Protein AF-0000000084503976 (afdb_homodimer)

Solvent-accessible surface area (backbone atoms only — not comparable to full-atom values): 36095 Å² total; per-residue (Å²): 124,64,48,66,74,67,56,49,56,61,38,81,75,45,76,45,88,55,100,53,37,34,39,32,27,36,48,60,51,56,80,28,47,18,43,72,53,23,51,30,65,21,52,55,50,14,33,48,44,40,48,47,36,64,71,24,51,88,49,94,33,40,29,74,37,34,40,39,37,37,46,73,44,82,48,42,72,38,62,40,37,35,46,34,34,47,75,46,76,58,96,69,40,31,36,30,36,37,32,35,31,44,96,91,36,73,24,32,45,33,46,35,33,20,12,78,60,48,56,56,83,54,75,73,85,48,85,81,50,83,63,56,76,57,24,42,60,48,80,79,37,26,47,28,53,40,64,86,70,83,70,58,42,45,80,40,56,78,43,86,74,64,78,60,46,37,60,45,61,76,39,39,42,30,38,60,64,36,63,67,44,48,49,52,43,41,50,40,51,70,70,32,58,83,76,55,57,41,38,44,55,45,28,31,47,36,30,54,56,51,88,84,54,67,70,49,80,40,49,48,43,31,59,65,57,73,45,80,48,51,48,48,50,54,27,46,67,72,66,66,46,82,66,79,55,34,63,60,58,42,35,41,36,38,38,46,60,34,44,70,58,52,81,84,43,84,62,42,25,28,38,21,34,31,40,37,34,38,22,55,50,36,50,88,27,32,34,37,37,42,35,39,33,26,50,22,49,23,40,75,50,28,79,53,85,64,60,91,83,54,73,66,60,45,72,72,42,46,67,31,30,41,34,39,36,40,25,37,43,41,55,38,66,54,45,49,56,48,21,59,53,41,61,48,76,87,127,127,64,48,65,75,67,57,47,58,60,37,81,74,45,76,45,88,56,101,54,38,36,40,33,27,35,46,61,51,55,79,26,47,18,45,73,51,25,51,30,64,20,52,55,50,13,33,46,43,40,48,48,37,64,71,25,53,88,50,93,34,39,30,72,37,35,39,39,37,37,45,70,43,80,48,40,73,38,63,40,38,34,46,35,34,45,74,45,77,58,94,69,39,32,36,29,34,36,32,37,29,42,95,91,36,72,24,32,47,31,44,35,34,20,12,77,60,49,56,56,82,53,75,73,85,49,84,82,53,80,65,56,76,57,24,40,62,48,82,78,38,27,48,30,51,39,63,86,68,84,70,58,41,44,81,40,55,77,42,87,74,64,80,58,46,36,60,44,61,75,40,39,43,30,37,60,64,36,63,68,45,48,48,52,43,42,50,40,53,70,69,31,58,85,75,55,55,41,37,44,54,46,28,33,46,37,28,53,57,51,88,83,52,68,70,50,82,41,50,49,43,30,61,64,58,71,46,78,46,51,48,48,49,53,27,49,66,72,67,68,49,81,67,78,55,34,62,60,59,41,34,41,36,38,39,45,60,36,44,69,57,53,82,84,42,84,62,42,25,28,39,20,34,31,40,37,33,37,21,56,50,37,50,88,28,33,34,36,37,42,35,40,33,26,50,21,50,23,41,76,50,29,78,54,86,63,60,91,85,55,73,66,62,45,72,72,42,45,68,31,28,41,34,39,36,40,26,36,45,41,56,39,65,54,44,49,57,49,21,59,54,43,62,48,77,85,127

pLDDT: mean 92.41, std 8.34, range [37.66, 98.94]

Structure (mmCIF, N/CA/C/O backbone):
data_AF-0000000084503976-model_v1
#
loop_
_entity.id
_entity.type
_entity.pdbx_description
1 polymer 'Thioesterase family protein'
#
loop_
_atom_site.group_PDB
_atom_site.id
_atom_site.type_symbol
_atom_site.label_atom_id
_atom_site.label_alt_id
_atom_site.label_comp_id
_atom_site.label_asym_id
_atom_site.label_entity_id
_atom_site.label_seq_id
_atom_site.pdbx_PDB_ins_code
_atom_site.Cartn_x
_atom_site.Cartn_y
_atom_site.Cartn_z
_atom_site.occupancy
_atom_site.B_iso_or_equiv
_atom_site.auth_seq_id
_atom_site.auth_comp_id
_atom_site.auth_asym_id
_atom_site.auth_atom_id
_atom_site.pdbx_PDB_model_num
ATOM 1 N N . MET A 1 1 ? -3.898 -33.125 -2.428 1 77.31 1 MET A N 1
ATOM 2 C CA . MET A 1 1 ? -3.33 -31.797 -2.457 1 77.31 1 MET A CA 1
ATOM 3 C C . MET A 1 1 ? -3.059 -31.344 -3.891 1 77.31 1 MET A C 1
ATOM 5 O O . MET A 1 1 ? -2.484 -32.094 -4.68 1 77.31 1 MET A O 1
ATOM 9 N N . ALA A 1 2 ? -3.635 -30.312 -4.227 1 88.94 2 ALA A N 1
ATOM 10 C CA . ALA A 1 2 ? -3.697 -29.938 -5.641 1 88.94 2 ALA A CA 1
ATOM 11 C C . ALA A 1 2 ? -2.746 -28.781 -5.953 1 88.94 2 ALA A C 1
ATOM 13 O O . ALA A 1 2 ? -2.369 -28.031 -5.059 1 88.94 2 ALA A O 1
ATOM 14 N N . PRO A 1 3 ? -2.281 -28.797 -7.207 1 95 3 PRO A N 1
ATOM 15 C CA . PRO A 1 3 ? -1.574 -27.594 -7.656 1 95 3 PRO A CA 1
ATOM 16 C C . PRO A 1 3 ? -2.395 -26.312 -7.469 1 95 3 PRO A C 1
ATOM 18 O O . PRO A 1 3 ? -3.613 -26.375 -7.285 1 95 3 PRO A O 1
ATOM 21 N N . LEU A 1 4 ? -1.721 -25.203 -7.434 1 95.12 4 LEU A N 1
ATOM 22 C CA . LEU A 1 4 ? -2.338 -23.938 -7.078 1 95.12 4 LEU A CA 1
ATOM 23 C C . LEU A 1 4 ? -3.537 -23.641 -7.973 1 95.12 4 LEU A C 1
ATOM 25 O O . LEU A 1 4 ? -4.586 -23.219 -7.492 1 95.12 4 LEU A O 1
ATOM 29 N N . ALA A 1 5 ? -3.398 -23.906 -9.289 1 95.56 5 ALA A N 1
ATOM 30 C CA . ALA A 1 5 ? -4.484 -23.641 -10.227 1 95.56 5 ALA A CA 1
ATOM 31 C C . ALA A 1 5 ? -5.738 -24.422 -9.844 1 95.56 5 ALA A C 1
ATOM 33 O O . ALA A 1 5 ? -6.855 -23.906 -9.938 1 95.56 5 ALA A O 1
ATOM 34 N N . GLN A 1 6 ? -5.57 -25.641 -9.414 1 95.56 6 GLN A N 1
ATOM 35 C CA . GLN A 1 6 ? -6.688 -26.5 -9.031 1 95.56 6 GLN A CA 1
ATOM 36 C C . GLN A 1 6 ? -7.238 -26.109 -7.664 1 95.56 6 GLN A C 1
ATOM 38 O O . GLN A 1 6 ? -8.438 -26.219 -7.418 1 95.56 6 GLN A O 1
ATOM 43 N N . ALA A 1 7 ? -6.316 -25.688 -6.781 1 96.81 7 ALA A N 1
ATOM 44 C CA . ALA A 1 7 ? -6.746 -25.281 -5.445 1 96.81 7 ALA A CA 1
ATOM 45 C C . ALA A 1 7 ? -7.562 -24 -5.5 1 96.81 7 ALA A C 1
ATOM 47 O O . ALA A 1 7 ? -8.414 -23.75 -4.641 1 96.81 7 ALA A O 1
ATOM 48 N N . LEU A 1 8 ? -7.332 -23.125 -6.52 1 97.88 8 LEU A N 1
ATOM 49 C CA . LEU A 1 8 ? -8.07 -21.875 -6.734 1 97.88 8 LEU A CA 1
ATOM 50 C C . LEU A 1 8 ? -9.281 -22.109 -7.633 1 97.88 8 LEU A C 1
ATOM 52 O O . LEU A 1 8 ? -9.312 -21.641 -8.773 1 97.88 8 LEU A O 1
ATOM 56 N N . SER A 1 9 ? -10.242 -22.812 -7.094 1 97.31 9 SER A N 1
ATOM 57 C CA . SER A 1 9 ? -11.352 -23.203 -7.953 1 97.31 9 SER A CA 1
ATOM 58 C C . SER A 1 9 ? -12.688 -23.016 -7.246 1 97.31 9 SER A C 1
ATOM 60 O O . SER A 1 9 ? -13.438 -23.984 -7.059 1 97.31 9 SER A O 1
ATOM 62 N N . PRO A 1 10 ? -13.031 -21.781 -6.871 1 98.69 10 PRO A N 1
ATOM 63 C CA . PRO A 1 10 ? -14.375 -21.562 -6.34 1 98.69 10 PRO A CA 1
ATOM 64 C C . PRO A 1 10 ? -15.469 -21.844 -7.371 1 98.69 10 PRO A C 1
ATOM 66 O O . PRO A 1 10 ? -15.289 -21.562 -8.555 1 98.69 10 PRO A O 1
ATOM 69 N N . GLN A 1 11 ? -16.594 -22.391 -6.891 1 98.69 11 GLN A N 1
ATOM 70 C CA . GLN A 1 11 ? -17.688 -22.766 -7.785 1 98.69 11 GLN A CA 1
ATOM 71 C C . GLN A 1 11 ? -18.891 -21.844 -7.625 1 98.69 11 GLN A C 1
ATOM 73 O O . GLN A 1 11 ? -19.359 -21.625 -6.512 1 98.69 11 GLN A O 1
ATOM 78 N N . LEU A 1 12 ? -19.359 -21.344 -8.727 1 98.44 12 LEU A N 1
ATOM 79 C CA . LEU A 1 12 ? -20.562 -20.5 -8.703 1 98.44 12 LEU A CA 1
ATOM 80 C C . LEU A 1 12 ? -21.781 -21.297 -8.273 1 98.44 12 LEU A C 1
ATOM 82 O O . LEU A 1 12 ? -22.062 -22.359 -8.836 1 98.44 12 LEU A O 1
ATOM 86 N N . VAL A 1 13 ? -22.531 -20.781 -7.297 1 98.38 13 VAL A N 1
ATOM 87 C CA . VAL A 1 13 ? -23.688 -21.531 -6.836 1 98.38 13 VAL A CA 1
ATOM 88 C C . VAL A 1 13 ? -24.953 -20.672 -6.965 1 98.38 13 VAL A C 1
ATOM 90 O O . VAL A 1 13 ? -26.062 -21.203 -6.98 1 98.38 13 VAL A O 1
ATOM 93 N N . GLU A 1 14 ? -24.781 -19.391 -6.961 1 97.19 14 GLU A N 1
ATOM 94 C CA . GLU A 1 14 ? -25.922 -18.484 -7.074 1 97.19 14 GLU A CA 1
ATOM 95 C C . GLU A 1 14 ? -25.562 -17.219 -7.848 1 97.19 14 GLU A C 1
ATOM 97 O O . GLU A 1 14 ? -24.469 -16.672 -7.684 1 97.19 14 GLU A O 1
ATOM 102 N N . SER A 1 15 ? -26.438 -16.844 -8.75 1 95.31 15 SER A N 1
ATOM 103 C CA . SER A 1 15 ? -26.344 -15.578 -9.477 1 95.31 15 SER A CA 1
ATOM 104 C C . SER A 1 15 ? -27.625 -14.766 -9.344 1 95.31 15 SER A C 1
ATOM 106 O O . SER A 1 15 ? -28.703 -15.25 -9.664 1 95.31 15 SER A O 1
ATOM 108 N N . ILE A 1 16 ? -27.484 -13.641 -8.828 1 91.94 16 ILE A N 1
ATOM 109 C CA . ILE A 1 16 ? -28.625 -12.75 -8.672 1 91.94 16 ILE A CA 1
ATOM 110 C C . ILE A 1 16 ? -28.5 -11.562 -9.625 1 91.94 16 ILE A C 1
ATOM 112 O O . ILE A 1 16 ? -27.719 -10.641 -9.375 1 91.94 16 ILE A O 1
ATOM 116 N N . PRO A 1 17 ? -29.312 -11.594 -10.656 1 86.75 17 PRO A N 1
ATOM 117 C CA . PRO A 1 17 ? -29.234 -10.492 -11.617 1 86.75 17 PRO A CA 1
ATOM 118 C C . PRO A 1 17 ? -29.891 -9.211 -11.102 1 86.75 17 PRO A C 1
ATOM 120 O O . PRO A 1 17 ? -30.906 -9.266 -10.398 1 86.75 17 PRO A O 1
ATOM 123 N N . SER A 1 18 ? -29.172 -8.148 -11.117 1 86.94 18 SER A N 1
ATOM 124 C CA . SER A 1 18 ? -29.656 -6.812 -10.789 1 86.94 18 SER A CA 1
ATOM 125 C C . SER A 1 18 ? -28.781 -5.742 -11.438 1 86.94 18 SER A C 1
ATOM 127 O O . SER A 1 18 ? -27.922 -6.055 -12.258 1 86.94 18 SER A O 1
ATOM 129 N N . ASP A 1 19 ? -29.109 -4.457 -11.188 1 85.62 19 ASP A N 1
ATOM 130 C CA . ASP A 1 19 ? -28.25 -3.369 -11.648 1 85.62 19 ASP A CA 1
ATOM 131 C C . ASP A 1 19 ? -26.859 -3.482 -11.047 1 85.62 19 ASP A C 1
ATOM 133 O O . ASP A 1 19 ? -25.875 -3.096 -11.68 1 85.62 19 ASP A O 1
ATOM 137 N N . LEU A 1 20 ? -26.891 -4.066 -9.867 1 89.25 20 LEU A N 1
ATOM 138 C CA . LEU A 1 20 ? -25.641 -4.402 -9.188 1 89.25 20 LEU A CA 1
ATOM 139 C C . LEU A 1 20 ? -25.594 -5.891 -8.859 1 89.25 20 LEU A C 1
ATOM 141 O O . LEU A 1 20 ? -26 -6.305 -7.773 1 89.25 20 LEU A O 1
ATOM 145 N N . PRO A 1 21 ? -25.125 -6.676 -9.789 1 92.31 21 PRO A N 1
ATOM 146 C CA . PRO A 1 21 ? -25.219 -8.133 -9.688 1 92.31 21 PRO A CA 1
ATOM 147 C C . PRO A 1 21 ? -24.469 -8.688 -8.469 1 92.31 21 PRO A C 1
ATOM 149 O O . PRO A 1 21 ? -23.484 -8.078 -8.016 1 92.31 21 PRO A O 1
ATOM 152 N N . LYS A 1 22 ? -25.016 -9.766 -8.016 1 96.19 22 LYS A N 1
ATOM 153 C CA . LYS A 1 22 ? -24.406 -10.531 -6.93 1 96.19 22 LYS A CA 1
ATOM 154 C C . LYS A 1 22 ? -24.172 -11.977 -7.34 1 96.19 22 LYS A C 1
ATOM 156 O O . LYS A 1 22 ? -25.016 -12.586 -7.996 1 96.19 22 LYS A O 1
ATOM 161 N N . HIS A 1 23 ? -23 -12.484 -7.039 1 98.19 23 HIS A N 1
ATOM 162 C CA . HIS A 1 23 ? -22.656 -13.883 -7.289 1 98.19 23 HIS A CA 1
ATOM 163 C C . HIS A 1 23 ? -22.141 -14.555 -6.027 1 98.19 23 HIS A C 1
ATOM 165 O O . HIS A 1 23 ? -21.391 -13.945 -5.254 1 98.19 23 HIS A O 1
ATOM 171 N N . VAL A 1 24 ? -22.562 -15.711 -5.812 1 98.69 24 VAL A N 1
ATOM 172 C CA . VAL A 1 24 ? -22.125 -16.484 -4.656 1 98.69 24 VAL A CA 1
ATOM 173 C C . VAL A 1 24 ? -21.359 -17.719 -5.121 1 98.69 24 VAL A C 1
ATOM 175 O O . VAL A 1 24 ? -21.828 -18.453 -5.984 1 98.69 24 VAL A O 1
ATOM 178 N N . TYR A 1 25 ? -20.188 -17.891 -4.598 1 98.88 25 TYR A N 1
ATOM 179 C CA . TYR A 1 25 ? -19.344 -19.047 -4.875 1 98.88 25 TYR A CA 1
ATOM 180 C C . TYR A 1 25 ? -19.125 -19.875 -3.617 1 98.88 25 TYR A C 1
ATOM 182 O O . TYR A 1 25 ? -19.188 -19.344 -2.502 1 98.88 25 TYR A O 1
ATOM 190 N N . GLN A 1 26 ? -18.828 -21.156 -3.832 1 98.81 26 GLN A N 1
ATOM 191 C CA . GLN A 1 26 ? -18.531 -22.031 -2.715 1 98.81 26 GLN A CA 1
ATOM 192 C C . GLN A 1 26 ? -17.375 -22.984 -3.059 1 98.81 26 GLN A C 1
ATOM 194 O O . GLN A 1 26 ? -17.047 -23.156 -4.23 1 98.81 26 GLN A O 1
ATOM 199 N N . GLY A 1 27 ? -16.766 -23.469 -2.02 1 98.38 27 GLY A N 1
ATOM 200 C CA . GLY A 1 27 ? -15.703 -24.453 -2.117 1 98.38 27 GLY A CA 1
ATOM 201 C C . GLY A 1 27 ? -15.188 -24.906 -0.767 1 98.38 27 GLY A C 1
ATOM 202 O O . GLY A 1 27 ? -15.812 -24.656 0.263 1 98.38 27 GLY A O 1
ATOM 203 N N . THR A 1 28 ? -14.133 -25.672 -0.817 1 97.69 28 THR A N 1
ATOM 204 C CA . THR A 1 28 ? -13.445 -26.141 0.383 1 97.69 28 THR A CA 1
ATOM 205 C C . THR A 1 28 ? -11.969 -25.766 0.339 1 97.69 28 THR A C 1
ATOM 207 O O . THR A 1 28 ? -11.32 -25.906 -0.698 1 97.69 28 THR A O 1
ATOM 210 N N . ILE A 1 29 ? -11.516 -25.25 1.431 1 97.31 29 ILE A N 1
ATOM 211 C CA . ILE A 1 29 ? -10.102 -24.922 1.521 1 97.31 29 ILE A CA 1
ATOM 212 C C . ILE A 1 29 ? -9.258 -26.188 1.347 1 97.31 29 ILE A C 1
ATOM 214 O O . ILE A 1 29 ? -9.547 -27.219 1.959 1 97.31 29 ILE A O 1
ATOM 218 N N . ASP A 1 30 ? -8.297 -26.141 0.473 1 96.12 30 ASP A N 1
ATOM 219 C CA . ASP A 1 30 ? -7.352 -27.234 0.331 1 96.12 30 ASP A CA 1
ATOM 220 C C . ASP A 1 30 ? -6.426 -27.328 1.543 1 96.12 30 ASP A C 1
ATOM 222 O O . ASP A 1 30 ? -5.711 -26.375 1.855 1 96.12 30 ASP A O 1
ATOM 226 N N . PRO A 1 31 ? -6.359 -28.375 2.213 1 92.19 31 PRO A N 1
ATOM 227 C CA . PRO A 1 31 ? -5.609 -28.484 3.465 1 92.19 31 PRO A CA 1
ATOM 228 C C . PRO A 1 31 ? -4.098 -28.438 3.252 1 92.19 31 PRO A C 1
ATOM 230 O O . PRO A 1 31 ? -3.338 -28.328 4.219 1 92.19 31 PRO A O 1
ATOM 233 N N . GLY A 1 32 ? -3.68 -28.531 2.027 1 92.88 32 GLY A N 1
ATOM 234 C CA . GLY A 1 32 ? -2.254 -28.469 1.749 1 92.88 32 GLY A CA 1
ATOM 235 C C . GLY A 1 32 ? -1.721 -27.047 1.671 1 92.88 32 GLY A C 1
ATOM 236 O O . GLY A 1 32 ? -0.507 -26.828 1.708 1 92.88 32 GLY A O 1
ATOM 237 N N . TRP A 1 33 ? -2.539 -26.094 1.561 1 95.19 33 TRP A N 1
ATOM 238 C CA . TRP A 1 33 ? -2.127 -24.703 1.365 1 95.19 33 TRP A CA 1
ATOM 239 C C . TRP A 1 33 ? -2.256 -23.906 2.66 1 95.19 33 TRP A C 1
ATOM 241 O O . TRP A 1 33 ? -3.043 -22.969 2.738 1 95.19 33 TRP A O 1
ATOM 251 N N . VAL A 1 34 ? -1.38 -24.344 3.633 1 91.5 34 VAL A N 1
ATOM 252 C CA . VAL A 1 34 ? -1.442 -23.797 4.984 1 91.5 34 VAL A CA 1
ATOM 253 C C . VAL A 1 34 ? -0.047 -23.359 5.434 1 91.5 34 VAL A C 1
ATOM 255 O O . VAL A 1 34 ? 0.957 -23.828 4.891 1 91.5 34 VAL A O 1
ATOM 258 N N . VAL A 1 35 ? 0.009 -22.438 6.254 1 89 35 VAL A N 1
ATOM 259 C CA . VAL A 1 35 ? 1.142 -22.156 7.129 1 89 35 VAL A CA 1
ATOM 260 C C . VAL A 1 35 ? 0.812 -22.594 8.555 1 89 35 VAL A C 1
ATOM 262 O O . VAL A 1 35 ? -0.135 -22.078 9.164 1 89 35 VAL A O 1
ATOM 265 N N . GLY A 1 36 ? 1.551 -23.516 9.078 1 87.5 36 GLY A N 1
ATOM 266 C CA . GLY A 1 36 ? 1.112 -24.125 10.32 1 87.5 36 GLY A CA 1
ATOM 267 C C . GLY A 1 36 ? -0.25 -24.781 10.219 1 87.5 36 GLY A C 1
ATOM 268 O O . GLY A 1 36 ? -0.449 -25.688 9.406 1 87.5 36 GLY A O 1
ATOM 269 N N . SER A 1 37 ? -1.182 -24.188 10.961 1 88.25 37 SER A N 1
ATOM 270 C CA . SER A 1 37 ? -2.512 -24.797 11 1 88.25 37 SER A CA 1
ATOM 271 C C . SER A 1 37 ? -3.537 -23.906 10.305 1 88.25 37 SER A C 1
ATOM 273 O O . SER A 1 37 ? -4.723 -24.234 10.258 1 88.25 37 SER A O 1
ATOM 275 N N . ILE A 1 38 ? -3.074 -22.828 9.766 1 93.25 38 ILE A N 1
ATOM 276 C CA . ILE A 1 38 ? -3.992 -21.844 9.211 1 93.25 38 ILE A CA 1
ATOM 277 C C . ILE A 1 38 ? -3.795 -21.75 7.695 1 93.25 38 ILE A C 1
ATOM 279 O O . ILE A 1 38 ? -2.662 -21.688 7.215 1 93.25 38 ILE A O 1
ATOM 283 N N . PRO A 1 39 ? -4.887 -21.812 6.949 1 95.62 39 PRO A N 1
ATOM 284 C CA . PRO A 1 39 ? -4.754 -21.609 5.504 1 95.62 39 PRO A CA 1
ATOM 285 C C . PRO A 1 39 ? -3.947 -20.375 5.148 1 95.62 39 PRO A C 1
ATOM 287 O O . PRO A 1 39 ? -4.09 -19.328 5.801 1 95.62 39 PRO A O 1
ATOM 290 N N . HIS A 1 40 ? -3.061 -20.469 4.156 1 96.19 40 HIS A N 1
ATOM 291 C CA . HIS A 1 40 ? -2.197 -19.375 3.719 1 96.19 40 HIS A CA 1
ATOM 292 C C . HIS A 1 40 ? -3.018 -18.188 3.211 1 96.19 40 HIS A C 1
ATOM 294 O O . HIS A 1 40 ? -3.877 -18.359 2.342 1 96.19 40 HIS A O 1
ATOM 300 N N . GLY A 1 41 ? -2.77 -17.031 3.713 1 97.38 41 GLY A N 1
ATOM 301 C CA . GLY A 1 41 ? -3.553 -15.844 3.389 1 97.38 41 GLY A CA 1
ATOM 302 C C . GLY A 1 41 ? -3.547 -15.508 1.909 1 97.38 41 GLY A C 1
ATOM 303 O O . GLY A 1 41 ? -4.578 -15.133 1.348 1 97.38 41 GLY A O 1
ATOM 304 N N . GLY A 1 42 ? -2.373 -15.609 1.257 1 98.12 42 GLY A N 1
ATOM 305 C CA . GLY A 1 42 ? -2.27 -15.352 -0.171 1 98.12 42 GLY A CA 1
ATOM 306 C C . GLY A 1 42 ? -3.068 -16.328 -1.012 1 98.12 42 GLY A C 1
ATOM 307 O O . GLY A 1 42 ? -3.623 -15.953 -2.047 1 98.12 42 GLY A O 1
ATOM 308 N N . TYR A 1 43 ? -3.084 -17.562 -0.529 1 97.88 43 TYR A N 1
ATOM 309 C CA . TYR A 1 43 ? -3.928 -18.562 -1.164 1 97.88 43 TYR A CA 1
ATOM 310 C C . TYR A 1 43 ? -5.402 -18.203 -1.028 1 97.88 43 TYR A C 1
ATOM 312 O O . TYR A 1 43 ? -6.141 -18.203 -2.016 1 97.88 43 TYR A O 1
ATOM 320 N N . VAL A 1 44 ? -5.855 -17.828 0.121 1 98.69 44 VAL A N 1
ATOM 321 C CA . VAL A 1 44 ? -7.242 -17.453 0.389 1 98.69 44 VAL A CA 1
ATOM 322 C C . VAL A 1 44 ? -7.625 -16.234 -0.447 1 98.69 44 VAL A C 1
ATOM 324 O O . VAL A 1 44 ? -8.695 -16.203 -1.057 1 98.69 44 VAL A O 1
ATOM 327 N N . LEU A 1 45 ? -6.746 -15.258 -0.505 1 98.88 45 LEU A N 1
ATOM 328 C CA . LEU A 1 45 ? -7.012 -14.078 -1.327 1 98.88 45 LEU A CA 1
ATOM 329 C C . LEU A 1 45 ? -7.105 -14.453 -2.801 1 98.88 45 LEU A C 1
ATOM 331 O O . LEU A 1 45 ? -7.914 -13.883 -3.541 1 98.88 45 LEU A O 1
ATOM 335 N N . GLY A 1 46 ? -6.309 -15.422 -3.213 1 98.88 46 GLY A N 1
ATOM 336 C CA . GLY A 1 46 ? -6.41 -15.93 -4.574 1 98.88 46 GLY A CA 1
ATOM 337 C C . GLY A 1 46 ? -7.789 -16.469 -4.91 1 98.88 46 GLY A C 1
ATOM 338 O O . GLY A 1 46 ? -8.273 -16.281 -6.027 1 98.88 46 GLY A O 1
ATOM 339 N N . LEU A 1 47 ? -8.43 -17.141 -3.949 1 98.88 47 LEU A N 1
ATOM 340 C CA . LEU A 1 47 ? -9.789 -17.641 -4.141 1 98.88 47 LEU A CA 1
ATOM 341 C C . LEU A 1 47 ? -10.758 -16.5 -4.395 1 98.88 47 LEU A C 1
ATOM 343 O O . LEU A 1 47 ? -11.602 -16.578 -5.289 1 98.88 47 LEU A O 1
ATOM 347 N N . LEU A 1 48 ? -10.602 -15.477 -3.641 1 98.94 48 LEU A N 1
ATOM 348 C CA . LEU A 1 48 ? -11.477 -14.32 -3.773 1 98.94 48 LEU A CA 1
ATOM 349 C C . LEU A 1 48 ? -11.281 -13.641 -5.125 1 98.94 48 LEU A C 1
ATOM 351 O O . LEU A 1 48 ? -12.25 -13.25 -5.777 1 98.94 48 LEU A O 1
ATOM 355 N N . ILE A 1 49 ? -10.07 -13.508 -5.535 1 98.94 49 ILE A N 1
ATOM 356 C CA . ILE A 1 49 ? -9.773 -12.867 -6.809 1 98.94 49 ILE A CA 1
ATOM 357 C C . ILE A 1 49 ? -10.281 -13.742 -7.957 1 98.94 49 ILE A C 1
ATOM 359 O O . ILE A 1 49 ? -10.844 -13.234 -8.93 1 98.94 49 ILE A O 1
ATOM 363 N N . THR A 1 50 ? -10.094 -15.055 -7.828 1 98.88 50 THR A N 1
ATOM 364 C CA . THR A 1 50 ? -10.594 -15.977 -8.844 1 98.88 50 THR A CA 1
ATOM 365 C C . THR A 1 50 ? -12.102 -15.82 -9.016 1 98.88 50 THR A C 1
ATOM 367 O O . THR A 1 50 ? -12.594 -15.672 -10.133 1 98.88 50 THR A O 1
ATOM 370 N N . ALA A 1 51 ? -12.836 -15.859 -7.902 1 98.94 51 ALA A N 1
ATOM 371 C CA . ALA A 1 51 ? -14.289 -15.695 -7.945 1 98.94 51 ALA A CA 1
ATOM 372 C C . ALA A 1 51 ? -14.664 -14.367 -8.586 1 98.94 51 ALA A C 1
ATOM 374 O O . ALA A 1 51 ? -15.602 -14.305 -9.391 1 98.94 51 ALA A O 1
ATOM 375 N N . SER A 1 52 ? -13.953 -13.359 -8.266 1 98.88 52 SER A N 1
ATOM 376 C CA . SER A 1 52 ? -14.25 -12.031 -8.781 1 98.88 52 SER A CA 1
ATOM 377 C C . SER A 1 52 ? -13.977 -11.945 -10.281 1 98.88 52 SER A C 1
ATOM 379 O O . SER A 1 52 ? -14.719 -11.305 -11.023 1 98.88 52 SER A O 1
ATOM 381 N N . ILE A 1 53 ? -12.875 -12.562 -10.711 1 98.81 53 ILE A N 1
ATOM 382 C CA . ILE A 1 53 ? -12.562 -12.594 -12.133 1 98.81 53 ILE A CA 1
ATOM 383 C C . ILE A 1 53 ? -13.664 -13.336 -12.891 1 98.81 53 ILE A C 1
ATOM 385 O O . ILE A 1 53 ? -14.109 -12.883 -13.945 1 98.81 53 ILE A O 1
ATOM 389 N N . GLN A 1 54 ? -14.102 -14.445 -12.336 1 98.31 54 GLN A N 1
ATOM 390 C CA . GLN A 1 54 ? -15.195 -15.188 -12.953 1 98.31 54 GLN A CA 1
ATOM 391 C C . GLN A 1 54 ? -16.438 -14.328 -13.07 1 98.31 54 GLN A C 1
ATOM 393 O O . GLN A 1 54 ? -17.125 -14.336 -14.102 1 98.31 54 GLN A O 1
ATOM 398 N N 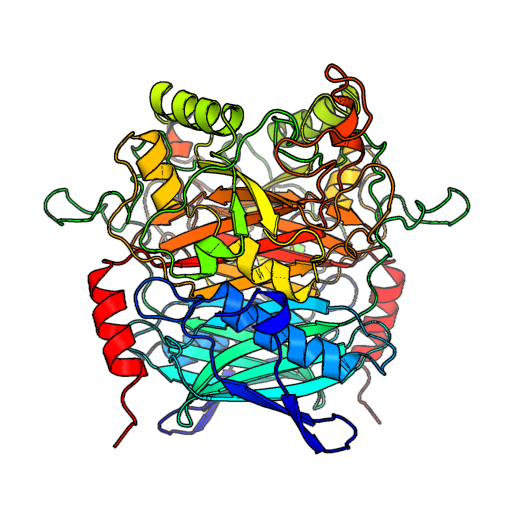. SER A 1 55 ? -16.703 -13.57 -12.047 1 97.81 55 SER A N 1
ATOM 399 C CA . SER A 1 55 ? -17.875 -12.711 -12.016 1 97.81 55 SER A CA 1
ATOM 400 C C . SER A 1 55 ? -17.812 -11.625 -13.078 1 97.81 55 SER A C 1
ATOM 402 O O . SER A 1 55 ? -18.828 -11.242 -13.648 1 97.81 55 SER A O 1
ATOM 404 N N . GLN A 1 56 ? -16.625 -11.141 -13.383 1 97.75 56 GLN A N 1
ATOM 405 C CA . GLN A 1 56 ? -16.453 -9.977 -14.242 1 97.75 56 GLN A CA 1
ATOM 406 C C . GLN A 1 56 ? -16.094 -10.391 -15.664 1 97.75 56 GLN A C 1
ATOM 408 O O . GLN A 1 56 ? -16.125 -9.57 -16.578 1 97.75 56 GLN A O 1
ATOM 413 N N . GLN A 1 57 ? -15.82 -11.656 -15.914 1 95.62 57 GLN A N 1
ATOM 414 C CA . GLN A 1 57 ? -15.297 -12.133 -17.188 1 95.62 57 GLN A CA 1
ATOM 415 C C . GLN A 1 57 ? -16.203 -11.75 -18.344 1 95.62 57 GLN A C 1
ATOM 417 O O . GLN A 1 57 ? -15.734 -11.352 -19.406 1 95.62 57 GLN A O 1
ATOM 422 N N . PRO A 1 58 ? -17.516 -11.758 -18.172 1 94.38 58 PRO A N 1
ATOM 423 C CA . PRO A 1 58 ? -18.406 -11.438 -19.281 1 94.38 58 PRO A CA 1
ATOM 424 C C . PRO A 1 58 ? -18.625 -9.93 -19.453 1 94.38 58 PRO A C 1
ATOM 426 O O . PRO A 1 58 ? -19.344 -9.508 -20.359 1 94.38 58 PRO A O 1
ATOM 429 N N . THR A 1 59 ? -18.047 -9.117 -18.625 1 95.94 59 THR A N 1
ATOM 430 C CA . THR A 1 59 ? -18.312 -7.688 -18.625 1 95.94 59 THR A CA 1
ATOM 431 C C . THR A 1 59 ? -17.234 -6.934 -19.391 1 95.94 59 THR A C 1
ATOM 433 O O . THR A 1 59 ? -16.281 -7.539 -19.891 1 95.94 59 THR A O 1
ATOM 436 N N . LYS A 1 60 ? -17.344 -5.586 -19.531 1 96.88 60 LYS A N 1
ATOM 437 C CA . LYS A 1 60 ? -16.391 -4.742 -20.25 1 96.88 60 LYS A CA 1
ATOM 438 C C . LYS A 1 60 ? -15.133 -4.5 -19.422 1 96.88 60 LYS A C 1
ATOM 440 O O . LYS A 1 60 ? -14.141 -3.973 -19.922 1 96.88 60 LYS A O 1
ATOM 445 N N . HIS A 1 61 ? -15.203 -4.816 -18.172 1 98.38 61 HIS A N 1
ATOM 446 C CA . HIS A 1 61 ? -14.07 -4.684 -17.266 1 98.38 61 HIS A CA 1
ATOM 447 C C . HIS A 1 61 ? -13.641 -6.035 -16.719 1 98.38 61 HIS A C 1
ATOM 449 O O . HIS A 1 61 ? -13.859 -6.32 -15.531 1 98.38 61 HIS A O 1
ATOM 455 N N . PRO A 1 62 ? -12.914 -6.812 -17.453 1 98.31 62 PRO A N 1
ATOM 456 C CA . PRO A 1 62 ? -12.688 -8.211 -17.078 1 98.31 62 PRO A CA 1
ATOM 457 C C . PRO A 1 62 ? -11.461 -8.383 -16.188 1 98.31 62 PRO A C 1
ATOM 459 O O . PRO A 1 62 ? -11.273 -9.445 -15.578 1 98.31 62 PRO A O 1
ATOM 462 N N . ASP A 1 63 ? -10.578 -7.348 -16.094 1 98.69 63 ASP A N 1
ATOM 463 C CA . ASP A 1 63 ? -9.273 -7.559 -15.461 1 98.69 63 ASP A CA 1
ATOM 464 C C . ASP A 1 63 ? -9.203 -6.891 -14.094 1 98.69 63 ASP A C 1
ATOM 466 O O . ASP A 1 63 ? -9.633 -5.742 -13.938 1 98.69 63 ASP A O 1
ATOM 470 N N . PRO A 1 64 ? -8.711 -7.617 -13.086 1 98.81 64 PRO A N 1
ATOM 471 C CA . PRO A 1 64 ? -8.469 -6.926 -11.812 1 98.81 64 PRO A CA 1
ATOM 472 C C . PRO A 1 64 ? -7.379 -5.863 -11.914 1 98.81 64 PRO A C 1
ATOM 474 O O . PRO A 1 64 ? -6.316 -6.117 -12.484 1 98.81 64 PRO A O 1
ATOM 477 N N . ILE A 1 65 ? -7.641 -4.668 -11.398 1 98.75 65 ILE A N 1
ATOM 478 C CA . ILE A 1 65 ? -6.715 -3.545 -11.438 1 98.75 65 ILE A CA 1
ATOM 479 C C . ILE A 1 65 ? -6.082 -3.344 -10.062 1 98.75 65 ILE A C 1
ATOM 481 O O . ILE A 1 65 ? -4.875 -3.125 -9.953 1 98.75 65 ILE A O 1
ATOM 485 N N . HIS A 1 66 ? -6.922 -3.412 -9.023 1 98.88 66 HIS A N 1
ATOM 486 C CA . HIS A 1 66 ? -6.465 -3.201 -7.656 1 98.88 66 HIS A CA 1
ATOM 487 C C . HIS A 1 66 ? -7.281 -4.027 -6.668 1 98.88 66 HIS A C 1
ATOM 489 O O . HIS A 1 66 ? -8.508 -4.105 -6.785 1 98.88 66 HIS A O 1
ATOM 495 N N . VAL A 1 67 ? -6.598 -4.594 -5.734 1 98.88 67 VAL A N 1
ATOM 496 C CA . VAL A 1 67 ? -7.23 -5.391 -4.688 1 98.88 67 VAL A CA 1
ATOM 497 C C . VAL A 1 67 ? -6.773 -4.895 -3.316 1 98.88 67 VAL A C 1
ATOM 499 O O . VAL A 1 67 ? -5.582 -4.66 -3.102 1 98.88 67 VAL A O 1
ATOM 502 N N . THR A 1 68 ? -7.695 -4.656 -2.459 1 98.88 68 THR A N 1
ATOM 503 C CA . THR A 1 68 ? -7.414 -4.492 -1.037 1 98.88 68 THR A CA 1
ATOM 504 C C . THR A 1 68 ? -8.102 -5.582 -0.22 1 98.88 68 THR A C 1
ATOM 506 O O . THR A 1 68 ? -9.305 -5.809 -0.367 1 98.88 68 THR A O 1
ATOM 509 N N . ALA A 1 69 ? -7.32 -6.207 0.598 1 98.94 69 ALA A N 1
ATOM 510 C CA . ALA A 1 69 ? -7.867 -7.27 1.435 1 98.94 69 ALA A CA 1
ATOM 511 C C . ALA A 1 69 ? -7.625 -6.984 2.914 1 98.94 69 ALA A C 1
ATOM 513 O O . ALA A 1 69 ? -6.523 -6.582 3.303 1 98.94 69 ALA A O 1
ATOM 514 N N . HIS A 1 70 ? -8.625 -7.129 3.676 1 98.81 70 HIS A N 1
ATOM 515 C CA . HIS A 1 70 ? -8.547 -7.098 5.133 1 98.81 70 HIS A CA 1
ATOM 516 C C . HIS A 1 70 ? -8.789 -8.484 5.727 1 98.81 70 HIS A C 1
ATOM 518 O O . HIS A 1 70 ? -9.875 -9.039 5.578 1 98.81 70 HIS A O 1
ATOM 524 N N . PHE A 1 71 ? -7.773 -9 6.332 1 98.25 71 PHE A N 1
ATOM 525 C CA . PHE A 1 71 ? -7.871 -10.297 6.984 1 98.25 71 PHE A CA 1
ATOM 526 C C . PHE A 1 71 ? -8.375 -10.148 8.414 1 98.25 71 PHE A C 1
ATOM 528 O O . PHE A 1 71 ? -7.598 -9.883 9.328 1 98.25 71 PHE A O 1
ATOM 535 N N . MET A 1 72 ? -9.664 -10.453 8.578 1 96 72 MET A N 1
ATOM 536 C CA . MET A 1 72 ? -10.383 -10.141 9.812 1 96 72 MET A CA 1
ATOM 537 C C . MET A 1 72 ? -10.109 -11.195 10.883 1 96 72 MET A C 1
ATOM 539 O O . MET A 1 72 ? -10.047 -10.875 12.07 1 96 72 MET A O 1
ATOM 543 N N . GLN A 1 73 ? -10.031 -12.422 10.453 1 94.44 73 GLN A N 1
ATOM 544 C CA . GLN A 1 73 ? -9.82 -13.57 11.328 1 94.44 73 GLN A CA 1
ATOM 545 C C . GLN A 1 73 ? -9.133 -14.711 10.57 1 94.44 73 GLN A C 1
ATOM 547 O O . GLN A 1 73 ? -9.227 -14.797 9.352 1 94.44 73 GLN A O 1
ATOM 552 N N . PRO A 1 74 ? -8.445 -15.555 11.352 1 94 74 PRO A N 1
ATOM 553 C CA . PRO A 1 74 ? -7.887 -16.734 10.688 1 94 74 PRO A CA 1
ATOM 554 C C . PRO A 1 74 ? -8.961 -17.594 10.016 1 94 74 PRO A C 1
ATOM 556 O O . PRO A 1 74 ? -10.055 -17.75 10.555 1 94 74 PRO A O 1
ATOM 559 N N . THR A 1 75 ? -8.656 -18.062 8.828 1 96.25 75 THR A N 1
ATOM 560 C CA . THR A 1 75 ? -9.586 -18.922 8.102 1 96.25 75 THR A CA 1
ATOM 561 C C . THR A 1 75 ? -9.414 -20.375 8.531 1 96.25 75 THR A C 1
ATOM 563 O O . THR A 1 75 ? -8.352 -20.766 9.031 1 96.25 75 THR A O 1
ATOM 566 N N . ALA A 1 76 ? -10.453 -21.172 8.328 1 95.06 76 ALA A N 1
ATOM 567 C CA . ALA A 1 76 ? -10.461 -22.594 8.688 1 95.06 76 ALA A CA 1
ATOM 568 C C . ALA A 1 76 ? -10.242 -23.469 7.457 1 95.06 76 ALA A C 1
ATOM 570 O O . ALA A 1 76 ? -10.516 -23.047 6.328 1 95.06 76 ALA A O 1
ATOM 571 N N . ARG A 1 77 ? -9.719 -24.609 7.812 1 93.81 77 ARG A N 1
ATOM 572 C CA . ARG A 1 77 ? -9.609 -25.625 6.766 1 93.81 77 ARG A CA 1
ATOM 573 C C . ARG A 1 77 ? -10.945 -26.297 6.52 1 93.81 77 ARG A C 1
ATOM 575 O O . ARG A 1 77 ? -11.102 -27.5 6.766 1 93.81 77 ARG A O 1
ATOM 582 N N . SER A 1 78 ? -11.898 -25.594 6.047 1 95.06 78 SER A N 1
ATOM 583 C CA . SER A 1 78 ? -13.273 -26.047 5.871 1 95.06 78 SER A CA 1
ATOM 584 C C . SER A 1 78 ? -13.938 -25.375 4.676 1 95.06 78 SER A C 1
ATOM 586 O O . SER A 1 78 ? -13.258 -24.734 3.865 1 95.06 78 SER A O 1
ATOM 588 N N . GLU A 1 79 ? -15.203 -25.641 4.609 1 97.69 79 GLU A N 1
ATOM 589 C CA . GLU A 1 79 ? -15.984 -25.031 3.537 1 97.69 79 GLU A CA 1
ATOM 590 C C . GLU A 1 79 ? -16.047 -23.5 3.686 1 97.69 79 GLU A C 1
ATOM 592 O O . GLU A 1 79 ? -15.984 -22.984 4.801 1 97.69 79 GLU A O 1
ATOM 597 N N . TYR A 1 80 ? -16.094 -22.875 2.518 1 98.5 80 TYR A N 1
ATOM 598 C CA . TYR A 1 80 ? -16.234 -21.422 2.504 1 98.5 80 TYR A CA 1
ATOM 599 C C . TYR A 1 80 ? -17.312 -20.984 1.523 1 98.5 80 TYR A C 1
ATOM 601 O O . TYR A 1 80 ? -17.688 -21.734 0.629 1 98.5 80 TYR A O 1
ATOM 609 N N . THR A 1 81 ? -17.828 -19.828 1.775 1 98.81 81 THR A N 1
ATOM 610 C CA . THR A 1 81 ? -18.656 -19.094 0.837 1 98.81 81 THR A CA 1
ATOM 611 C C . THR A 1 81 ? -18.016 -17.75 0.482 1 98.81 81 THR A C 1
ATOM 613 O O . THR A 1 81 ? -17.5 -17.047 1.357 1 98.81 81 THR A O 1
ATOM 616 N N . ILE A 1 82 ? -17.969 -17.438 -0.812 1 98.88 82 ILE A N 1
ATOM 617 C CA . ILE A 1 82 ? -17.516 -16.125 -1.279 1 98.88 82 ILE A CA 1
ATOM 618 C C . ILE A 1 82 ? -18.688 -15.359 -1.886 1 98.88 82 ILE A C 1
ATOM 620 O O . ILE A 1 82 ? -19.344 -15.844 -2.816 1 98.88 82 ILE A O 1
ATOM 624 N N . GLN A 1 83 ? -18.984 -14.266 -1.355 1 98.81 83 GLN A N 1
ATOM 625 C CA . GLN A 1 83 ? -20.016 -13.383 -1.895 1 98.81 83 GLN A CA 1
ATOM 626 C C . GLN A 1 83 ? -19.391 -12.211 -2.654 1 98.81 83 GLN A C 1
ATOM 628 O O . GLN A 1 83 ? -18.688 -11.383 -2.066 1 98.81 83 GLN A O 1
ATOM 633 N N . VAL A 1 84 ? -19.609 -12.141 -3.961 1 98.69 84 VAL A N 1
ATOM 634 C CA . VAL A 1 84 ? -19.125 -11.062 -4.82 1 98.69 84 VAL A CA 1
ATOM 635 C C . VAL A 1 84 ? -20.266 -10.109 -5.152 1 98.69 84 VAL A C 1
ATOM 637 O O . VAL A 1 84 ? -21.328 -10.531 -5.621 1 98.69 84 VAL A O 1
ATOM 640 N N . GLN A 1 85 ? -20.062 -8.867 -4.91 1 97.94 85 GLN A N 1
ATOM 641 C CA . GLN A 1 85 ? -21.094 -7.867 -5.16 1 97.94 85 GLN A CA 1
ATOM 642 C C . GLN A 1 85 ? -20.531 -6.66 -5.898 1 97.94 85 GLN A C 1
ATOM 644 O O . GLN A 1 85 ? -19.562 -6.055 -5.449 1 97.94 85 GLN A O 1
ATOM 649 N N . VAL A 1 86 ? -21.172 -6.328 -7.02 1 97.38 86 VAL A N 1
ATOM 650 C CA . VAL A 1 86 ? -20.812 -5.09 -7.707 1 97.38 86 VAL A CA 1
ATOM 651 C C . VAL A 1 86 ? -21.297 -3.891 -6.898 1 97.38 86 VAL A C 1
ATOM 653 O O . VAL A 1 86 ? -22.453 -3.867 -6.445 1 97.38 86 VAL A O 1
ATOM 656 N N . VAL A 1 87 ? -20.453 -2.934 -6.68 1 95.94 87 VAL A N 1
ATOM 657 C CA . VAL A 1 87 ? -20.781 -1.73 -5.922 1 95.94 87 VAL A CA 1
ATOM 658 C C . VAL A 1 87 ? -21.094 -0.583 -6.879 1 95.94 87 VAL A C 1
ATOM 660 O O . VAL A 1 87 ? -22 0.21 -6.633 1 95.94 87 VAL A O 1
ATOM 663 N N . ARG A 1 88 ? -20.281 -0.507 -7.977 1 95.5 88 ARG A N 1
ATOM 664 C CA . ARG A 1 88 ? -20.453 0.554 -8.961 1 95.5 88 ARG A CA 1
ATOM 665 C C . ARG A 1 88 ? -19.75 0.205 -10.273 1 95.5 88 ARG A C 1
ATOM 667 O O . ARG A 1 88 ? -18.641 -0.329 -10.258 1 95.5 88 ARG A O 1
ATOM 674 N N . THR A 1 89 ? -20.406 0.48 -11.305 1 96 89 THR A N 1
ATOM 675 C CA . THR A 1 89 ? -19.797 0.362 -12.633 1 96 89 THR A CA 1
ATOM 676 C C . THR A 1 89 ? -19.688 1.731 -13.297 1 96 89 THR A C 1
ATOM 678 O O . THR A 1 89 ? -20.688 2.41 -13.516 1 96 89 THR A O 1
ATOM 681 N N . GLY A 1 90 ? -18.469 2.096 -13.508 1 94.69 90 GLY A N 1
ATOM 682 C CA . GLY A 1 90 ? -18.219 3.326 -14.242 1 94.69 90 GLY A CA 1
ATOM 683 C C . GLY A 1 90 ? -17.797 3.088 -15.68 1 94.69 90 GLY A C 1
ATOM 684 O O . GLY A 1 90 ? -17.969 1.99 -16.203 1 94.69 90 GLY A O 1
ATOM 685 N N . SER A 1 91 ? -17.281 4.176 -16.297 1 94.25 91 SER A N 1
ATOM 686 C CA . SER A 1 91 ? -16.891 4.094 -17.703 1 94.25 91 SER A CA 1
ATOM 687 C C . SER A 1 91 ? -15.648 3.234 -17.875 1 94.25 91 SER A C 1
ATOM 689 O O . SER A 1 91 ? -15.547 2.463 -18.844 1 94.25 91 SER A O 1
ATOM 691 N N . ARG A 1 92 ? -14.734 3.305 -16.844 1 95.25 92 ARG A N 1
ATOM 692 C CA . ARG A 1 92 ? -13.445 2.646 -17.062 1 95.25 92 ARG A CA 1
ATOM 693 C C . ARG A 1 92 ? -13.203 1.566 -16.016 1 95.25 92 ARG A C 1
ATOM 695 O O . ARG A 1 92 ? -12.336 0.709 -16.188 1 95.25 92 ARG A O 1
ATOM 702 N N . PHE A 1 93 ? -13.992 1.697 -14.945 1 97.62 93 PHE A N 1
ATOM 703 C CA . PHE A 1 93 ? -13.719 0.794 -13.836 1 97.62 93 PHE A CA 1
ATOM 704 C C . PHE A 1 93 ? -15.016 0.291 -13.219 1 97.62 93 PHE A C 1
ATOM 706 O O . PHE A 1 93 ? -16.031 0.976 -13.258 1 97.62 93 PHE A O 1
ATOM 713 N N . THR A 1 94 ? -14.969 -0.86 -12.703 1 98.25 94 THR A N 1
ATOM 714 C CA . THR A 1 94 ? -16.031 -1.444 -11.891 1 98.25 94 THR A CA 1
ATOM 715 C C . THR A 1 94 ? -15.508 -1.798 -10.5 1 98.25 94 THR A C 1
ATOM 717 O O . THR A 1 94 ? -14.453 -2.42 -10.367 1 98.25 94 THR A O 1
ATOM 720 N N . ASN A 1 95 ? -16.172 -1.345 -9.492 1 98.38 95 ASN A N 1
ATOM 721 C CA . ASN A 1 95 ? -15.844 -1.664 -8.109 1 98.38 95 ASN A CA 1
ATOM 722 C C . ASN A 1 95 ? -16.734 -2.785 -7.566 1 98.38 95 ASN A C 1
ATOM 724 O O . ASN A 1 95 ? -17.953 -2.74 -7.707 1 98.38 95 ASN A O 1
ATOM 728 N N . LEU A 1 96 ? -15.992 -3.762 -6.938 1 98.12 96 LEU A N 1
ATOM 729 C CA . LEU A 1 96 ? -16.688 -4.879 -6.316 1 98.12 96 LEU A CA 1
ATOM 730 C C . LEU A 1 96 ? -16.172 -5.121 -4.898 1 98.12 96 LEU A C 1
ATOM 732 O O . LEU A 1 96 ? -15.062 -4.719 -4.559 1 98.12 96 LEU A O 1
ATOM 736 N N . THR A 1 97 ? -17.078 -5.723 -4.152 1 97.94 97 THR A N 1
ATOM 737 C CA . THR A 1 97 ? -16.625 -6.383 -2.932 1 97.94 97 THR A CA 1
ATOM 738 C C . THR A 1 97 ? -16.703 -7.902 -3.074 1 97.94 97 THR A C 1
ATOM 740 O O . THR A 1 97 ? -17.562 -8.414 -3.789 1 97.94 97 THR A O 1
ATOM 743 N N . ALA A 1 98 ? -15.75 -8.602 -2.531 1 98.75 98 ALA A N 1
ATOM 744 C CA . ALA A 1 98 ? -15.75 -10.055 -2.396 1 98.75 98 ALA A CA 1
ATOM 745 C C . ALA A 1 98 ? -15.359 -10.469 -0.982 1 98.75 98 ALA A C 1
ATOM 747 O O . ALA A 1 98 ? -14.273 -10.133 -0.502 1 98.75 98 ALA A O 1
ATOM 748 N N . ASN A 1 99 ? -16.25 -11.195 -0.344 1 98.69 99 ASN A N 1
ATOM 749 C CA . ASN A 1 99 ? -16.016 -11.586 1.041 1 98.69 99 ASN A CA 1
ATOM 750 C C . ASN A 1 99 ? -16.031 -13.102 1.208 1 98.69 99 ASN A C 1
ATOM 752 O O . ASN A 1 99 ? -16.859 -13.789 0.613 1 98.69 99 ASN A O 1
ATOM 756 N N . LEU A 1 100 ? -15.07 -13.57 1.921 1 98.88 100 LEU A N 1
ATOM 757 C CA . LEU A 1 100 ? -15.047 -14.984 2.268 1 98.88 100 LEU A CA 1
ATOM 758 C C . LEU A 1 100 ? -15.633 -15.211 3.658 1 98.88 100 LEU A C 1
ATOM 760 O O . LEU A 1 100 ? -15.18 -14.609 4.633 1 98.88 100 LEU A O 1
ATOM 764 N N . ILE A 1 101 ? -16.609 -16.078 3.682 1 98.56 101 ILE A N 1
ATOM 765 C CA . ILE A 1 101 ? -17.375 -16.359 4.895 1 98.56 101 ILE A CA 1
ATOM 766 C C . ILE A 1 101 ? -17.203 -17.828 5.285 1 98.56 101 ILE A C 1
ATOM 768 O O . ILE A 1 101 ? -17.312 -18.719 4.438 1 98.56 101 ILE A O 1
ATOM 772 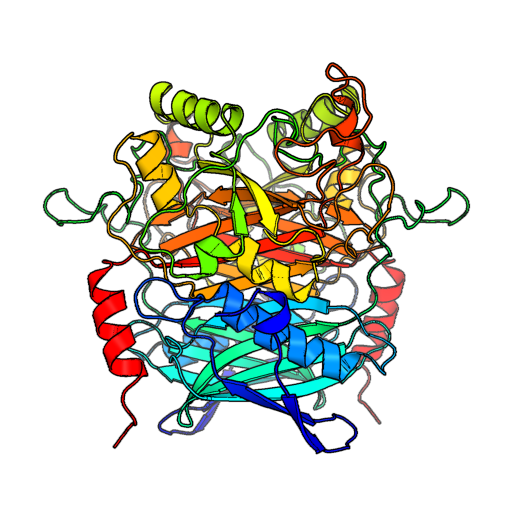N N . GLN A 1 102 ? -16.891 -18.078 6.504 1 97.5 102 GLN A N 1
ATOM 773 C CA . GLN A 1 102 ? -16.891 -19.406 7.109 1 97.5 102 GLN A CA 1
ATOM 774 C C . GLN A 1 102 ? -17.641 -19.406 8.445 1 97.5 102 GLN A C 1
ATOM 776 O O . GLN A 1 102 ? -17.469 -18.484 9.25 1 97.5 102 GLN A O 1
ATOM 781 N N . ASN A 1 103 ? -18.516 -20.359 8.656 1 93.94 103 ASN A N 1
ATOM 782 C CA . ASN A 1 103 ? -19.266 -20.516 9.898 1 93.94 103 ASN A CA 1
ATOM 783 C C . ASN A 1 103 ? -20.031 -19.25 10.25 1 93.94 103 ASN A C 1
ATOM 785 O O . ASN A 1 103 ? -20.016 -18.797 11.391 1 93.94 103 ASN A O 1
ATOM 789 N N . GLY A 1 104 ? -20.484 -18.562 9.227 1 93.88 104 GLY A N 1
ATOM 790 C CA . GLY A 1 104 ? -21.328 -17.391 9.406 1 93.88 104 GLY A CA 1
ATOM 791 C C . GLY A 1 104 ? -20.531 -16.125 9.695 1 93.88 104 GLY A C 1
ATOM 792 O O . GLY A 1 104 ? -21.109 -15.062 9.914 1 93.88 104 GLY A O 1
ATOM 793 N N . GLU A 1 105 ? -19.219 -16.234 9.688 1 94.88 105 GLU A N 1
ATOM 794 C CA . GLU A 1 105 ? -18.375 -15.078 9.977 1 94.88 105 GLU A CA 1
ATOM 795 C C . GLU A 1 105 ? -17.562 -14.664 8.75 1 94.88 105 GLU A C 1
ATOM 797 O O . GLU A 1 105 ? -17.016 -15.516 8.047 1 94.88 105 GLU A O 1
ATOM 802 N N . THR A 1 106 ? -17.531 -13.391 8.508 1 96.56 106 THR A N 1
ATOM 803 C CA . THR A 1 106 ? -16.656 -12.883 7.457 1 96.56 106 THR A CA 1
ATOM 804 C C . THR A 1 106 ? -15.195 -12.961 7.895 1 96.56 106 THR A C 1
ATOM 806 O O . THR A 1 106 ? -14.805 -12.336 8.875 1 96.56 106 THR A O 1
ATOM 809 N N . LYS A 1 107 ? -14.438 -13.742 7.145 1 97.88 107 LYS A N 1
ATOM 810 C CA . LYS A 1 107 ? -13.039 -13.969 7.5 1 97.88 107 LYS A CA 1
ATOM 811 C C . LYS A 1 107 ? -12.117 -13.008 6.758 1 97.88 107 LYS A C 1
ATOM 813 O O . LYS A 1 107 ? -11.125 -12.539 7.312 1 97.88 107 LYS A O 1
ATOM 818 N N . VAL A 1 108 ? -12.453 -12.734 5.508 1 98.62 108 VAL A N 1
ATOM 819 C CA . VAL A 1 108 ? -11.664 -11.828 4.676 1 98.62 108 VAL A CA 1
ATOM 820 C C . VAL A 1 108 ? -12.602 -10.906 3.896 1 98.62 108 VAL A C 1
ATOM 822 O O . VAL A 1 108 ? -13.562 -11.367 3.271 1 98.62 108 VAL A O 1
ATOM 825 N N . LEU A 1 109 ? -12.359 -9.602 4 1 98.5 109 LEU A N 1
ATOM 826 C CA . LEU A 1 109 ? -13.078 -8.578 3.252 1 98.5 109 LEU A CA 1
ATOM 827 C C . LEU A 1 109 ? -12.195 -7.973 2.164 1 98.5 109 LEU A C 1
ATOM 829 O O . LEU A 1 109 ? -11.039 -7.621 2.422 1 98.5 109 LEU A O 1
ATOM 833 N N . THR A 1 110 ? -12.781 -7.879 0.927 1 98.75 110 THR A N 1
ATOM 834 C CA . THR A 1 110 ? -11.984 -7.27 -0.132 1 98.75 110 THR A CA 1
ATOM 835 C C . THR A 1 110 ? -12.781 -6.195 -0.863 1 98.75 110 THR A C 1
ATOM 837 O O . THR A 1 110 ? -14.016 -6.234 -0.884 1 98.75 110 THR A O 1
ATOM 840 N N . HIS A 1 111 ? -12.133 -5.215 -1.285 1 98.81 111 HIS A N 1
ATOM 841 C CA . HIS A 1 111 ? -12.555 -4.312 -2.352 1 98.81 111 HIS A CA 1
ATOM 842 C C . HIS A 1 111 ? -11.664 -4.457 -3.58 1 98.81 111 HIS A C 1
ATOM 844 O O . HIS A 1 111 ? -10.438 -4.402 -3.473 1 98.81 111 HIS A O 1
ATOM 850 N N . ILE A 1 112 ? -12.297 -4.68 -4.684 1 98.88 112 ILE A N 1
ATOM 851 C CA . ILE A 1 112 ? -11.523 -4.934 -5.898 1 98.88 112 ILE A CA 1
ATOM 852 C C . ILE A 1 112 ? -12.016 -4.012 -7.016 1 98.88 112 ILE A C 1
ATOM 854 O O . ILE A 1 112 ? -13.219 -3.896 -7.25 1 98.88 112 ILE A O 1
ATOM 858 N N . ILE A 1 113 ? -11.086 -3.389 -7.664 1 98.88 113 ILE A N 1
ATOM 859 C CA . ILE A 1 113 ? -11.359 -2.568 -8.836 1 98.88 113 ILE A CA 1
ATOM 860 C C . ILE A 1 113 ? -11.008 -3.348 -10.102 1 98.88 113 ILE A C 1
ATOM 862 O O . ILE A 1 113 ? -9.914 -3.895 -10.227 1 98.88 113 ILE A O 1
ATOM 866 N N . PHE A 1 114 ? -11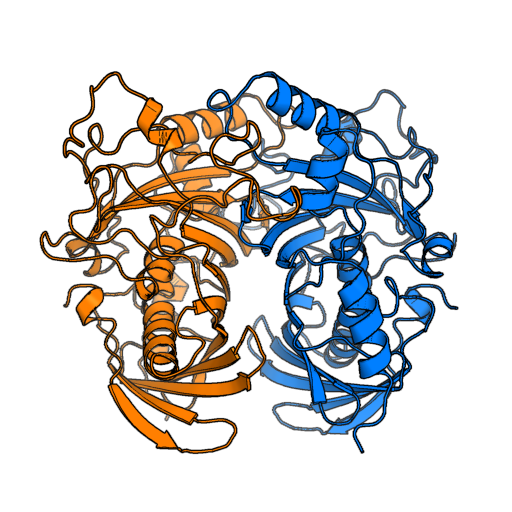.984 -3.402 -10.992 1 98.81 114 PHE A N 1
ATOM 867 C CA . PHE A 1 114 ? -11.773 -4.055 -12.273 1 98.81 114 PHE A CA 1
ATOM 868 C C . PHE A 1 114 ? -11.727 -3.031 -13.398 1 98.81 114 PHE A C 1
ATOM 870 O O . PHE A 1 114 ? -12.336 -1.963 -13.305 1 98.81 114 PHE A O 1
ATOM 877 N N . GLY A 1 115 ? -11.023 -3.32 -14.406 1 98.5 115 GLY A N 1
ATOM 878 C CA . GLY A 1 115 ? -10.875 -2.582 -15.648 1 98.5 115 GLY A CA 1
ATOM 879 C C . GLY A 1 115 ? -10.305 -3.42 -16.781 1 98.5 115 GLY A C 1
ATOM 880 O O . GLY A 1 115 ? -10.703 -4.57 -16.969 1 98.5 115 GLY A O 1
ATOM 881 N N . THR A 1 116 ? -9.461 -2.775 -17.531 1 97.38 116 THR A N 1
ATOM 882 C CA . THR A 1 116 ? -8.766 -3.459 -18.625 1 97.38 116 THR A CA 1
ATOM 883 C C . THR A 1 116 ? -7.258 -3.311 -18.469 1 97.38 116 THR A C 1
ATOM 885 O O . THR A 1 116 ? -6.738 -2.191 -18.469 1 97.38 116 THR A O 1
ATOM 888 N N . LEU A 1 117 ? -6.582 -4.41 -18.344 1 97.56 117 LEU A N 1
ATOM 889 C CA . LEU A 1 117 ? -5.125 -4.414 -18.297 1 97.56 117 LEU A CA 1
ATOM 890 C C . LEU A 1 117 ? -4.535 -4.555 -19.688 1 97.56 117 LEU A C 1
ATOM 892 O O . LEU A 1 117 ? -5.113 -5.23 -20.547 1 97.56 117 LEU A O 1
ATOM 896 N N . PRO A 1 118 ? -3.404 -3.941 -19.906 1 94.81 118 PRO A N 1
ATOM 897 C CA . PRO A 1 118 ? -2.727 -4.23 -21.188 1 94.81 118 PRO A CA 1
ATOM 898 C C . PRO A 1 118 ? -2.225 -5.668 -21.266 1 94.81 118 PRO A C 1
ATOM 900 O O . PRO A 1 118 ? -1.834 -6.254 -20.25 1 94.81 118 PRO A O 1
ATOM 903 N N . GLU A 1 119 ? -2.27 -6.152 -22.484 1 95.75 119 GLU A N 1
ATOM 904 C CA . GLU A 1 119 ? -1.601 -7.43 -22.703 1 95.75 119 GLU A CA 1
ATOM 905 C C . GLU A 1 119 ? -0.116 -7.344 -22.375 1 95.75 119 GLU A C 1
ATOM 907 O O . GLU A 1 119 ? 0.483 -6.27 -22.438 1 95.75 119 GLU A O 1
ATOM 912 N N . PHE A 1 120 ? 0.464 -8.438 -21.984 1 95.69 120 PHE A N 1
ATOM 913 C CA . PHE A 1 120 ? 1.858 -8.43 -21.562 1 95.69 120 PHE A CA 1
ATOM 914 C C . PHE A 1 120 ? 2.754 -7.84 -22.641 1 95.69 120 PHE A C 1
ATOM 916 O O . PHE A 1 120 ? 3.637 -7.031 -22.359 1 95.69 120 PHE A O 1
ATOM 923 N N . ASP A 1 121 ? 2.502 -8.25 -23.844 1 90.88 121 ASP A N 1
ATOM 924 C CA . ASP A 1 121 ? 3.354 -7.855 -24.953 1 90.88 121 ASP A CA 1
ATOM 925 C C . ASP A 1 121 ? 2.725 -6.715 -25.75 1 90.88 121 ASP A C 1
ATOM 927 O O . ASP A 1 121 ? 2.998 -6.562 -26.953 1 90.88 121 ASP A O 1
ATOM 931 N N . ALA A 1 122 ? 1.823 -5.996 -25.062 1 88.94 122 ALA A N 1
ATOM 932 C CA . ALA A 1 122 ? 1.239 -4.852 -25.766 1 88.94 122 ALA A CA 1
ATOM 933 C C . ALA A 1 122 ? 2.322 -3.881 -26.234 1 88.94 122 ALA A C 1
ATOM 935 O O . ALA A 1 122 ? 3.283 -3.619 -25.5 1 88.94 122 ALA A O 1
ATOM 936 N N . PRO A 1 123 ? 2.127 -3.412 -27.375 1 84.5 123 PRO A N 1
ATOM 937 C CA . PRO A 1 123 ? 3.137 -2.477 -27.875 1 84.5 123 PRO A CA 1
ATOM 938 C C . PRO A 1 123 ? 3.166 -1.165 -27.094 1 84.5 123 PRO A C 1
ATOM 940 O O . PRO A 1 123 ? 2.154 -0.766 -26.516 1 84.5 123 PRO A O 1
ATOM 943 N N . GLU A 1 124 ? 4.309 -0.6 -27.094 1 83 124 GLU A N 1
ATOM 944 C CA . GLU A 1 124 ? 4.449 0.74 -26.516 1 83 124 GLU A CA 1
ATOM 945 C C . GLU A 1 124 ? 3.637 1.76 -27.312 1 83 124 GLU A C 1
ATOM 947 O O . GLU A 1 124 ? 3.514 1.648 -28.531 1 83 124 GLU A O 1
ATOM 952 N N . PRO A 1 125 ? 3.102 2.654 -26.516 1 76.06 125 PRO A N 1
ATOM 953 C CA . PRO A 1 125 ? 2.428 3.719 -27.266 1 76.06 125 PRO A CA 1
ATOM 954 C C . PRO A 1 125 ? 3.346 4.402 -28.266 1 76.06 125 PRO A C 1
ATOM 956 O O . PRO A 1 125 ? 4.535 4.594 -28 1 76.06 125 PRO A O 1
ATOM 959 N N . THR A 1 126 ? 2.83 4.547 -29.484 1 66.62 126 THR A N 1
ATOM 960 C CA . THR A 1 126 ? 3.611 5.199 -30.531 1 66.62 126 THR A CA 1
ATOM 961 C C . THR A 1 126 ? 3.58 6.715 -30.359 1 66.62 126 THR A C 1
ATOM 963 O O . THR A 1 126 ? 2.703 7.254 -29.688 1 66.62 126 THR A O 1
ATOM 966 N N . ALA A 1 127 ? 4.617 7.301 -30.922 1 58.94 127 ALA A N 1
ATOM 967 C CA . ALA A 1 127 ? 4.715 8.758 -30.922 1 58.94 127 ALA A CA 1
ATOM 968 C C . ALA A 1 127 ? 3.424 9.391 -31.438 1 58.94 127 ALA A C 1
ATOM 970 O O . ALA A 1 127 ? 3.059 10.492 -31.016 1 58.94 127 ALA A O 1
ATOM 971 N N . SER A 1 128 ? 2.908 8.727 -32.312 1 52.75 128 SER A N 1
ATOM 972 C CA . SER A 1 128 ? 1.703 9.266 -32.938 1 52.75 128 SER A CA 1
ATOM 973 C C . SER A 1 128 ? 0.519 9.227 -31.984 1 52.75 128 SER A C 1
ATOM 975 O O . SER A 1 128 ? -0.432 9.992 -32.125 1 52.75 128 SER A O 1
ATOM 977 N N . GLU A 1 129 ? 0.635 8.32 -31.062 1 63.16 129 GLU A N 1
ATOM 978 C CA . GLU A 1 129 ? -0.467 8.234 -30.109 1 63.16 129 GLU A CA 1
ATOM 979 C C . GLU A 1 129 ? -0.354 9.312 -29.031 1 63.16 129 GLU A C 1
ATOM 981 O O . GLU A 1 129 ? 0.725 9.531 -28.484 1 63.16 129 GLU A O 1
ATOM 986 N N . SER A 1 130 ? -0.574 10.609 -29.406 1 63.81 130 SER A N 1
ATOM 987 C CA . SER A 1 130 ? -0.598 11.812 -28.594 1 63.81 130 SER A CA 1
ATOM 988 C C . SER A 1 130 ? -0.673 11.477 -27.109 1 63.81 130 SER A C 1
ATOM 990 O O . SER A 1 130 ? -1.629 11.852 -26.422 1 63.81 130 SER A O 1
ATOM 992 N N . VAL A 1 131 ? 0.251 10.5 -26.719 1 69.19 131 VAL A N 1
ATOM 993 C CA . VAL A 1 131 ? 0.253 10.234 -25.281 1 69.19 131 VAL A CA 1
ATOM 994 C C . VAL A 1 131 ? 1.167 11.234 -24.562 1 69.19 131 VAL A C 1
ATOM 996 O O . VAL A 1 131 ? 2.309 11.445 -24.984 1 69.19 131 VAL A O 1
ATOM 999 N N . SER A 1 132 ? 0.557 11.93 -23.625 1 78.31 132 SER A N 1
ATOM 1000 C CA . SER A 1 132 ? 1.33 12.852 -22.812 1 78.31 132 SER A CA 1
ATOM 1001 C C . SER A 1 132 ? 2.508 12.156 -22.141 1 78.31 132 SER A C 1
ATOM 1003 O O . SER A 1 132 ? 2.387 11.008 -21.703 1 78.31 132 SER A O 1
ATOM 1005 N N . PRO A 1 133 ? 3.664 12.758 -22.203 1 80.25 133 PRO A N 1
ATOM 1006 C CA . PRO A 1 133 ? 4.816 12.18 -21.5 1 80.25 133 PRO A CA 1
ATOM 1007 C C . PRO A 1 133 ? 4.559 11.969 -20.016 1 80.25 133 PRO A C 1
ATOM 1009 O O . PRO A 1 133 ? 5.332 11.281 -19.344 1 80.25 133 PRO A O 1
ATOM 1012 N N . TYR A 1 134 ? 3.516 12.453 -19.594 1 85.62 134 TYR A N 1
ATOM 1013 C CA . TYR A 1 134 ? 3.227 12.367 -18.156 1 85.62 134 TYR A CA 1
ATOM 1014 C C . TYR A 1 134 ? 2.162 11.312 -17.891 1 85.62 134 TYR A C 1
ATOM 1016 O O . TYR A 1 134 ? 1.523 11.328 -16.828 1 85.62 134 TYR A O 1
ATOM 1024 N N . GLN A 1 135 ? 2.01 10.438 -18.922 1 90.25 135 GLN A N 1
ATOM 1025 C CA . GLN A 1 135 ? 1.07 9.336 -18.75 1 90.25 135 GLN A CA 1
ATOM 1026 C C . GLN A 1 135 ? 1.769 7.984 -18.906 1 90.25 135 GLN A C 1
ATOM 1028 O O . GLN A 1 135 ? 1.158 6.938 -18.688 1 90.25 135 GLN A O 1
ATOM 1033 N N . HIS A 1 136 ? 3.057 8.094 -19.266 1 91.44 136 HIS A N 1
ATOM 1034 C CA . HIS A 1 136 ? 3.752 6.848 -19.547 1 91.44 136 HIS A CA 1
ATOM 1035 C C . HIS A 1 136 ? 5.266 7.039 -19.516 1 91.44 136 HIS A C 1
ATOM 1037 O O . HIS A 1 136 ? 5.793 7.934 -20.188 1 91.44 136 HIS A O 1
ATOM 1043 N N . ILE A 1 137 ? 5.918 6.223 -18.688 1 91.88 137 ILE A N 1
ATOM 1044 C CA . ILE A 1 137 ? 7.371 6.117 -18.766 1 91.88 137 ILE A CA 1
ATOM 1045 C C . ILE A 1 137 ? 7.75 4.879 -19.578 1 91.88 137 ILE A C 1
ATOM 1047 O O . ILE A 1 137 ? 7.523 3.748 -19.141 1 91.88 137 ILE A O 1
ATOM 1051 N N . SER A 1 138 ? 8.367 5.07 -20.703 1 89.19 138 SER A N 1
ATOM 1052 C CA . SER A 1 138 ? 8.75 3.973 -21.578 1 89.19 138 SER A CA 1
ATOM 1053 C C . SER A 1 138 ? 9.875 3.141 -20.969 1 89.19 138 SER A C 1
ATOM 1055 O O . SER A 1 138 ? 10.727 3.67 -20.266 1 89.19 138 SER A O 1
ATOM 1057 N N . PRO A 1 139 ? 9.875 1.856 -21.375 1 87.5 139 PRO A N 1
ATOM 1058 C CA . PRO A 1 139 ? 10.953 0.997 -20.891 1 87.5 139 PRO A CA 1
ATOM 1059 C C . PRO A 1 139 ? 12.336 1.478 -21.328 1 87.5 139 PRO A C 1
ATOM 1061 O O . PRO A 1 139 ? 13.344 1.093 -20.75 1 87.5 139 PRO A O 1
ATOM 1064 N N . THR A 1 140 ? 12.422 2.324 -22.375 1 88 140 THR A N 1
ATOM 1065 C CA . THR A 1 140 ? 13.703 2.82 -22.875 1 88 140 THR A CA 1
ATOM 1066 C C . THR A 1 140 ? 14.094 4.113 -22.156 1 88 140 THR A C 1
ATOM 1068 O O . THR A 1 140 ? 15.211 4.598 -22.312 1 88 140 THR A O 1
ATOM 1071 N N . HIS A 1 141 ? 13.141 4.629 -21.422 1 91.06 141 HIS A N 1
ATOM 1072 C CA . HIS A 1 141 ? 13.445 5.852 -20.688 1 91.06 141 HIS A CA 1
ATOM 1073 C C . HIS A 1 141 ? 14.422 5.582 -19.547 1 91.06 141 HIS A C 1
ATOM 1075 O O . HIS A 1 141 ? 14.305 4.574 -18.844 1 91.06 141 HIS A O 1
ATOM 1081 N N . PRO A 1 142 ? 15.375 6.441 -19.266 1 92.38 142 PRO A N 1
ATOM 1082 C CA . PRO A 1 142 ? 16.375 6.203 -18.234 1 92.38 142 PRO A CA 1
ATOM 1083 C C . PRO A 1 142 ? 15.773 6.051 -16.844 1 92.38 142 PRO A C 1
ATOM 1085 O O . PRO A 1 142 ? 16.344 5.387 -15.977 1 92.38 142 PRO A O 1
ATOM 1088 N N . LEU A 1 143 ? 14.633 6.613 -16.656 1 93.12 143 LEU A N 1
ATOM 1089 C CA . LEU A 1 143 ? 14.039 6.602 -15.328 1 93.12 143 LEU A CA 1
ATOM 1090 C C . LEU A 1 143 ? 13.07 5.438 -15.172 1 93.12 143 LEU A C 1
ATOM 1092 O O . LEU A 1 143 ? 12.398 5.312 -14.148 1 93.12 143 LEU A O 1
ATOM 1096 N N . PHE A 1 144 ? 13.008 4.598 -16.188 1 92.75 144 PHE A N 1
ATOM 1097 C CA . PHE A 1 144 ? 12.195 3.389 -16.109 1 92.75 144 PHE A CA 1
ATOM 1098 C C . PHE A 1 144 ? 12.703 2.467 -15.008 1 92.75 144 PHE A C 1
ATOM 1100 O O . PHE A 1 144 ? 13.906 2.26 -14.867 1 92.75 144 PHE A O 1
ATOM 1107 N N . ARG A 1 145 ? 11.773 1.96 -14.156 1 94.31 145 ARG A N 1
ATOM 1108 C CA . ARG A 1 145 ? 12.125 1.015 -13.102 1 94.31 145 ARG A CA 1
ATOM 1109 C C . ARG A 1 145 ? 12.469 -0.352 -13.68 1 94.31 145 ARG A C 1
ATOM 1111 O O . ARG A 1 145 ? 11.656 -0.963 -14.375 1 94.31 145 ARG A O 1
ATOM 1118 N N . SER A 1 146 ? 13.664 -0.79 -13.383 1 93.62 146 SER A N 1
ATOM 1119 C CA . SER A 1 146 ? 14.102 -2.111 -13.82 1 93.62 146 SER A CA 1
ATOM 1120 C C . SER A 1 146 ? 13.984 -3.131 -12.688 1 93.62 146 SER A C 1
ATOM 1122 O O . SER A 1 146 ? 13.977 -2.764 -11.516 1 93.62 146 SER A O 1
ATOM 1124 N N . ILE A 1 147 ? 13.883 -4.41 -13.109 1 95.75 147 ILE A N 1
ATOM 1125 C CA . ILE A 1 147 ? 13.766 -5.48 -12.125 1 95.75 147 ILE A CA 1
ATOM 1126 C C . ILE A 1 147 ? 14.93 -5.414 -11.148 1 95.75 147 ILE A C 1
ATOM 1128 O O . ILE A 1 147 ? 16.094 -5.316 -11.555 1 95.75 147 ILE A O 1
ATOM 1132 N N . PRO A 1 148 ? 14.68 -5.461 -9.883 1 95.38 148 PRO A N 1
ATOM 1133 C CA . PRO A 1 148 ? 15.734 -5.309 -8.875 1 95.38 148 PRO A CA 1
ATOM 1134 C C . PRO A 1 148 ? 16.5 -6.605 -8.625 1 95.38 148 PRO A C 1
ATOM 1136 O O . PRO A 1 148 ? 17.5 -6.605 -7.891 1 95.38 148 PRO A O 1
ATOM 1139 N N . LEU A 1 149 ? 16.094 -7.699 -9.188 1 95.38 149 LEU A N 1
ATOM 1140 C CA . LEU A 1 149 ? 16.828 -8.945 -9.031 1 95.38 149 LEU A CA 1
ATOM 1141 C C . LEU A 1 149 ? 18.094 -8.93 -9.891 1 95.38 149 LEU A C 1
ATOM 1143 O O . LEU A 1 149 ? 18.078 -8.461 -11.031 1 95.38 149 LEU A O 1
ATOM 1147 N N . ASN A 1 150 ? 19.125 -9.531 -9.305 1 92.81 150 ASN A N 1
ATOM 1148 C CA . ASN A 1 150 ? 20.422 -9.391 -9.953 1 92.81 150 ASN A CA 1
ATOM 1149 C C . ASN A 1 150 ? 20.875 -10.703 -10.578 1 92.81 150 ASN A C 1
ATOM 1151 O O . ASN A 1 150 ? 21.766 -10.711 -11.43 1 92.81 150 ASN A O 1
ATOM 1155 N N . SER A 1 151 ? 20.328 -11.781 -10.203 1 92.25 151 SER A N 1
ATOM 1156 C CA . SER A 1 151 ? 20.688 -13.078 -10.766 1 92.25 151 SER A CA 1
ATOM 1157 C C . SER A 1 151 ? 19.656 -13.547 -11.797 1 92.25 151 SER A C 1
ATOM 1159 O O . SER A 1 151 ? 18.453 -13.453 -11.562 1 92.25 151 SER A O 1
ATOM 1161 N N . HIS A 1 152 ? 20.188 -13.984 -12.898 1 94.12 152 HIS A N 1
ATOM 1162 C CA . HIS A 1 152 ? 19.312 -14.625 -13.867 1 94.12 152 HIS A CA 1
ATOM 1163 C C . HIS A 1 152 ? 18.812 -15.977 -13.359 1 94.12 152 HIS A C 1
ATOM 1165 O O . HIS A 1 152 ? 19.578 -16.75 -12.789 1 94.12 152 HIS A O 1
ATOM 1171 N N . PRO A 1 153 ? 17.547 -16.266 -13.594 1 95.38 153 PRO A N 1
ATOM 1172 C CA . PRO A 1 153 ? 17.047 -17.531 -13.07 1 95.38 153 PRO A CA 1
ATOM 1173 C C . PRO A 1 153 ? 17.797 -18.734 -13.641 1 95.38 153 PRO A C 1
ATOM 1175 O O . PRO A 1 153 ? 17.875 -19.781 -12.984 1 95.38 153 PRO A O 1
ATOM 1178 N N . ARG A 1 154 ? 18.375 -18.703 -14.805 1 93.25 154 ARG A N 1
ATOM 1179 C CA . ARG A 1 154 ? 19.078 -19.812 -15.422 1 93.25 154 ARG A CA 1
ATOM 1180 C C . ARG A 1 154 ? 20.297 -20.219 -14.586 1 93.25 154 ARG A C 1
ATOM 1182 O O . ARG A 1 154 ? 20.75 -21.359 -14.656 1 93.25 154 ARG A O 1
ATOM 1189 N N . ASN A 1 155 ? 20.797 -19.219 -13.82 1 91.88 155 ASN A N 1
ATOM 1190 C CA . ASN A 1 155 ? 22 -19.438 -13.023 1 91.88 155 ASN A CA 1
ATOM 1191 C C . ASN A 1 155 ? 21.672 -19.766 -11.57 1 91.88 155 ASN A C 1
ATOM 1193 O O . ASN A 1 155 ? 22.516 -19.641 -10.695 1 91.88 155 ASN A O 1
ATOM 1197 N N . THR A 1 156 ? 20.438 -20.062 -11.328 1 92.75 156 THR A N 1
ATOM 1198 C CA . THR A 1 156 ? 20 -20.344 -9.961 1 92.75 156 THR A CA 1
ATOM 1199 C C . THR A 1 156 ? 19.5 -21.781 -9.844 1 92.75 156 THR A C 1
ATOM 1201 O O . THR A 1 156 ? 19.344 -22.469 -10.852 1 92.75 156 THR A O 1
ATOM 1204 N N . THR A 1 157 ? 19.391 -22.266 -8.656 1 92.06 157 THR A N 1
ATOM 1205 C CA . THR A 1 157 ? 18.859 -23.594 -8.352 1 92.06 157 THR A CA 1
ATOM 1206 C C . THR A 1 157 ? 17.766 -23.5 -7.293 1 92.06 157 THR A C 1
ATOM 1208 O O . THR A 1 157 ? 17.781 -22.609 -6.438 1 92.06 157 THR A O 1
ATOM 1211 N N . PRO A 1 158 ? 16.828 -24.422 -7.449 1 91.5 158 PRO A N 1
ATOM 1212 C CA . PRO A 1 158 ? 15.789 -24.422 -6.422 1 91.5 158 PRO A CA 1
ATOM 1213 C C . PRO A 1 158 ? 16.344 -24.688 -5.023 1 91.5 158 PRO A C 1
ATOM 1215 O O . PRO A 1 158 ? 17.328 -25.422 -4.871 1 91.5 158 PRO A O 1
ATOM 1218 N N . ALA A 1 159 ? 15.719 -24.062 -4.105 1 89.38 159 ALA A N 1
ATOM 1219 C CA . ALA A 1 159 ? 16.047 -24.266 -2.699 1 89.38 159 ALA A CA 1
ATOM 1220 C C . ALA A 1 159 ? 14.844 -24.797 -1.924 1 89.38 159 ALA A C 1
ATOM 1222 O O . ALA A 1 159 ? 13.695 -24.516 -2.291 1 89.38 159 ALA A O 1
ATOM 1223 N N . ASP A 1 160 ? 15.125 -25.375 -0.796 1 83.44 160 ASP A N 1
ATOM 1224 C CA . ASP A 1 160 ? 14.062 -25.938 0.037 1 83.44 160 ASP A CA 1
ATOM 1225 C C . ASP A 1 160 ? 13.312 -24.828 0.772 1 83.44 160 ASP A C 1
ATOM 1227 O O . ASP A 1 160 ? 13.898 -23.797 1.133 1 83.44 160 ASP A O 1
ATOM 1231 N N . MET A 1 161 ? 12.047 -25.109 0.929 1 82.19 161 MET A N 1
ATOM 1232 C CA . MET A 1 161 ? 11.242 -24.234 1.781 1 82.19 161 MET A CA 1
ATOM 1233 C C . MET A 1 161 ? 11.18 -24.781 3.207 1 82.19 161 MET A C 1
ATOM 1235 O O . MET A 1 161 ? 11.305 -25.984 3.426 1 82.19 161 MET A O 1
ATOM 1239 N N . HIS A 1 162 ? 11.07 -23.812 4.113 1 76.12 162 HIS A N 1
ATOM 1240 C CA . HIS A 1 162 ? 10.977 -24.188 5.52 1 76.12 162 HIS A CA 1
ATOM 1241 C C . HIS A 1 162 ? 9.789 -25.109 5.773 1 76.12 162 HIS A C 1
ATOM 1243 O O . HIS A 1 162 ? 8.75 -24.984 5.125 1 76.12 162 HIS A O 1
ATOM 1249 N N . PHE A 1 163 ? 9.859 -25.875 6.801 1 70.31 163 PHE A N 1
ATOM 1250 C CA . PHE A 1 163 ? 8.883 -26.906 7.066 1 70.31 163 PHE A CA 1
ATOM 1251 C C . PHE A 1 163 ? 7.559 -26.312 7.531 1 70.31 163 PHE A C 1
ATOM 1253 O O . PHE A 1 163 ? 6.52 -26.969 7.484 1 70.31 163 PHE A O 1
ATOM 1260 N N . LYS A 1 164 ? 7.625 -25.125 7.953 1 72.31 164 LYS A N 1
ATOM 1261 C CA . LYS A 1 164 ? 6.398 -24.5 8.438 1 72.31 164 LYS A CA 1
ATOM 1262 C C . LYS A 1 164 ? 5.402 -24.281 7.305 1 72.31 164 LYS A C 1
ATOM 1264 O O . LYS A 1 164 ? 4.219 -24.047 7.547 1 72.31 164 LYS A O 1
ATOM 1269 N N . TYR A 1 165 ? 5.945 -24.359 6.105 1 78.88 165 TYR A N 1
ATOM 1270 C CA . TYR A 1 165 ? 5.074 -24.281 4.938 1 78.88 165 TYR A CA 1
ATOM 1271 C C . TYR A 1 165 ? 4.484 -25.656 4.609 1 78.88 165 TYR A C 1
ATOM 1273 O O . TYR A 1 165 ? 5.199 -26.656 4.59 1 78.88 165 TYR A O 1
ATOM 1281 N N . GLY A 1 166 ? 3.242 -25.781 4.5 1 78.62 166 GLY A N 1
ATOM 1282 C CA . GLY A 1 166 ? 2.523 -27.031 4.281 1 78.62 166 GLY A CA 1
ATOM 1283 C C . GLY A 1 166 ? 2.912 -27.719 2.988 1 78.62 166 GLY A C 1
ATOM 1284 O O . GLY A 1 166 ? 4.031 -27.547 2.5 1 78.62 166 GLY A O 1
ATOM 1285 N N . ALA A 1 167 ? 1.977 -28.516 2.555 1 85.75 167 ALA A N 1
ATOM 1286 C CA . ALA A 1 167 ? 2.246 -29.422 1.445 1 85.75 167 ALA A CA 1
ATOM 1287 C C . ALA A 1 167 ? 2.369 -28.672 0.128 1 85.75 167 ALA A C 1
ATOM 1289 O O . ALA A 1 167 ? 2.838 -29.219 -0.872 1 85.75 167 ALA A O 1
ATOM 1290 N N . PHE A 1 168 ? 2.053 -27.375 0.219 1 89.12 168 PHE A N 1
ATOM 1291 C CA . PHE A 1 168 ? 2.143 -26.625 -1.031 1 89.12 168 PHE A CA 1
ATOM 1292 C C . PHE A 1 168 ? 3.594 -26.484 -1.475 1 89.12 168 PHE A C 1
ATOM 1294 O O . PHE A 1 168 ? 3.865 -26.109 -2.619 1 89.12 168 PHE A O 1
ATOM 1301 N N . ARG A 1 169 ? 4.539 -26.766 -0.629 1 88.81 169 ARG A N 1
ATOM 1302 C CA . ARG A 1 169 ? 5.957 -26.719 -0.961 1 88.81 169 ARG A CA 1
ATOM 1303 C C . ARG A 1 169 ? 6.293 -27.656 -2.105 1 88.81 169 ARG A C 1
ATOM 1305 O O . ARG A 1 169 ? 7.336 -27.531 -2.746 1 88.81 169 ARG A O 1
ATOM 1312 N N . ASN A 1 170 ? 5.391 -28.625 -2.307 1 90.62 170 ASN A N 1
ATOM 1313 C CA . ASN A 1 170 ? 5.59 -29.578 -3.391 1 90.62 170 ASN A CA 1
ATOM 1314 C C . ASN A 1 170 ? 5.07 -29.031 -4.719 1 90.62 170 ASN A C 1
ATOM 1316 O O . ASN A 1 170 ? 5.312 -29.625 -5.773 1 90.62 170 ASN A O 1
ATOM 1320 N N . HIS A 1 171 ? 4.387 -27.906 -4.684 1 94.25 171 HIS A N 1
ATOM 1321 C CA . HIS A 1 171 ? 3.715 -27.406 -5.879 1 94.25 171 HIS A CA 1
ATOM 1322 C C . HIS A 1 171 ? 4.332 -26.109 -6.359 1 94.25 171 HIS A C 1
ATOM 1324 O O . HIS A 1 171 ? 3.949 -25.578 -7.406 1 94.25 171 HIS A O 1
ATOM 1330 N N . VAL A 1 172 ? 5.316 -25.625 -5.605 1 94.94 172 VAL A N 1
ATOM 1331 C CA . VAL A 1 172 ? 6.043 -24.422 -5.988 1 94.94 172 VAL A CA 1
ATOM 1332 C C . VAL A 1 172 ? 7.527 -24.594 -5.664 1 94.94 172 VAL A C 1
ATOM 1334 O O . VAL A 1 172 ? 7.895 -25.391 -4.805 1 94.94 172 VAL A O 1
ATOM 1337 N N . ARG A 1 173 ? 8.305 -23.891 -6.395 1 94.25 173 ARG A N 1
ATOM 1338 C CA . ARG A 1 173 ? 9.742 -23.844 -6.184 1 94.25 173 ARG A CA 1
ATOM 1339 C C . ARG A 1 173 ? 10.219 -22.406 -6.004 1 94.25 173 ARG A C 1
ATOM 1341 O O . ARG A 1 173 ? 9.602 -21.469 -6.52 1 94.25 173 ARG A O 1
ATOM 1348 N N . ARG A 1 174 ? 11.258 -22.281 -5.246 1 94.5 174 ARG A N 1
ATOM 1349 C CA . ARG A 1 174 ? 11.875 -20.969 -5.059 1 94.5 174 ARG A CA 1
ATOM 1350 C C . ARG A 1 174 ? 13.398 -21.078 -5.02 1 94.5 174 ARG A C 1
ATOM 1352 O O . ARG A 1 174 ? 13.938 -22.156 -4.758 1 94.5 174 ARG A O 1
ATOM 1359 N N . THR A 1 175 ? 14.07 -20.031 -5.371 1 94.56 175 THR A N 1
ATOM 1360 C CA . THR A 1 175 ? 15.516 -19.953 -5.203 1 94.56 175 THR A CA 1
ATOM 1361 C C . THR A 1 175 ? 15.867 -19.406 -3.82 1 94.56 175 THR A C 1
ATOM 1363 O O . THR A 1 175 ? 14.992 -18.953 -3.082 1 94.56 175 THR A O 1
ATOM 1366 N N . THR A 1 176 ? 17.141 -19.562 -3.516 1 90.31 176 THR A N 1
ATOM 1367 C CA . THR A 1 176 ? 17.641 -18.766 -2.396 1 90.31 176 THR A CA 1
ATOM 1368 C C . THR A 1 176 ? 17.484 -17.281 -2.682 1 90.31 176 THR A C 1
ATOM 1370 O O . THR A 1 176 ? 17.375 -16.859 -3.84 1 90.31 176 THR A O 1
ATOM 1373 N N . PRO A 1 177 ? 17.453 -16.469 -1.573 1 91.75 177 PRO A N 1
ATOM 1374 C CA . PRO A 1 177 ? 17.391 -15.023 -1.784 1 91.75 177 PRO A CA 1
ATOM 1375 C C . PRO A 1 177 ? 18.531 -14.492 -2.637 1 91.75 177 PRO A C 1
ATOM 1377 O O . PRO A 1 177 ? 19.656 -15.023 -2.576 1 91.75 177 PRO A O 1
ATOM 1380 N N . ASP A 1 178 ? 18.266 -13.516 -3.445 1 95.5 178 ASP A N 1
ATOM 1381 C CA . ASP A 1 178 ? 19.25 -12.859 -4.289 1 95.5 178 ASP A CA 1
ATOM 1382 C C . ASP A 1 178 ? 20.484 -12.469 -3.482 1 95.5 178 ASP A C 1
ATOM 1384 O O . ASP A 1 178 ? 20.406 -11.664 -2.553 1 95.5 178 ASP A O 1
ATOM 1388 N N . PRO A 1 179 ? 21.625 -13.023 -3.852 1 95.38 179 PRO A N 1
ATOM 1389 C CA . PRO A 1 179 ? 22.812 -12.797 -3.037 1 95.38 179 PRO A CA 1
ATOM 1390 C C . PRO A 1 179 ? 23.25 -11.328 -3.025 1 95.38 179 PRO A C 1
ATOM 1392 O O . PRO A 1 179 ? 23.812 -10.852 -2.035 1 95.38 179 PRO A O 1
ATOM 1395 N N . THR A 1 180 ? 23.016 -10.641 -4.059 1 95.75 180 THR A N 1
ATOM 1396 C CA . THR A 1 180 ? 23.406 -9.234 -4.129 1 95.75 180 THR A CA 1
ATOM 1397 C C . THR A 1 180 ? 22.594 -8.406 -3.139 1 95.75 180 THR A C 1
ATOM 1399 O O . THR A 1 180 ? 23.141 -7.547 -2.443 1 95.75 180 THR A O 1
ATOM 1402 N N . LEU A 1 181 ? 21.312 -8.648 -3.062 1 96.06 181 LEU A N 1
ATOM 1403 C CA . LEU A 1 181 ? 20.453 -7.941 -2.119 1 96.06 181 LEU A CA 1
ATOM 1404 C C . LEU A 1 181 ? 20.828 -8.281 -0.681 1 96.06 181 LEU A C 1
ATOM 1406 O O . LEU A 1 181 ? 20.875 -7.395 0.178 1 96.06 181 LEU A O 1
ATOM 1410 N N . MET A 1 182 ? 21.141 -9.547 -0.439 1 95.5 182 MET A N 1
ATOM 1411 C CA . MET A 1 182 ? 21.562 -9.961 0.894 1 95.5 182 MET A CA 1
ATOM 1412 C C . MET A 1 182 ? 22.875 -9.297 1.284 1 95.5 182 MET A C 1
ATOM 1414 O O . MET A 1 182 ? 23.047 -8.867 2.428 1 95.5 182 MET A O 1
ATOM 1418 N N . ALA A 1 183 ? 23.766 -9.203 0.33 1 96.94 183 ALA A N 1
ATOM 1419 C CA . ALA A 1 183 ? 25.047 -8.547 0.579 1 96.94 183 ALA A CA 1
ATOM 1420 C C . ALA A 1 183 ? 24.844 -7.07 0.914 1 96.94 183 ALA A C 1
ATOM 1422 O O . ALA A 1 183 ? 25.562 -6.52 1.761 1 96.94 183 ALA A O 1
ATOM 1423 N N . ARG A 1 184 ? 23.938 -6.449 0.28 1 96 184 ARG A N 1
ATOM 1424 C CA . ARG A 1 184 ? 23.625 -5.051 0.562 1 96 184 ARG A CA 1
ATOM 1425 C C . ARG A 1 184 ? 23.094 -4.879 1.979 1 96 184 ARG A C 1
ATOM 1427 O O . ARG A 1 184 ? 23.453 -3.934 2.678 1 96 184 ARG A O 1
ATOM 1434 N N . ASN A 1 185 ? 22.203 -5.785 2.371 1 96.44 185 ASN A N 1
ATOM 1435 C CA . ASN A 1 185 ? 21.719 -5.754 3.744 1 96.44 185 ASN A CA 1
ATOM 1436 C C . ASN A 1 185 ? 22.859 -5.895 4.75 1 96.44 185 ASN A C 1
ATOM 1438 O O . ASN A 1 185 ? 22.906 -5.148 5.734 1 96.44 185 ASN A O 1
ATOM 1442 N N . ARG A 1 186 ? 23.734 -6.789 4.484 1 96.31 186 ARG A N 1
ATOM 1443 C CA . ARG A 1 186 ? 24.859 -7.039 5.395 1 96.31 186 ARG A CA 1
ATOM 1444 C C . ARG A 1 186 ? 25.812 -5.848 5.438 1 96.31 186 ARG A C 1
ATOM 1446 O O . ARG A 1 186 ? 26.328 -5.508 6.496 1 96.31 186 ARG A O 1
ATOM 1453 N N . ALA A 1 187 ? 26 -5.312 4.309 1 96.62 187 ALA A N 1
ATOM 1454 C CA . ALA A 1 187 ? 26.844 -4.121 4.266 1 96.62 187 ALA A CA 1
ATOM 1455 C C . ALA A 1 187 ? 26.266 -3.002 5.125 1 96.62 187 ALA A C 1
ATOM 1457 O O . ALA A 1 187 ? 27 -2.299 5.824 1 96.62 187 ALA A O 1
ATOM 1458 N N . LYS A 1 188 ? 24.984 -2.855 5.125 1 95.12 188 LYS A N 1
ATOM 1459 C CA . LYS A 1 188 ? 24.328 -1.858 5.965 1 95.12 188 LYS A CA 1
ATOM 1460 C C . LYS A 1 188 ? 24.516 -2.18 7.445 1 95.12 188 LYS A C 1
ATOM 1462 O O . LYS A 1 188 ? 24.766 -1.284 8.25 1 95.12 188 LYS A O 1
ATOM 1467 N N . LEU A 1 189 ? 24.344 -3.436 7.754 1 94.06 189 LEU A N 1
ATOM 1468 C CA . LEU A 1 189 ? 24.484 -3.885 9.133 1 94.06 189 LEU A CA 1
ATOM 1469 C C . LEU A 1 189 ? 25.891 -3.578 9.656 1 94.06 189 LEU A C 1
ATOM 1471 O O . LEU A 1 189 ? 26.047 -3.098 10.781 1 94.06 189 LEU A O 1
ATOM 1475 N N . GLU A 1 190 ? 26.859 -3.67 8.805 1 95.12 190 GLU A N 1
ATOM 1476 C CA . GLU A 1 190 ? 28.25 -3.506 9.195 1 95.12 190 GLU A CA 1
ATOM 1477 C C . GLU A 1 190 ? 28.656 -2.031 9.242 1 95.12 190 GLU A C 1
ATOM 1479 O O . GLU A 1 190 ? 29.484 -1.633 10.047 1 95.12 190 GLU A O 1
ATOM 1484 N N . ALA A 1 191 ? 28.141 -1.222 8.375 1 91.81 191 ALA A N 1
ATOM 1485 C CA . ALA A 1 191 ? 28.484 0.193 8.266 1 91.81 191 ALA A CA 1
ATOM 1486 C C . ALA A 1 191 ? 28.031 0.964 9.508 1 91.81 191 ALA A C 1
ATOM 1488 O O . ALA A 1 191 ? 28.609 1.997 9.852 1 91.81 191 ALA A O 1
ATOM 1489 N N . GLY A 1 192 ? 27.109 0.552 10.18 1 82.94 192 GLY A N 1
ATOM 1490 C CA . GLY A 1 192 ? 26.656 1.198 11.398 1 82.94 192 GLY A CA 1
ATOM 1491 C C . GLY A 1 192 ? 25.5 2.158 11.18 1 82.94 192 GLY A C 1
ATOM 1492 O O . GLY A 1 192 ? 25.219 2.555 10.047 1 82.94 192 GLY A O 1
ATOM 1493 N N . SER A 1 193 ? 24.953 2.6 12.227 1 78.88 193 SER A N 1
ATOM 1494 C CA . SER A 1 193 ? 23.766 3.449 12.203 1 78.88 193 SER A CA 1
ATOM 1495 C C . SER A 1 193 ? 24.109 4.855 11.719 1 78.88 193 SER A C 1
ATOM 1497 O O . SER A 1 193 ? 25.156 5.398 12.062 1 78.88 193 SER A O 1
ATOM 1499 N N . GLY A 1 194 ? 23.281 5.402 10.852 1 77.25 194 GLY A N 1
ATOM 1500 C CA . GLY A 1 194 ? 23.422 6.793 10.445 1 77.25 194 GLY A CA 1
ATOM 1501 C C . GLY A 1 194 ? 24.203 6.961 9.164 1 77.25 194 GLY A C 1
ATOM 1502 O O . GLY A 1 194 ? 24.328 8.078 8.648 1 77.25 194 GLY A O 1
ATOM 1503 N N . THR A 1 195 ? 24.734 5.898 8.586 1 82.88 195 THR A N 1
ATOM 1504 C CA . THR A 1 195 ? 25.594 6.008 7.406 1 82.88 195 THR A CA 1
ATOM 1505 C C . THR A 1 195 ? 24.797 5.68 6.145 1 82.88 195 THR A C 1
ATOM 1507 O O . THR A 1 195 ? 25.297 5.848 5.031 1 82.88 195 THR A O 1
ATOM 1510 N N . HIS A 1 196 ? 23.641 5.23 6.312 1 87.75 196 HIS A N 1
ATOM 1511 C CA . HIS A 1 196 ? 22.734 4.848 5.234 1 87.75 196 HIS A CA 1
ATOM 1512 C C . HIS A 1 196 ? 21.281 4.945 5.672 1 87.75 196 HIS A C 1
ATOM 1514 O O . HIS A 1 196 ? 21 5.109 6.859 1 87.75 196 HIS A O 1
ATOM 1520 N N . PRO A 1 197 ? 20.359 4.836 4.734 1 87.5 197 PRO A N 1
ATOM 1521 C CA . PRO A 1 197 ? 18.953 5.035 5.086 1 87.5 197 PRO A CA 1
ATOM 1522 C C . PRO A 1 197 ? 18.328 3.797 5.723 1 87.5 197 PRO A C 1
ATOM 1524 O O . PRO A 1 197 ? 17.125 3.793 6.02 1 87.5 197 PRO A O 1
ATOM 1527 N N . GLY A 1 198 ? 19.094 2.789 5.934 1 92.19 198 GLY A N 1
ATOM 1528 C CA . GLY A 1 198 ? 18.547 1.583 6.535 1 92.19 198 GLY A CA 1
ATOM 1529 C C . GLY A 1 198 ? 17.594 0.839 5.625 1 92.19 198 GLY A C 1
ATOM 1530 O O . GLY A 1 198 ? 17.703 0.921 4.402 1 92.19 198 GLY A O 1
ATOM 1531 N N . GLY A 1 199 ? 16.688 -0.003 6.27 1 93.12 199 GLY A N 1
ATOM 1532 C CA . GLY A 1 199 ? 15.75 -0.804 5.492 1 93.12 199 GLY A CA 1
ATOM 1533 C C . GLY A 1 199 ? 16.312 -2.162 5.109 1 93.12 199 GLY A C 1
ATOM 1534 O O . GLY A 1 199 ? 17.516 -2.398 5.211 1 93.12 199 GLY A O 1
ATOM 1535 N N . LEU A 1 200 ? 15.383 -3.025 4.742 1 96.06 200 LEU A N 1
ATOM 1536 C CA . LEU A 1 200 ? 15.703 -4.398 4.363 1 96.06 200 LEU A CA 1
ATOM 1537 C C . LEU A 1 200 ? 15.109 -4.738 2.998 1 96.06 200 LEU A C 1
ATOM 1539 O O . LEU A 1 200 ? 14.023 -4.273 2.654 1 96.06 200 LEU A O 1
ATOM 1543 N N . GLU A 1 201 ? 15.883 -5.5 2.256 1 96.38 201 GLU A N 1
ATOM 1544 C CA . GLU A 1 201 ? 15.398 -5.949 0.954 1 96.38 201 GLU A CA 1
ATOM 1545 C C . GLU A 1 201 ? 15.648 -7.441 0.753 1 96.38 201 GLU A C 1
ATOM 1547 O O . GLU A 1 201 ? 16.578 -8 1.33 1 96.38 201 GLU A O 1
ATOM 1552 N N . SER A 1 202 ? 14.812 -8.039 -0.013 1 96.31 202 SER A N 1
ATOM 1553 C CA . SER A 1 202 ? 14.977 -9.43 -0.424 1 96.31 202 SER A CA 1
ATOM 1554 C C . SER A 1 202 ? 14.352 -9.68 -1.793 1 96.31 202 SER A C 1
ATOM 1556 O O . SER A 1 202 ? 13.586 -8.852 -2.293 1 96.31 202 SER A O 1
ATOM 1558 N N . GLY A 1 203 ? 14.758 -10.703 -2.406 1 96.88 203 GLY A N 1
ATOM 1559 C CA . GLY A 1 203 ? 14.227 -11.109 -3.697 1 96.88 203 GLY A CA 1
ATOM 1560 C C . GLY A 1 203 ? 14.562 -12.547 -4.051 1 96.88 203 GLY A C 1
ATOM 1561 O O . GLY A 1 203 ? 15.594 -13.07 -3.631 1 96.88 203 GLY A O 1
ATOM 1562 N N . ALA A 1 204 ? 13.734 -13.133 -4.785 1 97.56 204 ALA A N 1
ATOM 1563 C CA . ALA A 1 204 ? 13.938 -14.508 -5.234 1 97.56 204 ALA A CA 1
ATOM 1564 C C . ALA A 1 204 ? 13.055 -14.828 -6.438 1 97.56 204 ALA A C 1
ATOM 1566 O O . ALA A 1 204 ? 12.062 -14.133 -6.688 1 97.56 204 ALA A O 1
ATOM 1567 N N . TRP A 1 205 ? 13.477 -15.805 -7.172 1 98 205 TRP A N 1
ATOM 1568 C CA . TRP A 1 205 ? 12.633 -16.375 -8.219 1 98 205 TRP A CA 1
ATOM 1569 C C . TRP A 1 205 ? 11.703 -17.438 -7.645 1 98 205 TRP A C 1
ATOM 1571 O O . TRP A 1 205 ? 12.117 -18.25 -6.809 1 98 205 TRP A O 1
ATOM 1581 N N . TRP A 1 206 ? 10.5 -17.391 -8.055 1 97.75 206 TRP A N 1
ATOM 1582 C CA . TRP A 1 206 ? 9.477 -18.359 -7.703 1 97.75 206 TRP A CA 1
ATOM 1583 C C . TRP A 1 206 ? 8.898 -19.016 -8.945 1 97.75 206 TRP A C 1
ATOM 1585 O O . TRP A 1 206 ? 8.758 -18.375 -9.992 1 97.75 206 TRP A O 1
ATOM 1595 N N . GLU A 1 207 ? 8.477 -20.297 -8.812 1 97.12 207 GLU A N 1
ATOM 1596 C CA . GLU A 1 207 ? 8.078 -21.047 -9.992 1 97.12 207 GLU A CA 1
ATOM 1597 C C . GLU A 1 207 ? 7.023 -22.094 -9.648 1 97.12 207 GLU A C 1
ATOM 1599 O O . GLU A 1 207 ? 7.109 -22.75 -8.609 1 97.12 207 GLU A O 1
ATOM 1604 N N . LEU A 1 208 ? 6.004 -22.172 -10.531 1 96.88 208 LEU A N 1
ATOM 1605 C CA . LEU A 1 208 ? 5.117 -23.328 -10.438 1 96.88 208 LEU A CA 1
ATOM 1606 C C . LEU A 1 208 ? 5.867 -24.625 -10.75 1 96.88 208 LEU A C 1
ATOM 1608 O O . LEU A 1 208 ? 6.59 -24.688 -11.75 1 96.88 208 LEU A O 1
ATOM 1612 N N . ALA A 1 209 ? 5.668 -25.641 -9.984 1 94.56 209 ALA A N 1
ATOM 1613 C CA . ALA A 1 209 ? 6.441 -26.875 -10.102 1 94.56 209 ALA A CA 1
ATOM 1614 C C . ALA A 1 209 ? 6.031 -27.656 -11.344 1 94.56 209 ALA A C 1
ATOM 1616 O O . ALA A 1 209 ? 6.871 -28.297 -11.992 1 94.56 209 ALA A O 1
ATOM 1617 N N . GLY A 1 210 ? 4.793 -27.609 -11.664 1 92.94 210 GLY A N 1
ATOM 1618 C CA . GLY A 1 210 ? 4.305 -28.375 -12.805 1 92.94 210 GLY A CA 1
ATOM 1619 C C . GLY A 1 210 ? 4.723 -27.781 -14.133 1 92.94 210 GLY A C 1
ATOM 1620 O O . GLY A 1 210 ? 4.512 -26.594 -14.383 1 92.94 210 GLY A O 1
ATOM 1621 N N . GLN A 1 211 ? 5.117 -28.625 -15.023 1 89.88 211 GLN A N 1
ATOM 1622 C CA . GLN A 1 211 ? 5.68 -28.156 -16.297 1 89.88 211 GLN A CA 1
ATOM 1623 C C . GLN A 1 211 ? 4.586 -27.641 -17.219 1 89.88 211 GLN A C 1
ATOM 1625 O O . GLN A 1 211 ? 4.852 -26.812 -18.094 1 89.88 211 GLN A O 1
ATOM 1630 N N . GLU A 1 212 ? 3.41 -28.062 -16.984 1 91.75 212 GLU A N 1
ATOM 1631 C CA . GLU A 1 212 ? 2.324 -27.656 -17.875 1 91.75 212 GLU A CA 1
ATOM 1632 C C . GLU A 1 212 ? 1.498 -26.531 -17.25 1 91.75 212 GLU A C 1
ATOM 1634 O O . GLU A 1 212 ? 0.559 -26.031 -17.875 1 91.75 212 GLU A O 1
ATOM 1639 N N . GLU A 1 213 ? 1.87 -26.172 -16.062 1 95.19 213 GLU A N 1
ATOM 1640 C CA . GLU A 1 213 ? 1.114 -25.141 -15.367 1 95.19 213 GLU A CA 1
ATOM 1641 C C . GLU A 1 213 ? 1.444 -23.75 -15.922 1 95.19 213 GLU A C 1
ATOM 1643 O O . GLU A 1 213 ? 2.498 -23.562 -16.531 1 95.19 213 GLU A O 1
ATOM 1648 N N . GLU A 1 214 ? 0.469 -22.891 -15.773 1 96.88 214 GLU A N 1
ATOM 1649 C CA . GLU A 1 214 ? 0.62 -21.5 -16.188 1 96.88 214 GLU A CA 1
ATOM 1650 C C . GLU A 1 214 ? 0.159 -20.531 -15.086 1 96.88 214 GLU A C 1
ATOM 1652 O O . GLU A 1 214 ? -0.821 -20.812 -14.391 1 96.88 214 GLU A O 1
ATOM 1657 N N . LEU A 1 215 ? 0.874 -19.469 -15.023 1 97.88 215 LEU A N 1
ATOM 1658 C CA . LEU A 1 215 ? 0.54 -18.438 -14.039 1 97.88 215 LEU A CA 1
ATOM 1659 C C . LEU A 1 215 ? -0.763 -17.734 -14.406 1 97.88 215 LEU A C 1
ATOM 1661 O O . LEU A 1 215 ? -1.036 -17.5 -15.578 1 97.88 215 LEU A O 1
ATOM 1665 N N . HIS A 1 216 ? -1.534 -17.453 -13.375 1 97.81 216 HIS A N 1
ATOM 1666 C CA . HIS A 1 216 ? -2.729 -16.625 -13.438 1 97.81 216 HIS A CA 1
ATOM 1667 C C . HIS A 1 216 ? -2.631 -15.453 -12.461 1 97.81 216 HIS A C 1
ATOM 1669 O O . HIS A 1 216 ? -1.979 -15.555 -11.422 1 97.81 216 HIS A O 1
ATOM 1675 N N . LEU A 1 217 ? -3.318 -14.344 -12.867 1 98.56 217 LEU A N 1
ATOM 1676 C CA . LEU A 1 217 ? -3.256 -13.164 -12.016 1 98.56 217 LEU A CA 1
ATOM 1677 C C . LEU A 1 217 ? -3.746 -13.484 -10.609 1 98.56 217 LEU A C 1
ATOM 1679 O O . LEU A 1 217 ? -3.26 -12.906 -9.633 1 98.56 217 LEU A O 1
ATOM 1683 N N . SER A 1 218 ? -4.684 -14.438 -10.461 1 98.69 218 SER A N 1
ATOM 1684 C CA . SER A 1 218 ? -5.234 -14.789 -9.156 1 98.69 218 SER A CA 1
ATOM 1685 C C . SER A 1 218 ? -4.199 -15.5 -8.289 1 98.69 218 SER A C 1
ATOM 1687 O O . SER A 1 218 ? -4.402 -15.672 -7.09 1 98.69 218 SER A O 1
ATOM 1689 N N . MET A 1 219 ? -3.014 -15.844 -8.859 1 98.62 219 MET A N 1
ATOM 1690 C CA . MET A 1 219 ? -1.959 -16.531 -8.109 1 98.62 219 MET A CA 1
ATOM 1691 C C . MET A 1 219 ? -1.014 -15.516 -7.465 1 98.62 219 MET A C 1
ATOM 1693 O O . MET A 1 219 ? -0.232 -15.875 -6.582 1 98.62 219 MET A O 1
ATOM 1697 N N . ILE A 1 220 ? -1.072 -14.266 -7.848 1 98.75 220 ILE A N 1
ATOM 1698 C CA . ILE A 1 220 ? -0.107 -13.242 -7.469 1 98.75 220 ILE A CA 1
ATOM 1699 C C . ILE A 1 220 ? -0.141 -13.031 -5.957 1 98.75 220 ILE A C 1
ATOM 1701 O O . ILE A 1 220 ? 0.907 -12.93 -5.312 1 98.75 220 ILE A O 1
ATOM 1705 N N . PRO A 1 221 ? -1.344 -13.109 -5.32 1 98.69 221 PRO A N 1
ATOM 1706 C CA . PRO A 1 221 ? -1.343 -12.922 -3.867 1 98.69 221 PRO A CA 1
ATOM 1707 C C . PRO A 1 221 ? -0.549 -14 -3.133 1 98.69 221 PRO A C 1
ATOM 1709 O O . PRO A 1 221 ? 0.083 -13.719 -2.111 1 98.69 221 PRO A O 1
ATOM 1712 N N . PHE A 1 222 ? -0.56 -15.195 -3.623 1 98.25 222 PHE A N 1
ATOM 1713 C CA . PHE A 1 222 ? 0.206 -16.266 -2.986 1 98.25 222 PHE A CA 1
ATOM 1714 C C . PHE A 1 222 ? 1.697 -15.945 -3.02 1 98.25 222 PHE A C 1
ATOM 1716 O O . PHE A 1 222 ? 2.371 -16 -1.987 1 98.25 222 PHE A O 1
ATOM 1723 N N . PHE A 1 223 ? 2.199 -15.57 -4.16 1 97.81 223 PHE A N 1
ATOM 1724 C CA . PHE A 1 223 ? 3.627 -15.336 -4.332 1 97.81 223 PHE A CA 1
ATOM 1725 C C . PHE A 1 223 ? 4.062 -14.07 -3.598 1 97.81 223 PHE A C 1
ATOM 1727 O O . PHE A 1 223 ? 5.188 -13.992 -3.1 1 97.81 223 PHE A O 1
ATOM 1734 N N . ALA A 1 224 ? 3.145 -13.094 -3.496 1 97.12 224 ALA A N 1
ATOM 1735 C CA . ALA A 1 224 ? 3.432 -11.891 -2.723 1 97.12 224 ALA A CA 1
ATOM 1736 C C . ALA A 1 224 ? 3.529 -12.203 -1.232 1 97.12 224 ALA A C 1
ATOM 1738 O O . ALA A 1 224 ? 4.371 -11.641 -0.526 1 97.12 224 ALA A O 1
ATOM 1739 N N . ASP A 1 225 ? 2.699 -13.141 -0.8 1 96.19 225 ASP A N 1
ATOM 1740 C CA . ASP A 1 225 ? 2.523 -13.414 0.623 1 96.19 225 ASP A CA 1
ATOM 1741 C C . ASP A 1 225 ? 3.562 -14.422 1.122 1 96.19 225 ASP A C 1
ATOM 1743 O O . ASP A 1 225 ? 3.932 -14.406 2.299 1 96.19 225 ASP A O 1
ATOM 1747 N N . VAL A 1 226 ? 4.039 -15.297 0.246 1 90.94 226 VAL A N 1
ATOM 1748 C CA . VAL A 1 226 ? 4.957 -16.344 0.682 1 90.94 226 VAL A CA 1
ATOM 1749 C C . VAL A 1 226 ? 6.391 -15.805 0.683 1 90.94 226 VAL A C 1
ATOM 1751 O O . VAL A 1 226 ? 7.289 -16.438 1.247 1 90.94 226 VAL A O 1
ATOM 1754 N N . SER A 1 227 ? 6.562 -14.586 0.147 1 86.62 227 SER A N 1
ATOM 1755 C CA . SER A 1 227 ? 7.883 -13.961 0.101 1 86.62 227 SER A CA 1
ATOM 1756 C C . SER A 1 227 ? 8.359 -13.578 1.496 1 86.62 227 SER A C 1
ATOM 1758 O O . SER A 1 227 ? 7.586 -13.617 2.455 1 86.62 227 SER A O 1
ATOM 1760 N N . GLU A 1 228 ? 9.586 -13.297 1.586 1 87.81 228 GLU A N 1
ATOM 1761 C CA . GLU A 1 228 ? 10.211 -13.062 2.881 1 87.81 228 GLU A CA 1
ATOM 1762 C C . GLU A 1 228 ? 9.68 -11.789 3.535 1 87.81 228 GLU A C 1
ATOM 1764 O O . GLU A 1 228 ? 9.68 -10.727 2.914 1 87.81 228 GLU A O 1
ATOM 1769 N N . SER A 1 229 ? 9.281 -11.938 4.797 1 92.12 229 SER A N 1
ATOM 1770 C CA . SER A 1 229 ? 8.797 -10.805 5.582 1 92.12 229 SER A CA 1
ATOM 1771 C C . SER A 1 229 ? 9.961 -10.039 6.207 1 92.12 229 SER A C 1
ATOM 1773 O O . SER A 1 229 ? 11.07 -10.555 6.305 1 92.12 229 SER A O 1
ATOM 1775 N N . THR A 1 230 ? 9.711 -8.875 6.68 1 94.94 230 THR A N 1
ATOM 1776 C CA . THR A 1 230 ? 10.734 -7.988 7.234 1 94.94 230 THR A CA 1
ATOM 1777 C C . THR A 1 230 ? 11.453 -8.656 8.398 1 94.94 230 THR A C 1
ATOM 1779 O O . THR A 1 230 ? 12.688 -8.711 8.422 1 94.94 230 THR A O 1
ATOM 1782 N N . PRO A 1 231 ? 10.758 -9.297 9.352 1 94.62 231 PRO A N 1
ATOM 1783 C CA . PRO A 1 231 ? 11.469 -9.953 10.445 1 94.62 231 PRO A CA 1
ATOM 1784 C C . PRO A 1 231 ? 12.289 -11.148 9.977 1 94.62 231 PRO A C 1
ATOM 1786 O O . PRO A 1 231 ? 13.352 -11.438 10.539 1 94.62 231 PRO A O 1
ATOM 1789 N N . THR A 1 232 ? 11.797 -11.836 8.945 1 92.25 232 THR A N 1
ATOM 1790 C CA . THR A 1 232 ? 12.539 -12.977 8.414 1 92.25 232 THR A CA 1
ATOM 1791 C C . THR A 1 232 ? 13.836 -12.508 7.754 1 92.25 232 THR A C 1
ATOM 1793 O O . THR A 1 232 ? 14.891 -13.117 7.957 1 92.25 232 THR A O 1
ATOM 1796 N N . ILE A 1 233 ? 13.773 -11.43 7 1 93.5 233 ILE A N 1
ATOM 1797 C CA . ILE A 1 233 ? 14.969 -10.875 6.371 1 93.5 233 ILE A CA 1
ATOM 1798 C C . ILE A 1 233 ? 15.953 -10.43 7.445 1 93.5 233 ILE A C 1
ATOM 1800 O O . ILE A 1 233 ? 17.156 -10.695 7.344 1 93.5 233 ILE A O 1
ATOM 1804 N N . LEU A 1 234 ? 15.391 -9.773 8.477 1 94.12 234 LEU A N 1
ATOM 1805 C CA . LEU A 1 234 ? 16.234 -9.32 9.586 1 94.12 234 LEU A CA 1
ATOM 1806 C C . LEU A 1 234 ? 16.984 -10.492 10.211 1 94.12 234 LEU A C 1
ATOM 1808 O O . LEU A 1 234 ? 18.188 -10.406 10.445 1 94.12 234 LEU A O 1
ATOM 1812 N N . SER A 1 235 ? 16.297 -11.594 10.461 1 92.38 235 SER A N 1
ATOM 1813 C CA . SER A 1 235 ? 16.891 -12.781 11.047 1 92.38 235 SER A CA 1
ATOM 1814 C C . SER A 1 235 ? 18 -13.344 10.156 1 92.38 235 SER A C 1
ATOM 1816 O O . SER A 1 235 ? 19.062 -13.711 10.641 1 92.38 235 SER A O 1
ATOM 1818 N N . GLN A 1 236 ? 17.75 -13.375 8.898 1 90.25 236 GLN A N 1
ATOM 1819 C CA . GLN A 1 236 ? 18.703 -13.898 7.938 1 90.25 236 GLN A CA 1
ATOM 1820 C C . GLN A 1 236 ? 19.969 -13.047 7.898 1 90.25 236 GLN A C 1
ATOM 1822 O O . GLN A 1 236 ? 21.078 -13.578 7.832 1 90.25 236 GLN A O 1
ATOM 1827 N N . VAL A 1 237 ? 19.781 -11.781 7.914 1 92.56 237 VAL A N 1
ATOM 1828 C CA . VAL A 1 237 ? 20.906 -10.859 7.871 1 92.56 237 VAL A CA 1
ATOM 1829 C C . VAL A 1 237 ? 21.797 -11.062 9.102 1 92.56 237 VAL A C 1
ATOM 1831 O O . VAL A 1 237 ? 23.016 -10.984 9.008 1 92.56 237 VAL A O 1
ATOM 1834 N N . HIS A 1 238 ? 21.156 -11.445 10.258 1 91.62 238 HIS A N 1
ATOM 1835 C CA . HIS A 1 238 ? 21.906 -11.68 11.492 1 91.62 238 HIS A CA 1
ATOM 1836 C C . HIS A 1 238 ? 22.453 -13.094 11.547 1 91.62 238 HIS A C 1
ATOM 1838 O O . HIS A 1 238 ? 23.25 -13.43 12.438 1 91.62 238 HIS A O 1
ATOM 1844 N N . GLY A 1 239 ? 22 -13.938 10.617 1 86.94 239 GLY A N 1
ATOM 1845 C CA . GLY A 1 239 ? 22.469 -15.312 10.578 1 86.94 239 GLY A CA 1
ATOM 1846 C C . GLY A 1 239 ? 21.734 -16.219 11.555 1 86.94 239 GLY A C 1
ATOM 1847 O O . GLY A 1 239 ? 22.281 -17.219 12 1 86.94 239 GLY A O 1
ATOM 1848 N N . ASP A 1 240 ? 20.484 -15.82 12.047 1 84.19 240 ASP A N 1
ATOM 1849 C CA . ASP A 1 240 ? 19.75 -16.547 13.07 1 84.19 240 ASP A CA 1
ATOM 1850 C C . ASP A 1 240 ? 18.766 -17.531 12.445 1 84.19 240 ASP A C 1
ATOM 1852 O O . ASP A 1 240 ? 17.984 -18.172 13.156 1 84.19 240 ASP A O 1
ATOM 1856 N N . GLY A 1 241 ? 18.828 -17.688 11.141 1 78.38 241 GLY A N 1
ATOM 1857 C CA . GLY A 1 241 ? 17.938 -18.609 10.477 1 78.38 241 GLY A CA 1
ATOM 1858 C C . GLY A 1 241 ? 16.484 -18.172 10.508 1 78.38 241 GLY A C 1
ATOM 1859 O O . GLY A 1 241 ? 16.203 -16.969 10.641 1 78.38 241 GLY A O 1
ATOM 1860 N N . THR A 1 242 ? 15.516 -19.141 10.383 1 77.12 242 THR A N 1
ATOM 1861 C CA . THR A 1 242 ? 14.086 -18.828 10.344 1 77.12 242 THR A CA 1
ATOM 1862 C C . THR A 1 242 ? 13.516 -18.75 11.758 1 77.12 242 THR A C 1
ATOM 1864 O O . THR A 1 242 ? 13.516 -19.75 12.484 1 77.12 242 THR A O 1
ATOM 1867 N N . PRO A 1 243 ? 13 -17.625 12.117 1 81.31 243 PRO A N 1
ATOM 1868 C CA . PRO A 1 243 ? 12.43 -17.516 13.461 1 81.31 243 PRO A CA 1
ATOM 1869 C C . PRO A 1 243 ? 11.156 -18.344 13.633 1 81.31 243 PRO A C 1
ATOM 1871 O O . PRO A 1 243 ? 10.445 -18.578 12.664 1 81.31 243 PRO A O 1
ATOM 1874 N N . ALA A 1 244 ? 10.953 -18.766 14.883 1 83.44 244 ALA A N 1
ATOM 1875 C CA . ALA A 1 244 ? 9.703 -19.438 15.219 1 83.44 244 ALA A CA 1
ATOM 1876 C C . ALA A 1 244 ? 8.57 -18.438 15.414 1 83.44 244 ALA A C 1
ATOM 1878 O O . ALA A 1 244 ? 8.031 -18.297 16.516 1 83.44 244 ALA A O 1
ATOM 1879 N N . MET A 1 245 ? 8.281 -17.75 14.328 1 89 245 MET A N 1
ATOM 1880 C CA . MET A 1 245 ? 7.293 -16.672 14.352 1 89 245 MET A CA 1
ATOM 1881 C C . MET A 1 245 ? 6.238 -16.891 13.266 1 89 245 MET A C 1
ATOM 1883 O O . MET A 1 245 ? 6.453 -17.656 12.328 1 89 245 MET A O 1
ATOM 1887 N N . TRP A 1 246 ? 5.145 -16.297 13.5 1 91.12 246 TRP A N 1
ATOM 1888 C CA . TRP A 1 246 ? 4.055 -16.203 12.531 1 91.12 246 TRP A CA 1
ATOM 1889 C C . TRP A 1 246 ? 3.758 -14.742 12.195 1 91.12 246 TRP A C 1
ATOM 1891 O O . TRP A 1 246 ? 3.74 -13.891 13.086 1 91.12 246 TRP A O 1
ATOM 1901 N N . TYR A 1 247 ? 3.559 -14.539 10.938 1 93.75 247 TYR A N 1
ATOM 1902 C CA . TYR A 1 247 ? 3.367 -13.164 10.477 1 93.75 247 TYR A CA 1
ATOM 1903 C C . TYR A 1 247 ? 2.002 -12.992 9.828 1 93.75 247 TYR A C 1
ATOM 1905 O O . TYR A 1 247 ? 1.91 -12.734 8.625 1 93.75 247 TYR A O 1
ATOM 1913 N N . PRO A 1 248 ? 0.932 -13.07 10.625 1 95.31 248 PRO A N 1
ATOM 1914 C CA . PRO A 1 248 ? -0.404 -12.922 10.039 1 95.31 248 PRO A CA 1
ATOM 1915 C C . PRO A 1 248 ? -0.612 -11.555 9.391 1 95.31 248 PRO A C 1
ATOM 1917 O O . PRO A 1 248 ? -0.432 -10.523 10.039 1 95.31 248 PRO A O 1
ATOM 1920 N N . THR A 1 249 ? -0.979 -11.594 8.125 1 97.25 249 THR A N 1
ATOM 1921 C CA . THR A 1 249 ? -1.273 -10.383 7.367 1 97.25 249 THR A CA 1
ATOM 1922 C C . THR A 1 249 ? -2.59 -9.766 7.828 1 97.25 249 THR A C 1
ATOM 1924 O O . THR A 1 249 ? -3.596 -10.461 7.965 1 97.25 249 THR A O 1
ATOM 1927 N N . MET A 1 250 ? -2.584 -8.477 8.062 1 98.06 250 MET A N 1
ATOM 1928 C CA . MET A 1 250 ? -3.805 -7.75 8.398 1 98.06 250 MET A CA 1
ATOM 1929 C C . MET A 1 250 ? -4.41 -7.098 7.156 1 98.06 250 MET A C 1
ATOM 1931 O O . MET A 1 250 ? -5.625 -7.121 6.969 1 98.06 250 MET A O 1
ATOM 1935 N N . VAL A 1 251 ? -3.562 -6.52 6.398 1 98.81 251 VAL A N 1
ATOM 1936 C CA . VAL A 1 251 ? -3.988 -5.836 5.18 1 98.81 251 VAL A CA 1
ATOM 1937 C C . VAL A 1 251 ? -3.008 -6.137 4.047 1 98.81 251 VAL A C 1
ATOM 1939 O O . VAL A 1 251 ? -1.793 -6.133 4.254 1 98.81 251 VAL A O 1
ATOM 1942 N N . MET A 1 252 ? -3.523 -6.422 2.902 1 98.75 252 MET A N 1
ATOM 1943 C CA . MET A 1 252 ? -2.705 -6.582 1.704 1 98.75 252 MET A CA 1
ATOM 1944 C C . MET A 1 252 ? -3.312 -5.824 0.527 1 98.75 252 MET A C 1
ATOM 1946 O O . MET A 1 252 ? -4.531 -5.848 0.332 1 98.75 252 MET A O 1
ATOM 1950 N N . THR A 1 253 ? -2.502 -5.137 -0.191 1 98.81 253 THR A N 1
ATOM 1951 C CA . THR A 1 253 ? -2.92 -4.492 -1.429 1 98.81 253 THR A CA 1
ATOM 1952 C C . THR A 1 253 ? -2.123 -5.027 -2.615 1 98.81 253 THR A C 1
ATOM 1954 O O . THR A 1 253 ? -0.944 -5.355 -2.48 1 98.81 253 THR A O 1
ATOM 1957 N N . ILE A 1 254 ? -2.797 -5.137 -3.688 1 98.81 254 ILE A N 1
ATOM 1958 C CA . ILE A 1 254 ? -2.17 -5.52 -4.949 1 98.81 254 ILE A CA 1
ATOM 1959 C C . ILE A 1 254 ? -2.654 -4.598 -6.066 1 98.81 254 ILE A C 1
ATOM 1961 O O . ILE A 1 254 ? -3.859 -4.457 -6.285 1 98.81 254 ILE A O 1
ATOM 1965 N N . GLU A 1 255 ? -1.778 -3.977 -6.684 1 98.81 255 GLU A N 1
ATOM 1966 C CA . GLU A 1 255 ? -2.074 -3.252 -7.918 1 98.81 255 GLU A CA 1
ATOM 1967 C C . GLU A 1 255 ? -1.487 -3.969 -9.133 1 98.81 255 GLU A C 1
ATOM 1969 O O . GLU A 1 255 ? -0.266 -4.051 -9.281 1 98.81 255 GLU A O 1
ATOM 1974 N N . PHE A 1 256 ? -2.355 -4.414 -9.961 1 98.75 256 PHE A N 1
ATOM 1975 C CA . PHE A 1 256 ? -1.914 -5.09 -11.172 1 98.75 256 PHE A CA 1
ATOM 1976 C C . PHE A 1 256 ? -1.555 -4.078 -12.258 1 98.75 256 PHE A C 1
ATOM 1978 O O . PHE A 1 256 ? -2.295 -3.121 -12.484 1 98.75 256 PHE A O 1
ATOM 1985 N N . LYS A 1 257 ? -0.444 -4.379 -12.891 1 97.25 257 LYS A N 1
ATOM 1986 C CA . LYS A 1 257 ? 0.057 -3.428 -13.875 1 97.25 257 LYS A CA 1
ATOM 1987 C C . LYS A 1 257 ? -0.198 -3.924 -15.297 1 97.25 257 LYS A C 1
ATOM 1989 O O . LYS A 1 257 ? -0.392 -3.123 -16.219 1 97.25 257 LYS A O 1
ATOM 1994 N N . ARG A 1 258 ? -0.185 -5.234 -15.438 1 96.81 258 ARG A N 1
ATOM 1995 C CA . ARG A 1 258 ? -0.333 -5.836 -16.766 1 96.81 258 ARG A CA 1
ATOM 1996 C C . ARG A 1 258 ? -0.659 -7.324 -16.641 1 96.81 258 ARG A C 1
ATOM 1998 O O . ARG A 1 258 ? -0.531 -7.914 -15.57 1 96.81 258 ARG A O 1
ATOM 2005 N N . LYS A 1 259 ? -1.104 -7.879 -17.766 1 97.81 259 LYS A N 1
ATOM 2006 C CA . LYS A 1 259 ? -1.337 -9.32 -17.812 1 97.81 259 LYS A CA 1
ATOM 2007 C C . LYS A 1 259 ? -0.0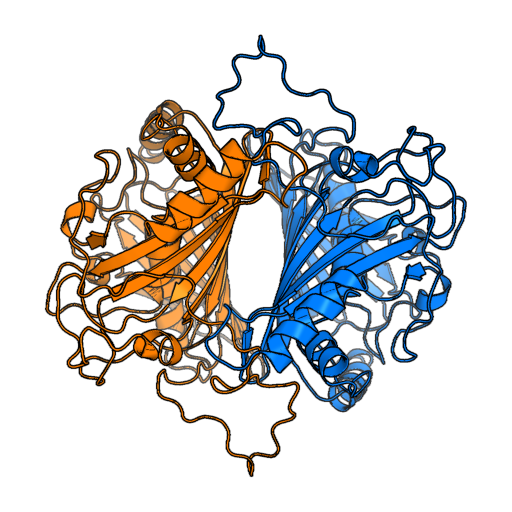21 -10.094 -17.812 1 97.81 259 LYS A C 1
ATOM 2009 O O . LYS A 1 259 ? 1.054 -9.5 -17.922 1 97.81 259 LYS A O 1
ATOM 2014 N N . LEU A 1 260 ? -0.1 -11.367 -17.625 1 98.19 260 LEU A N 1
ATOM 2015 C CA . LEU A 1 260 ? 1.069 -12.234 -17.531 1 98.19 260 LEU A CA 1
ATOM 2016 C C . LEU A 1 260 ? 1.466 -12.75 -18.906 1 98.19 260 LEU A C 1
ATOM 2018 O O . LEU A 1 260 ? 0.642 -12.781 -19.828 1 98.19 260 LEU A O 1
ATOM 2022 N N . PRO A 1 261 ? 2.742 -13.133 -19.016 1 96.62 261 PRO A N 1
ATOM 2023 C CA . PRO A 1 261 ? 3.131 -13.727 -20.297 1 96.62 261 PRO A CA 1
ATOM 2024 C C . PRO A 1 261 ? 2.385 -15.031 -20.594 1 96.62 261 PRO A C 1
ATOM 2026 O O . PRO A 1 261 ? 2.242 -15.875 -19.719 1 96.62 261 PRO A O 1
ATOM 2029 N N . LYS A 1 262 ? 1.994 -15.156 -21.844 1 93.75 262 LYS A N 1
ATOM 2030 C CA . LYS A 1 262 ? 1.343 -16.391 -22.281 1 93.75 262 LYS A CA 1
ATOM 2031 C C . LYS A 1 262 ? 2.367 -17.484 -22.531 1 93.75 262 LYS A C 1
ATOM 2033 O O . LYS A 1 262 ? 3.533 -17.203 -22.812 1 93.75 262 LYS A O 1
ATOM 2038 N N . LYS A 1 263 ? 1.845 -18.656 -22.438 1 93.44 263 LYS A N 1
ATOM 2039 C CA . LYS A 1 263 ? 2.699 -19.797 -22.766 1 93.44 263 LYS A CA 1
ATOM 2040 C C . LYS A 1 263 ? 3.256 -19.688 -24.172 1 93.44 263 LYS A C 1
ATOM 2042 O O . LYS A 1 263 ? 2.521 -19.375 -25.109 1 93.44 263 LYS A O 1
ATOM 2047 N N . GLY A 1 264 ? 4.598 -19.859 -24.281 1 90.56 264 GLY A N 1
ATOM 2048 C CA . GLY A 1 264 ? 5.219 -19.859 -25.594 1 90.56 264 GLY A CA 1
ATOM 2049 C C . GLY A 1 264 ? 5.789 -18.5 -25.984 1 90.56 264 GLY A C 1
ATOM 2050 O O . GLY A 1 264 ? 6.461 -18.375 -27 1 90.56 264 GLY A O 1
ATOM 2051 N N . LEU A 1 265 ? 5.5 -17.453 -25.25 1 92.88 265 LEU A N 1
ATOM 2052 C CA . LEU A 1 265 ? 6.078 -16.156 -25.562 1 92.88 265 LEU A CA 1
ATOM 2053 C C . LEU A 1 265 ? 7.598 -16.188 -25.422 1 92.88 265 LEU A C 1
ATOM 2055 O O . LEU A 1 265 ? 8.125 -16.531 -24.359 1 92.88 265 LEU A O 1
ATOM 2059 N N . ALA A 1 266 ? 8.25 -15.812 -26.453 1 90.5 266 ALA A N 1
ATOM 2060 C CA . ALA A 1 266 ? 9.711 -15.875 -26.484 1 90.5 266 ALA A CA 1
ATOM 2061 C C . ALA A 1 266 ? 10.32 -14.922 -25.469 1 90.5 266 ALA A C 1
ATOM 2063 O O . ALA A 1 266 ? 9.898 -13.766 -25.359 1 90.5 266 ALA A O 1
ATOM 2064 N N . GLY A 1 267 ? 11.242 -15.438 -24.719 1 91 267 GLY A N 1
ATOM 2065 C CA . GLY A 1 267 ? 12.023 -14.594 -23.812 1 91 267 GLY A CA 1
ATOM 2066 C C . GLY A 1 267 ? 11.391 -14.438 -22.453 1 91 267 GLY A C 1
ATOM 2067 O O . GLY A 1 267 ? 11.891 -13.68 -21.609 1 91 267 GLY A O 1
ATOM 2068 N N . TYR A 1 268 ? 10.242 -15.18 -22.266 1 95.38 268 TYR A N 1
ATOM 2069 C CA . TYR A 1 268 ? 9.555 -15.086 -20.984 1 95.38 268 TYR A CA 1
ATOM 2070 C C . TYR A 1 268 ? 9.07 -16.453 -20.516 1 95.38 268 TYR A C 1
ATOM 2072 O O . TYR A 1 268 ? 8.734 -17.312 -21.328 1 95.38 268 TYR A O 1
ATOM 2080 N N . SER A 1 269 ? 9.125 -16.641 -19.266 1 96.75 269 SER A N 1
ATOM 2081 C CA . SER A 1 269 ? 8.531 -17.844 -18.672 1 96.75 269 SER A CA 1
ATOM 2082 C C . SER A 1 269 ? 7.059 -17.609 -18.344 1 96.75 269 SER A C 1
ATOM 2084 O O . SER A 1 269 ? 6.688 -16.547 -17.844 1 96.75 269 SER A O 1
ATOM 2086 N N . SER A 1 270 ? 6.246 -18.594 -18.547 1 96.94 270 SER A N 1
ATOM 2087 C CA . SER A 1 270 ? 4.84 -18.531 -18.156 1 96.94 270 SER A CA 1
ATOM 2088 C C . SER A 1 270 ? 4.613 -19.172 -16.797 1 96.94 270 SER A C 1
ATOM 2090 O O . SER A 1 270 ? 3.473 -19.328 -16.344 1 96.94 270 SER A O 1
ATOM 2092 N N . ARG A 1 271 ? 5.734 -19.547 -16.078 1 97.25 271 ARG A N 1
ATOM 2093 C CA . ARG A 1 271 ? 5.574 -20.281 -14.828 1 97.25 271 ARG A CA 1
ATOM 2094 C C . ARG A 1 271 ? 6.41 -19.656 -13.719 1 97.25 271 ARG A C 1
ATOM 2096 O O . ARG A 1 271 ? 6.27 -20 -12.547 1 97.25 271 ARG A O 1
ATOM 2103 N N . THR A 1 272 ? 7.285 -18.734 -14.117 1 98.06 272 THR A N 1
ATOM 2104 C CA . THR A 1 272 ? 8.258 -18.203 -13.164 1 98.06 272 THR A CA 1
ATOM 2105 C C . THR A 1 272 ? 8.047 -16.703 -12.961 1 98.06 272 THR A C 1
ATOM 2107 O O . THR A 1 272 ? 7.738 -15.977 -13.906 1 98.06 272 THR A O 1
ATOM 2110 N N . LEU A 1 273 ? 8.148 -16.25 -11.719 1 98.31 273 LEU A N 1
ATOM 2111 C CA . LEU A 1 273 ? 8.055 -14.852 -11.328 1 98.31 273 LEU A CA 1
ATOM 2112 C C . LEU A 1 273 ? 9.281 -14.422 -10.523 1 98.31 273 LEU A C 1
ATOM 2114 O O . LEU A 1 273 ? 9.844 -15.227 -9.773 1 98.31 273 LEU A O 1
ATOM 2118 N N . GLY A 1 274 ? 9.711 -13.203 -10.734 1 98.44 274 GLY A N 1
ATOM 2119 C CA . GLY A 1 274 ? 10.594 -12.562 -9.781 1 98.44 274 GLY A CA 1
ATOM 2120 C C . GLY A 1 274 ? 9.859 -11.797 -8.703 1 98.44 274 GLY A C 1
ATOM 2121 O O . GLY A 1 274 ? 9.008 -10.953 -9 1 98.44 274 GLY A O 1
ATOM 2122 N N . VAL A 1 275 ? 10.164 -12.086 -7.43 1 98.31 275 VAL A N 1
ATOM 2123 C CA . VAL A 1 275 ? 9.5 -11.414 -6.316 1 98.31 275 VAL A CA 1
ATOM 2124 C C . VAL A 1 275 ? 10.516 -10.594 -5.527 1 98.31 275 VAL A C 1
ATOM 2126 O O . VAL A 1 275 ? 11.516 -11.133 -5.043 1 98.31 275 VAL A O 1
ATOM 2129 N N . TYR A 1 276 ? 10.305 -9.297 -5.492 1 97.69 276 TYR A N 1
ATOM 2130 C CA . TYR A 1 276 ? 11.117 -8.367 -4.723 1 97.69 276 TYR A CA 1
ATOM 2131 C C . TYR A 1 276 ? 10.336 -7.805 -3.543 1 97.69 276 TYR A C 1
ATOM 2133 O O . TYR A 1 276 ? 9.148 -7.512 -3.66 1 97.69 276 TYR A O 1
ATOM 2141 N N . SER A 1 277 ? 10.93 -7.699 -2.396 1 96.31 277 SER A N 1
ATOM 2142 C CA . SER A 1 277 ? 10.289 -7.137 -1.215 1 96.31 277 SER A CA 1
ATOM 2143 C C . SER A 1 277 ? 11.219 -6.168 -0.488 1 96.31 277 SER A C 1
ATOM 2145 O O . SER A 1 277 ? 12.43 -6.387 -0.435 1 96.31 277 SER A O 1
ATOM 2147 N N . GLN A 1 278 ? 10.656 -5.168 -0.013 1 95.62 278 GLN A N 1
ATOM 2148 C CA . GLN A 1 278 ? 11.328 -4.188 0.829 1 95.62 278 GLN A CA 1
ATOM 2149 C C . GLN A 1 278 ? 10.539 -3.92 2.107 1 95.62 278 GLN A C 1
ATOM 2151 O O . GLN A 1 278 ? 9.328 -3.725 2.062 1 95.62 278 GLN A O 1
ATOM 2156 N N . GLY A 1 279 ? 11.211 -4.016 3.225 1 95.19 279 GLY A N 1
ATOM 2157 C CA . GLY A 1 279 ? 10.641 -3.684 4.523 1 95.19 279 GLY A CA 1
ATOM 2158 C C . GLY A 1 279 ? 11.398 -2.582 5.238 1 95.19 279 GLY A C 1
ATOM 2159 O O . GLY A 1 279 ? 12.633 -2.59 5.273 1 95.19 279 GLY A O 1
ATOM 2160 N N . SER A 1 280 ? 10.648 -1.656 5.816 1 92.06 280 SER A N 1
ATOM 2161 C CA . SER A 1 280 ? 11.297 -0.496 6.414 1 92.06 280 SER A CA 1
ATOM 2162 C C . SER A 1 280 ? 11.039 -0.425 7.914 1 92.06 280 SER A C 1
ATOM 2164 O O . SER A 1 280 ? 11.883 0.049 8.68 1 92.06 280 SER A O 1
ATOM 2166 N N . PHE A 1 281 ? 9.883 -0.853 8.289 1 95.81 281 PHE A N 1
ATOM 2167 C CA . PHE A 1 281 ? 9.492 -0.584 9.664 1 95.81 281 PHE A CA 1
ATOM 2168 C C . PHE A 1 281 ? 9.008 -1.858 10.352 1 95.81 281 PHE A C 1
ATOM 2170 O O . PHE A 1 281 ? 8.133 -2.553 9.836 1 95.81 281 PHE A O 1
ATOM 2177 N N . LEU A 1 282 ? 9.578 -2.182 11.43 1 95.5 282 LEU A N 1
ATOM 2178 C CA . LEU A 1 282 ? 9.211 -3.234 12.367 1 95.5 282 LEU A CA 1
ATOM 2179 C C . LEU A 1 282 ? 9.195 -2.705 13.797 1 95.5 282 LEU A C 1
ATOM 2181 O O . LEU A 1 282 ? 10.25 -2.549 14.422 1 95.5 282 LEU A O 1
ATOM 2185 N N . GLU A 1 283 ? 8.008 -2.404 14.227 1 91.81 283 GLU A N 1
ATOM 2186 C CA . GLU A 1 283 ? 7.848 -1.775 15.539 1 91.81 283 GLU A CA 1
ATOM 2187 C C . GLU A 1 283 ? 6.602 -2.295 16.25 1 91.81 283 GLU A C 1
ATOM 2189 O O . GLU A 1 283 ? 5.539 -2.41 15.641 1 91.81 283 GLU A O 1
ATOM 2194 N N . HIS A 1 284 ? 6.766 -2.604 17.484 1 88.12 284 HIS A N 1
ATOM 2195 C CA . HIS A 1 284 ? 5.66 -2.982 18.344 1 88.12 284 HIS A CA 1
ATOM 2196 C C . HIS A 1 284 ? 4.871 -4.148 17.766 1 88.12 284 HIS A C 1
ATOM 2198 O O . HIS A 1 284 ? 3.639 -4.137 17.781 1 88.12 284 HIS A O 1
ATOM 2204 N N . GLY A 1 285 ? 5.512 -4.996 17.141 1 91.94 285 GLY A N 1
ATOM 2205 C CA . GLY A 1 285 ? 4.926 -6.242 16.672 1 91.94 285 GLY A CA 1
ATOM 2206 C C . GLY A 1 285 ? 4.266 -6.117 15.305 1 91.94 285 GLY A C 1
ATOM 2207 O O . GLY A 1 285 ? 3.582 -7.039 14.859 1 91.94 285 GLY A O 1
ATOM 2208 N N . ARG A 1 286 ? 4.414 -4.98 14.664 1 95.81 286 ARG A N 1
ATOM 2209 C CA . ARG A 1 286 ? 3.875 -4.781 13.32 1 95.81 286 ARG A CA 1
ATOM 2210 C C . ARG A 1 286 ? 4.988 -4.48 12.32 1 95.81 286 ARG A C 1
ATOM 2212 O O . ARG A 1 286 ? 5.988 -3.85 12.672 1 95.81 286 ARG A O 1
ATOM 2219 N N . HIS A 1 287 ? 4.812 -4.98 11.156 1 96.81 287 HIS A N 1
ATOM 2220 C CA . HIS A 1 287 ? 5.773 -4.645 10.109 1 96.81 287 HIS A CA 1
ATOM 2221 C C . HIS A 1 287 ? 5.082 -4.434 8.773 1 96.81 287 HIS A C 1
ATOM 2223 O O . HIS A 1 287 ? 3.957 -4.898 8.57 1 96.81 287 HIS A O 1
ATOM 2229 N N . ASP A 1 288 ? 5.711 -3.637 7.949 1 96.75 288 ASP A N 1
ATOM 2230 C CA . ASP A 1 288 ? 5.227 -3.385 6.598 1 96.75 288 ASP A CA 1
ATOM 2231 C C . ASP A 1 288 ? 6.16 -4.004 5.559 1 96.75 288 ASP A C 1
ATOM 2233 O O . ASP A 1 288 ? 7.344 -4.211 5.824 1 96.75 288 ASP A O 1
ATOM 2237 N N . THR A 1 289 ? 5.582 -4.367 4.438 1 96.75 289 THR A N 1
ATOM 2238 C CA . THR A 1 289 ? 6.34 -4.855 3.289 1 96.75 289 THR A CA 1
ATOM 2239 C C . THR A 1 289 ? 5.805 -4.25 1.993 1 96.75 289 THR A C 1
ATOM 2241 O O . THR A 1 289 ? 4.598 -4.27 1.743 1 96.75 289 THR A O 1
ATOM 2244 N N . TYR A 1 290 ? 6.66 -3.598 1.276 1 96.5 290 TYR A N 1
ATOM 2245 C CA . TYR A 1 290 ? 6.43 -3.258 -0.124 1 96.5 290 TYR A CA 1
ATOM 2246 C C . TYR A 1 290 ? 6.957 -4.355 -1.043 1 96.5 290 TYR A C 1
ATOM 2248 O O . TYR A 1 290 ? 8.039 -4.898 -0.813 1 96.5 290 TYR A O 1
ATOM 2256 N N . GLY A 1 291 ? 6.156 -4.727 -2.057 1 97.38 291 GLY A N 1
ATOM 2257 C CA . GLY A 1 291 ? 6.582 -5.797 -2.947 1 97.38 291 GLY A CA 1
ATOM 2258 C C . GLY A 1 291 ? 6.402 -5.457 -4.414 1 97.38 291 GLY A C 1
ATOM 2259 O O . GLY A 1 291 ? 5.555 -4.633 -4.766 1 97.38 291 GLY A O 1
ATOM 2260 N N . GLU A 1 292 ? 7.211 -6.055 -5.238 1 98.19 292 GLU A N 1
ATOM 2261 C CA . GLU A 1 292 ? 7.102 -6.035 -6.691 1 98.19 292 GLU A CA 1
ATOM 2262 C C . GLU A 1 292 ? 7.152 -7.445 -7.27 1 98.19 292 GLU A C 1
ATOM 2264 O O . GLU A 1 292 ? 8.008 -8.25 -6.883 1 98.19 292 GLU A O 1
ATOM 2269 N N . ILE A 1 293 ? 6.238 -7.703 -8.148 1 98.75 293 ILE A N 1
ATOM 2270 C CA . ILE A 1 293 ? 6.195 -8.977 -8.852 1 98.75 293 ILE A CA 1
ATOM 2271 C C . ILE A 1 293 ? 6.586 -8.773 -10.312 1 98.75 293 ILE A C 1
ATOM 2273 O O . ILE A 1 293 ? 5.988 -7.953 -11.016 1 98.75 293 ILE A O 1
ATOM 2277 N N . TRP A 1 294 ? 7.527 -9.586 -10.742 1 98.38 294 TRP A N 1
ATOM 2278 C CA . TRP A 1 294 ? 8.109 -9.344 -12.055 1 98.38 294 TRP A CA 1
ATOM 2279 C C . TRP A 1 294 ? 8.023 -10.594 -12.93 1 98.38 294 TRP A C 1
ATOM 2281 O O . TRP A 1 294 ? 8.062 -11.719 -12.422 1 98.38 294 TRP A O 1
ATOM 2291 N N . SER A 1 295 ? 7.941 -10.375 -14.25 1 98.31 295 SER A N 1
ATOM 2292 C CA . SER A 1 295 ? 8.117 -11.469 -15.195 1 98.31 295 SER A CA 1
ATOM 2293 C C . SER A 1 295 ? 9.531 -12.039 -15.125 1 98.31 295 SER A C 1
ATOM 2295 O O . SER A 1 295 ? 10.43 -11.422 -14.539 1 98.31 295 SER A O 1
ATOM 2297 N N . ALA A 1 296 ? 9.672 -13.219 -15.672 1 97.75 296 ALA A N 1
ATOM 2298 C CA . ALA A 1 296 ? 10.953 -13.922 -15.672 1 97.75 296 ALA A CA 1
ATOM 2299 C C . ALA A 1 296 ? 11.375 -14.281 -17.094 1 97.75 296 ALA A C 1
ATOM 2301 O O . ALA A 1 296 ? 10.539 -14.641 -17.922 1 97.75 296 ALA A O 1
ATOM 2302 N N . PRO A 1 297 ? 12.656 -14.234 -17.328 1 96.31 297 PRO A N 1
ATOM 2303 C CA . PRO A 1 297 ? 13.141 -14.555 -18.672 1 96.31 297 PRO A CA 1
ATOM 2304 C C . PRO A 1 297 ? 13.164 -16.047 -18.953 1 96.31 297 PRO A C 1
ATOM 2306 O O . PRO A 1 297 ? 13.219 -16.469 -20.109 1 96.31 297 PRO A O 1
ATOM 2309 N N . SER A 1 298 ? 13.242 -16.875 -17.938 1 95.62 298 SER A N 1
ATOM 2310 C CA . SER A 1 298 ? 13.25 -18.328 -18.031 1 95.62 298 SER A CA 1
ATOM 2311 C C . SER A 1 298 ? 12.797 -18.969 -16.734 1 95.62 298 SER A C 1
ATOM 2313 O O . SER A 1 298 ? 12.531 -18.281 -15.75 1 95.62 298 SER A O 1
ATOM 2315 N N . GLY A 1 299 ? 12.695 -20.281 -16.797 1 95.5 299 GLY A N 1
ATOM 2316 C CA . GLY A 1 299 ? 12.539 -21.016 -15.555 1 95.5 299 GLY A CA 1
ATOM 2317 C C . GLY A 1 299 ? 13.82 -21.109 -14.75 1 95.5 299 GLY A C 1
ATOM 2318 O O . GLY A 1 299 ? 14.898 -20.797 -15.25 1 95.5 299 GLY A O 1
ATOM 2319 N N . ILE A 1 300 ? 13.625 -21.5 -13.523 1 96.31 300 ILE A N 1
ATOM 2320 C CA . ILE A 1 300 ? 14.773 -21.688 -12.641 1 96.31 300 ILE A CA 1
ATOM 2321 C C . ILE A 1 300 ? 15.688 -22.766 -13.195 1 96.31 300 ILE A C 1
ATOM 2323 O O . ILE A 1 300 ? 15.25 -23.891 -13.469 1 96.31 300 ILE A O 1
ATOM 2327 N N . GLY A 1 301 ? 16.922 -22.469 -13.398 1 94 301 GLY A N 1
ATOM 2328 C CA . GLY A 1 301 ? 17.906 -23.406 -13.883 1 94 301 GLY A CA 1
ATOM 2329 C C . GLY A 1 301 ? 17.75 -23.734 -15.359 1 94 301 GLY A C 1
ATOM 2330 O O . GLY A 1 301 ? 18.359 -24.672 -15.859 1 94 301 GLY A O 1
ATOM 2331 N N . GLN A 1 302 ? 16.953 -23 -16.016 1 93.19 302 GLN A N 1
ATOM 2332 C CA . GLN A 1 302 ? 16.672 -23.281 -17.422 1 93.19 302 GLN A CA 1
ATOM 2333 C C . GLN A 1 302 ? 17.203 -22.156 -18.312 1 93.19 302 GLN A C 1
ATOM 2335 O O . GLN A 1 302 ? 17.125 -20.984 -17.969 1 93.19 302 GLN A O 1
ATOM 2340 N N . PRO A 1 303 ? 17.719 -22.516 -19.422 1 89.44 303 PRO A N 1
ATOM 2341 C CA . PRO A 1 303 ? 18.188 -21.484 -20.344 1 89.44 303 PRO A CA 1
ATOM 2342 C C . PRO A 1 303 ? 17.062 -20.656 -20.938 1 89.44 303 PRO A C 1
ATOM 2344 O O . PRO A 1 303 ? 15.906 -21.094 -20.953 1 89.44 303 PRO A O 1
ATOM 2347 N N . ASP A 1 304 ? 17.359 -19.406 -21.328 1 86.5 304 ASP A N 1
ATOM 2348 C CA . ASP A 1 304 ? 16.375 -18.531 -21.953 1 86.5 304 ASP A CA 1
ATOM 2349 C C . ASP A 1 304 ? 16.703 -18.328 -23.438 1 86.5 304 ASP A C 1
ATOM 2351 O O . ASP A 1 304 ? 16.047 -17.531 -24.109 1 86.5 304 ASP A O 1
ATOM 2355 N N . GLY A 1 305 ? 17.672 -18.922 -23.906 1 83.81 305 GLY A N 1
ATOM 2356 C CA . GLY A 1 305 ? 18.094 -18.781 -25.297 1 83.81 305 GLY A CA 1
ATOM 2357 C C . GLY A 1 305 ? 19.062 -17.641 -25.516 1 83.81 305 GLY A C 1
ATOM 2358 O O . GLY A 1 305 ? 19.578 -17.453 -26.609 1 83.81 305 GLY A O 1
ATOM 2359 N N . ARG A 1 306 ? 19.297 -16.844 -24.484 1 83.44 306 ARG A N 1
ATOM 2360 C CA . ARG A 1 306 ? 20.25 -15.742 -24.547 1 83.44 306 ARG A CA 1
ATOM 2361 C C . ARG A 1 306 ? 21.656 -16.219 -24.172 1 83.44 306 ARG A C 1
ATOM 2363 O O . ARG A 1 306 ? 21.812 -17.281 -23.578 1 83.44 306 ARG A O 1
ATOM 2370 N N . ASP A 1 307 ? 22.547 -15.266 -24.609 1 82.5 307 ASP A N 1
ATOM 2371 C CA . ASP A 1 307 ? 23.922 -15.484 -24.156 1 82.5 307 ASP A CA 1
ATOM 2372 C C . ASP A 1 307 ? 24.016 -15.336 -22.641 1 82.5 307 ASP A C 1
ATOM 2374 O O . ASP A 1 307 ? 23.406 -14.43 -22.047 1 82.5 307 ASP A O 1
ATOM 2378 N N . SER A 1 308 ? 24.781 -16.234 -22.016 1 75.38 308 SER A N 1
ATOM 2379 C CA . SER A 1 308 ? 24.891 -16.281 -20.562 1 75.38 308 SER A CA 1
ATOM 2380 C C . SER A 1 308 ? 25.469 -14.984 -20.016 1 75.38 308 SER A C 1
ATOM 2382 O O . SER A 1 308 ? 25.25 -14.633 -18.844 1 75.38 308 SER A O 1
ATOM 2384 N N . ALA A 1 309 ? 26.188 -14.266 -20.859 1 75.94 309 ALA A N 1
ATOM 2385 C CA . ALA A 1 309 ? 26.828 -13.031 -20.422 1 75.94 309 ALA A CA 1
ATOM 2386 C C . ALA A 1 309 ? 25.938 -11.82 -20.688 1 75.94 309 ALA A C 1
ATOM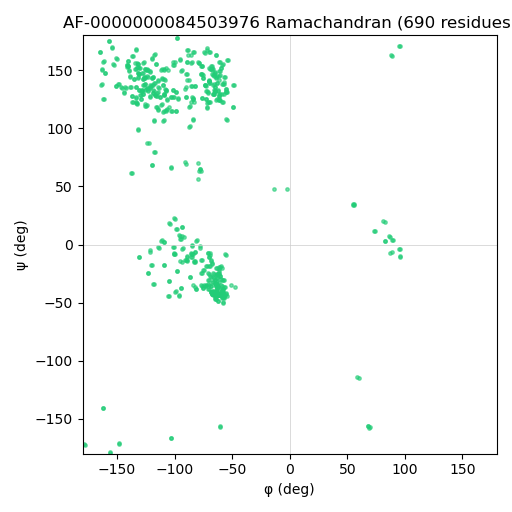 2388 O O . ALA A 1 309 ? 26.25 -10.711 -20.266 1 75.94 309 ALA A O 1
ATOM 2389 N N . ASP A 1 310 ? 24.812 -12.141 -21.312 1 76.94 310 ASP A N 1
ATOM 2390 C CA . ASP A 1 310 ? 23.938 -11.039 -21.688 1 76.94 310 ASP A CA 1
ATOM 2391 C C . ASP A 1 310 ? 23.031 -10.625 -20.531 1 76.94 310 ASP A C 1
ATOM 2393 O O . ASP A 1 310 ? 22.125 -11.359 -20.141 1 76.94 310 ASP A O 1
ATOM 2397 N N . ASP A 1 311 ? 23.344 -9.461 -19.969 1 76.5 311 ASP A N 1
ATOM 2398 C CA . ASP A 1 311 ? 22.562 -8.953 -18.844 1 76.5 311 ASP A CA 1
ATOM 2399 C C . ASP A 1 311 ? 21.453 -8.023 -19.344 1 76.5 311 ASP A C 1
ATOM 2401 O O . ASP A 1 311 ? 20.797 -7.352 -18.531 1 76.5 311 ASP A O 1
ATOM 2405 N N . SER A 1 312 ? 21.281 -8.156 -20.625 1 82.94 312 SER A N 1
ATOM 2406 C CA . SER A 1 312 ? 20.297 -7.258 -21.203 1 82.94 312 SER A CA 1
ATOM 2407 C C . SER A 1 312 ? 18.875 -7.75 -20.922 1 82.94 312 SER A C 1
ATOM 2409 O O . SER A 1 312 ? 17.906 -7.043 -21.203 1 82.94 312 SER A O 1
ATOM 2411 N N . TRP A 1 313 ? 18.812 -8.992 -20.219 1 89.06 313 TRP A N 1
ATOM 2412 C CA . TRP A 1 313 ? 17.5 -9.57 -19.953 1 89.06 313 TRP A CA 1
ATOM 2413 C C . TRP A 1 313 ? 16.672 -8.664 -19.031 1 89.06 313 TRP A C 1
ATOM 2415 O O . TRP A 1 313 ? 15.445 -8.664 -19.078 1 89.06 313 TRP A O 1
ATOM 2425 N N . LYS A 1 314 ? 17.312 -7.848 -18.219 1 91.06 314 LYS A N 1
ATOM 2426 C CA . LYS A 1 314 ? 16.641 -7.031 -17.219 1 91.06 314 LYS A CA 1
ATOM 2427 C C . LYS A 1 314 ? 15.734 -5.992 -17.875 1 91.06 314 LYS A C 1
ATOM 2429 O O . LYS A 1 314 ? 14.641 -5.703 -17.375 1 91.06 314 LYS A O 1
ATOM 2434 N N . LYS A 1 315 ? 16.188 -5.543 -18.984 1 87.88 315 LYS A N 1
ATOM 2435 C CA . LYS A 1 315 ? 15.453 -4.48 -19.672 1 87.88 315 LYS A CA 1
ATOM 2436 C C . LYS A 1 315 ? 14.125 -5 -20.219 1 87.88 315 LYS A C 1
ATOM 2438 O O . LYS A 1 315 ? 13.211 -4.219 -20.484 1 87.88 315 LYS A O 1
ATOM 2443 N N . ASP A 1 316 ? 14.062 -6.305 -20.328 1 90.56 316 ASP A N 1
ATOM 2444 C CA . ASP A 1 316 ? 12.891 -6.895 -20.969 1 90.56 316 ASP A CA 1
ATOM 2445 C C . ASP A 1 316 ? 11.836 -7.281 -19.922 1 90.56 316 ASP A C 1
ATOM 2447 O O . ASP A 1 316 ? 10.688 -7.551 -20.281 1 90.56 316 ASP A O 1
ATOM 2451 N N . MET A 1 317 ? 12.234 -7.316 -18.656 1 94.62 317 MET A N 1
ATOM 2452 C CA . MET A 1 317 ? 11.297 -7.73 -17.625 1 94.62 317 MET A CA 1
ATOM 2453 C C . MET A 1 317 ? 10.312 -6.609 -17.297 1 94.62 317 MET A C 1
ATOM 2455 O O . MET A 1 317 ? 10.633 -5.43 -17.453 1 94.62 317 MET A O 1
ATOM 2459 N N . ARG A 1 318 ? 9.148 -7.012 -16.969 1 95.88 318 ARG A N 1
ATOM 2460 C CA . ARG A 1 318 ? 8.086 -6.066 -16.641 1 95.88 318 ARG A CA 1
ATOM 2461 C C . ARG A 1 318 ? 7.5 -6.375 -15.266 1 95.88 318 ARG A C 1
ATOM 2463 O O . ARG A 1 318 ? 7.312 -7.543 -14.914 1 95.88 318 ARG A O 1
ATOM 2470 N N . CYS A 1 319 ? 7.273 -5.293 -14.547 1 97.19 319 CYS A N 1
ATOM 2471 C CA . CYS A 1 319 ? 6.539 -5.457 -13.297 1 97.19 319 CYS A CA 1
ATOM 2472 C C . CYS A 1 319 ? 5.066 -5.742 -13.562 1 97.19 319 CYS A C 1
ATOM 2474 O O . CYS A 1 319 ? 4.398 -4.984 -14.258 1 97.19 319 CYS A O 1
ATOM 2476 N N . VAL A 1 320 ? 4.594 -6.84 -12.992 1 98.12 320 VAL A N 1
ATOM 2477 C CA . VAL A 1 320 ? 3.215 -7.23 -13.266 1 98.12 320 VAL A CA 1
ATOM 2478 C C . VAL A 1 320 ? 2.312 -6.766 -12.125 1 98.12 320 VAL A C 1
ATOM 2480 O O . VAL A 1 320 ? 1.102 -6.621 -12.305 1 98.12 320 VAL A O 1
ATOM 2483 N N . ALA A 1 321 ? 2.883 -6.559 -10.953 1 98.56 321 ALA A N 1
ATOM 2484 C CA . ALA A 1 321 ? 2.082 -6.074 -9.836 1 98.56 321 ALA A CA 1
ATOM 2485 C C . ALA A 1 321 ? 2.969 -5.461 -8.75 1 98.56 321 ALA A C 1
ATOM 2487 O O . ALA A 1 321 ? 4.113 -5.879 -8.57 1 98.56 321 ALA A O 1
ATOM 2488 N N . VAL A 1 322 ? 2.447 -4.48 -8.094 1 98.31 322 VAL A N 1
ATOM 2489 C CA . VAL A 1 322 ? 3.045 -3.973 -6.863 1 98.31 322 VAL A CA 1
ATOM 2490 C C . VAL A 1 322 ? 2.15 -4.316 -5.676 1 98.31 322 VAL A C 1
ATOM 2492 O O . VAL A 1 322 ? 0.923 -4.32 -5.793 1 98.31 322 VAL A O 1
ATOM 2495 N N . THR A 1 323 ? 2.789 -4.625 -4.562 1 98.25 323 THR A N 1
ATOM 2496 C CA . THR A 1 323 ? 2.018 -5.098 -3.418 1 98.25 323 THR A CA 1
ATOM 2497 C C . THR A 1 323 ? 2.43 -4.363 -2.146 1 98.25 323 THR A C 1
ATOM 2499 O O . THR A 1 323 ? 3.533 -3.822 -2.066 1 98.25 323 THR A O 1
ATOM 2502 N N . GLY A 1 324 ? 1.515 -4.148 -1.238 1 97.75 324 GLY A N 1
ATOM 2503 C CA . GLY A 1 324 ? 1.729 -3.662 0.115 1 97.75 324 GLY A CA 1
ATOM 2504 C C . GLY A 1 324 ? 1.103 -4.547 1.175 1 97.75 324 GLY A C 1
ATOM 2505 O O . GLY A 1 324 ? 0.012 -5.086 0.975 1 97.75 324 GLY A O 1
ATOM 2506 N N . GLN A 1 325 ? 1.819 -4.641 2.291 1 98.12 325 GLN A N 1
ATOM 2507 C CA . GLN A 1 325 ? 1.323 -5.516 3.35 1 98.12 325 GLN A CA 1
ATOM 2508 C C . GLN A 1 325 ? 1.614 -4.93 4.727 1 98.12 325 GLN A C 1
ATOM 2510 O O . GLN A 1 325 ? 2.699 -4.395 4.965 1 98.12 325 GLN A O 1
ATOM 2515 N N . MET A 1 326 ? 0.622 -4.895 5.562 1 98.44 326 MET A N 1
ATOM 2516 C CA . MET A 1 326 ? 0.807 -4.746 7.004 1 98.44 326 MET A CA 1
ATOM 2517 C C . MET A 1 326 ? 0.538 -6.062 7.727 1 98.44 326 MET A C 1
ATOM 2519 O O . MET A 1 326 ? -0.535 -6.652 7.574 1 98.44 326 MET A O 1
ATOM 2523 N N . ALA A 1 327 ? 1.516 -6.484 8.477 1 97.88 327 ALA A N 1
ATOM 2524 C CA . ALA A 1 327 ? 1.395 -7.77 9.156 1 97.88 327 ALA A CA 1
ATOM 2525 C C . ALA A 1 327 ? 1.89 -7.672 10.602 1 97.88 327 ALA A C 1
ATOM 2527 O O . ALA A 1 327 ? 2.574 -6.715 10.969 1 97.88 327 ALA A O 1
ATOM 2528 N N . LEU A 1 328 ? 1.502 -8.625 11.398 1 96.31 328 LEU A N 1
ATOM 2529 C CA . LEU A 1 328 ? 1.957 -8.75 12.781 1 96.31 328 LEU A CA 1
ATOM 2530 C C . LEU A 1 328 ? 3.143 -9.711 12.875 1 96.31 328 LEU A C 1
ATOM 2532 O O . LEU A 1 328 ? 3.428 -10.445 11.93 1 96.31 328 LEU A O 1
ATOM 2536 N N . SER A 1 329 ? 3.84 -9.586 13.891 1 94.56 329 SER A N 1
ATOM 2537 C CA . SER A 1 329 ? 4.871 -10.539 14.289 1 94.56 329 SER A CA 1
ATOM 2538 C C . SER A 1 329 ? 4.551 -11.172 15.641 1 94.56 329 SER A C 1
ATOM 2540 O O . SER A 1 329 ? 4.688 -10.523 16.672 1 94.56 329 SER A O 1
ATOM 2542 N N . VAL A 1 330 ? 4.148 -12.438 15.57 1 92.25 330 VAL A N 1
ATOM 2543 C CA . VAL A 1 330 ? 3.736 -13.102 16.797 1 92.25 330 VAL A CA 1
ATOM 2544 C C . VAL A 1 330 ? 4.375 -14.484 16.891 1 92.25 330 VAL A C 1
ATOM 2546 O O . VAL A 1 330 ? 4.906 -14.992 15.891 1 92.25 330 VAL A O 1
ATOM 2549 N N . SER A 1 331 ? 4.273 -15.047 18.062 1 88.94 331 SER A N 1
ATOM 2550 C CA . SER A 1 331 ? 4.816 -16.391 18.234 1 88.94 331 SER A CA 1
ATOM 2551 C C . SER A 1 331 ? 4.047 -17.422 17.406 1 88.94 331 SER A C 1
ATOM 2553 O O . SER A 1 331 ? 2.822 -17.328 17.297 1 88.94 331 SER A O 1
ATOM 2555 N N . ILE A 1 332 ? 4.727 -18.406 16.906 1 87.56 332 ILE A N 1
ATOM 2556 C CA . ILE A 1 332 ? 4.117 -19.453 16.094 1 87.56 332 ILE A CA 1
ATOM 2557 C C . ILE A 1 332 ? 3.1 -20.234 16.922 1 87.56 332 ILE A C 1
ATOM 2559 O O . ILE A 1 332 ? 2.215 -20.891 16.375 1 87.56 332 ILE A O 1
ATOM 2563 N N . ASP A 1 333 ? 3.199 -20.172 18.266 1 88.56 333 ASP A N 1
ATOM 2564 C CA . ASP A 1 333 ? 2.25 -20.828 19.156 1 88.56 333 ASP A CA 1
ATOM 2565 C C . ASP A 1 333 ? 0.844 -20.266 18.984 1 88.56 333 ASP A C 1
ATOM 2567 O O . ASP A 1 333 ? -0.146 -20.984 19.109 1 88.56 333 ASP A O 1
ATOM 2571 N N . ILE A 1 334 ? 0.809 -19.094 18.609 1 87.56 334 ILE A N 1
ATOM 2572 C CA . ILE A 1 334 ? -0.477 -18.438 18.391 1 87.56 334 ILE A CA 1
ATOM 2573 C C . ILE A 1 334 ? -1.135 -19.016 17.141 1 87.56 334 ILE A C 1
ATOM 2575 O O . ILE A 1 334 ? -2.355 -19.188 17.094 1 87.56 334 ILE A O 1
ATOM 2579 N N . ASN A 1 335 ? -0.354 -19.281 16.156 1 87.75 335 ASN A N 1
ATOM 2580 C CA . ASN A 1 335 ? -0.85 -19.906 14.93 1 87.75 335 ASN A CA 1
ATOM 2581 C C . ASN A 1 335 ? -1.531 -21.25 15.219 1 87.75 335 ASN A C 1
ATOM 2583 O O . ASN A 1 335 ? -2.629 -21.516 14.719 1 87.75 335 ASN A O 1
ATOM 2587 N N . ARG A 1 336 ? -0.884 -22.031 16.031 1 85.56 336 ARG A N 1
ATOM 2588 C CA . ARG A 1 336 ? -1.403 -23.344 16.375 1 85.56 336 ARG A CA 1
ATOM 2589 C C . ARG A 1 336 ? -2.709 -23.219 17.156 1 85.56 336 ARG A C 1
ATOM 2591 O O . ARG A 1 336 ? -3.682 -23.922 16.859 1 85.56 336 ARG A O 1
ATOM 2598 N N . SER A 1 337 ? -2.674 -22.375 18.078 1 86.31 337 SER A N 1
ATOM 2599 C CA . SER A 1 337 ? -3.855 -22.172 18.906 1 86.31 337 SER A CA 1
ATOM 2600 C C . SER A 1 337 ? -5.031 -21.656 18.078 1 86.31 337 SER A C 1
ATOM 2602 O O . SER A 1 337 ? -6.156 -22.141 18.219 1 86.31 337 SER A O 1
ATOM 2604 N N . LYS A 1 338 ? -4.766 -20.781 17.172 1 83.94 338 LYS A N 1
ATOM 2605 C CA . LYS A 1 338 ? -5.816 -20.188 16.359 1 83.94 338 LYS A CA 1
ATOM 2606 C C . LYS A 1 338 ? -6.328 -21.156 15.305 1 83.94 338 LYS A C 1
ATOM 2608 O O . LYS A 1 338 ? -7.508 -21.141 14.953 1 83.94 338 LYS A O 1
ATOM 2613 N N . GLY A 1 339 ? -5.461 -21.938 14.82 1 82.94 339 GLY A N 1
ATOM 2614 C CA . GLY A 1 339 ? -5.871 -22.953 13.852 1 82.94 339 GLY A CA 1
ATOM 2615 C C . GLY A 1 339 ? -6.836 -23.969 14.43 1 82.94 339 GLY A C 1
ATOM 2616 O O . GLY A 1 339 ? -7.801 -24.359 13.773 1 82.94 339 GLY A O 1
ATOM 2617 N N . GLU A 1 340 ? -6.512 -24.359 15.656 1 79.44 340 GLU A N 1
ATOM 2618 C CA . GLU A 1 340 ? -7.391 -25.297 16.359 1 79.44 340 GLU A CA 1
ATOM 2619 C C . GLU A 1 340 ? -8.766 -24.672 16.609 1 79.44 340 GLU A C 1
ATOM 2621 O O . GLU A 1 340 ? -9.789 -25.344 16.469 1 79.44 340 GLU A O 1
ATOM 2626 N N . LYS A 1 341 ? -8.805 -23.438 16.875 1 78 341 LYS A N 1
ATOM 2627 C CA . LYS A 1 341 ? -10.047 -22.734 17.172 1 78 341 LYS A CA 1
ATOM 2628 C C . LYS A 1 341 ? -10.859 -22.484 15.906 1 78 341 LYS A C 1
ATOM 2630 O O . LYS A 1 341 ? -12.086 -22.578 15.922 1 78 341 LYS A O 1
ATOM 2635 N N . ALA A 1 342 ? -10.242 -22.188 14.844 1 78.81 342 ALA A N 1
ATOM 2636 C CA . ALA A 1 342 ? -10.914 -21.875 13.586 1 78.81 342 ALA A CA 1
ATOM 2637 C C . ALA A 1 342 ? -11.656 -23.094 13.039 1 78.81 342 ALA A C 1
ATOM 2639 O O . ALA A 1 342 ? -12.695 -22.953 12.391 1 78.81 342 ALA A O 1
ATOM 2640 N N . GLY A 1 343 ? -11.164 -24.219 13.344 1 70.94 343 GLY A N 1
ATOM 2641 C CA . GLY A 1 343 ? -11.75 -25.453 12.852 1 70.94 343 GLY A CA 1
ATOM 2642 C C . GLY A 1 343 ? -12.938 -25.922 13.664 1 70.94 343 GLY A C 1
ATOM 2643 O O . GLY A 1 343 ? -13.656 -26.844 13.258 1 70.94 343 GLY A O 1
ATOM 2644 N N . LYS A 1 344 ? -13.086 -25.328 14.836 1 69.25 344 LYS A N 1
ATOM 2645 C CA . LYS A 1 344 ? -14.18 -25.75 15.703 1 69.25 344 LYS A CA 1
ATOM 2646 C C . LYS A 1 344 ? -15.477 -25.047 15.344 1 69.25 344 LYS A C 1
ATOM 2648 O O . LYS A 1 344 ? -15.5 -23.828 15.172 1 69.25 344 LYS A O 1
ATOM 2653 N N . PRO A 1 345 ? -16.594 -25.812 15.062 1 60.34 345 PRO A N 1
ATOM 2654 C CA . PRO A 1 345 ? -17.891 -25.188 14.781 1 60.34 345 PRO A CA 1
ATOM 2655 C C . PRO A 1 345 ? -18.391 -24.312 15.93 1 60.34 345 PRO A C 1
ATOM 2657 O O . PRO A 1 345 ? -18.125 -24.609 17.094 1 60.34 345 PRO A O 1
ATOM 2660 N N . LYS A 1 346 ? -18.672 -23.047 15.742 1 55.38 346 LYS A N 1
ATOM 2661 C CA . LYS A 1 346 ? -19.25 -22.25 16.828 1 55.38 346 LYS A CA 1
ATOM 2662 C C . LYS A 1 346 ? -20.516 -22.906 17.359 1 55.38 346 LYS A C 1
ATOM 2664 O O . LYS A 1 346 ? -21.453 -23.172 16.594 1 55.38 346 LYS A O 1
ATOM 2669 N N . LEU A 1 347 ? -20.453 -23.5 18.578 1 37.69 347 LEU A N 1
ATOM 2670 C CA . LEU A 1 347 ? -21.625 -24.062 19.25 1 37.69 347 LEU A CA 1
ATOM 2671 C C . LEU A 1 347 ? -22.703 -23 19.422 1 37.69 347 LEU A C 1
ATOM 2673 O O . LEU A 1 347 ? -22.406 -21.844 19.703 1 37.69 347 LEU A O 1
ATOM 2677 N N . MET B 1 1 ? -12.883 30.484 4.641 1 76.38 1 MET B N 1
ATOM 2678 C CA . MET B 1 1 ? -11.898 29.438 4.434 1 76.38 1 MET B CA 1
ATOM 2679 C C . MET B 1 1 ? -11.094 29.188 5.707 1 76.38 1 MET B C 1
ATOM 2681 O O . MET B 1 1 ? -10.609 30.125 6.336 1 76.38 1 MET B O 1
ATOM 2685 N N . ALA B 1 2 ? -11.172 28.047 6.156 1 88.62 2 ALA B N 1
ATOM 2686 C CA . ALA B 1 2 ? -10.703 27.75 7.508 1 88.62 2 ALA B CA 1
ATOM 2687 C C . ALA B 1 2 ? -9.406 26.953 7.48 1 88.62 2 ALA B C 1
ATOM 2689 O O . ALA B 1 2 ? -9.102 26.281 6.484 1 88.62 2 ALA B O 1
ATOM 2690 N N . PRO B 1 3 ? -8.625 27.141 8.539 1 94.94 3 PRO B N 1
ATOM 2691 C CA . PRO B 1 3 ? -7.496 26.234 8.711 1 94.94 3 PRO B CA 1
ATOM 2692 C C . PRO B 1 3 ? -7.922 24.766 8.711 1 94.94 3 PRO B C 1
ATOM 2694 O O . PRO B 1 3 ? -9.102 24.453 8.891 1 94.94 3 PRO B O 1
ATOM 2697 N N . LEU B 1 4 ? -6.984 23.906 8.43 1 95.19 4 LEU B N 1
ATOM 2698 C CA . LEU B 1 4 ? -7.273 22.484 8.211 1 95.19 4 LEU B CA 1
ATOM 2699 C C . LEU B 1 4 ? -8.016 21.891 9.406 1 95.19 4 LEU B C 1
ATOM 2701 O O . LEU B 1 4 ? -8.977 21.141 9.234 1 95.19 4 LEU B O 1
ATOM 2705 N N . ALA B 1 5 ? -7.586 22.234 10.633 1 95.56 5 ALA B N 1
ATOM 2706 C CA . ALA B 1 5 ? -8.219 21.703 11.836 1 95.56 5 ALA B CA 1
ATOM 2707 C C . ALA B 1 5 ? -9.703 22.062 11.867 1 95.56 5 ALA B C 1
ATOM 2709 O O . ALA B 1 5 ? -10.539 21.234 12.266 1 95.56 5 ALA B O 1
ATOM 2710 N N . GLN B 1 6 ? -10.039 23.25 11.461 1 95.56 6 GLN B N 1
ATOM 2711 C CA . GLN B 1 6 ? -11.422 23.719 11.461 1 95.56 6 GLN B CA 1
ATOM 2712 C C . GLN B 1 6 ? -12.203 23.125 10.297 1 95.56 6 GLN B C 1
ATOM 2714 O O . GLN B 1 6 ? -13.398 22.859 10.422 1 95.56 6 GLN B O 1
ATOM 2719 N N . ALA B 1 7 ? -11.5 22.953 9.172 1 96.81 7 ALA B N 1
ATOM 2720 C CA . ALA B 1 7 ? -12.164 22.375 8 1 96.81 7 ALA B CA 1
ATOM 2721 C C . ALA B 1 7 ? -12.5 20.906 8.234 1 96.81 7 ALA B C 1
ATOM 2723 O O . ALA B 1 7 ? -13.453 20.375 7.648 1 96.81 7 ALA B O 1
ATOM 2724 N N . LEU B 1 8 ? -11.727 20.188 9.102 1 97.88 8 LEU B N 1
ATOM 2725 C CA . LEU B 1 8 ? -11.969 18.781 9.461 1 97.88 8 LEU B CA 1
ATOM 2726 C C . LEU B 1 8 ? -12.867 18.688 10.688 1 97.88 8 LEU B C 1
ATOM 2728 O O . LEU B 1 8 ? -12.422 18.281 11.758 1 97.88 8 LEU B O 1
ATOM 2732 N N . SER B 1 9 ? -14.109 19.031 10.484 1 97.31 9 SER B N 1
ATOM 2733 C CA . SER B 1 9 ? -14.984 19.125 11.648 1 97.31 9 SER B CA 1
ATOM 2734 C C . SER B 1 9 ? -16.344 18.516 11.359 1 97.31 9 SER B C 1
ATOM 2736 O O . SER B 1 9 ? -17.375 19.188 11.438 1 97.31 9 SER B O 1
ATOM 2738 N N . PRO B 1 10 ? -16.406 17.203 11.039 1 98.69 10 PRO B N 1
ATOM 2739 C CA . PRO B 1 10 ? -17.719 16.578 10.914 1 98.69 10 PRO B CA 1
ATOM 2740 C C . PRO B 1 10 ? -18.5 16.578 12.234 1 98.69 10 PRO B C 1
ATOM 2742 O O . PRO B 1 10 ? -17.906 16.406 13.305 1 98.69 10 PRO B O 1
ATOM 2745 N N . GLN B 1 11 ? -19.812 16.734 12.133 1 98.69 11 GLN B N 1
ATOM 2746 C CA . GLN B 1 11 ? -20.656 16.812 13.32 1 98.69 11 GLN B CA 1
ATOM 2747 C C . GLN B 1 11 ? -21.516 15.555 13.477 1 98.69 11 GLN B C 1
ATOM 2749 O O . GLN B 1 11 ? -22.203 15.156 12.547 1 98.69 11 GLN B O 1
ATOM 2754 N N . LEU B 1 12 ? -21.469 14.992 14.648 1 98.44 12 LEU B N 1
ATOM 2755 C CA . LEU B 1 12 ? -22.312 13.828 14.938 1 98.44 12 LEU B CA 1
ATOM 2756 C C . LEU B 1 12 ? -23.781 14.203 14.93 1 98.44 12 LEU B C 1
ATOM 2758 O O . LEU B 1 12 ? -24.188 15.156 15.602 1 98.44 12 LEU B O 1
ATOM 2762 N N . VAL B 1 13 ? -24.594 13.438 14.188 1 98.31 13 VAL B N 1
ATOM 2763 C CA . VAL B 1 13 ? -26 13.789 14.125 1 98.31 13 VAL B CA 1
ATOM 2764 C C . VAL B 1 13 ? -26.844 12.602 14.578 1 98.31 13 VAL B C 1
ATOM 2766 O O . VAL B 1 13 ? -28.016 12.766 14.945 1 98.31 13 VAL B O 1
ATOM 2769 N N . GLU B 1 14 ? -26.312 11.406 14.469 1 97.12 14 GLU B N 1
ATOM 2770 C CA . GLU B 1 14 ? -27.062 10.219 14.875 1 97.12 14 GLU B CA 1
ATOM 2771 C C . GLU B 1 14 ? -26.125 9.156 15.445 1 97.12 14 GLU B C 1
ATOM 2773 O O . GLU B 1 14 ? -25.016 8.961 14.945 1 97.12 14 GLU B O 1
ATOM 2778 N N . SER B 1 15 ? -26.531 8.578 16.547 1 95.12 15 SER B N 1
ATOM 2779 C CA . SER B 1 15 ? -25.859 7.438 17.156 1 95.12 15 SER B CA 1
ATOM 2780 C C . SER B 1 15 ? -26.812 6.273 17.375 1 95.12 15 SER B C 1
ATOM 2782 O O . SER B 1 15 ? -27.844 6.422 18.016 1 95.12 15 SER B O 1
ATOM 2784 N N . ILE B 1 16 ? -26.516 5.223 16.781 1 91.69 16 ILE B N 1
ATOM 2785 C CA . ILE B 1 16 ? -27.328 4.027 16.938 1 91.69 16 ILE B CA 1
ATOM 2786 C C . ILE B 1 16 ? -26.578 2.98 17.75 1 91.69 16 ILE B C 1
ATOM 2788 O O . ILE B 1 16 ? -25.672 2.326 17.234 1 91.69 16 ILE B O 1
ATOM 2792 N N . PRO B 1 17 ? -27.031 2.811 18.969 1 86.38 17 PRO B N 1
ATOM 2793 C CA . PRO B 1 17 ? -26.344 1.825 19.812 1 86.38 17 PRO B CA 1
ATOM 2794 C C . PRO B 1 17 ? -26.703 0.387 19.453 1 86.38 17 PRO B C 1
ATOM 2796 O O . PRO B 1 17 ? -27.844 0.103 19.078 1 86.38 17 PRO B O 1
ATOM 2799 N N . SER B 1 18 ? -25.75 -0.397 19.203 1 86.5 18 SER B N 1
ATOM 2800 C CA . SER B 1 18 ? -25.875 -1.831 18.969 1 86.5 18 SER B CA 1
ATOM 2801 C C . SER B 1 18 ? -24.562 -2.561 19.281 1 86.5 18 SER B C 1
ATOM 2803 O O . SER B 1 18 ? -23.641 -1.968 19.828 1 86.5 18 SER B O 1
ATOM 2805 N N . ASP B 1 19 ? -24.562 -3.896 19.094 1 85.38 19 ASP B N 1
ATOM 2806 C CA . ASP B 1 19 ? -23.328 -4.656 19.234 1 85.38 19 ASP B CA 1
ATOM 2807 C C . ASP B 1 19 ? -22.25 -4.16 18.25 1 85.38 19 ASP B C 1
ATOM 2809 O O . ASP B 1 19 ? -21.062 -4.203 18.562 1 85.38 19 ASP B O 1
ATOM 2813 N N . LEU B 1 20 ? -22.812 -3.688 17.156 1 89.19 20 LEU B N 1
ATOM 2814 C CA . LEU B 1 20 ? -21.969 -3.021 16.172 1 89.19 20 LEU B CA 1
ATOM 2815 C C . LEU B 1 20 ? -22.453 -1.603 15.906 1 89.19 20 LEU B C 1
ATOM 2817 O O . LEU B 1 20 ? -23.266 -1.38 15.008 1 89.19 20 LEU B O 1
ATOM 2821 N N . PRO B 1 21 ? -22 -0.667 16.688 1 92.12 21 PRO B N 1
ATOM 2822 C CA . PRO B 1 21 ? -22.547 0.694 16.688 1 92.12 21 PRO B CA 1
ATOM 2823 C C . PRO B 1 21 ? -22.391 1.385 15.328 1 92.12 21 PRO B C 1
ATOM 2825 O O . PRO B 1 21 ? -21.453 1.083 14.586 1 92.12 21 PRO B O 1
ATOM 2828 N N . LYS B 1 22 ? -23.344 2.229 15.094 1 96.06 22 LYS B N 1
ATOM 2829 C CA . LYS B 1 22 ? -23.344 3.088 13.914 1 96.06 22 LYS B CA 1
ATOM 2830 C C . LYS B 1 22 ? -23.438 4.559 14.305 1 96.06 22 LYS B C 1
ATOM 2832 O O . LYS B 1 22 ? -24.188 4.918 15.219 1 96.06 22 LYS B O 1
ATOM 2837 N N . HIS B 1 23 ? -22.625 5.379 13.695 1 98.12 23 HIS B N 1
ATOM 2838 C CA . HIS B 1 23 ? -22.656 6.824 13.898 1 98.12 23 HIS B CA 1
ATOM 2839 C C . HIS B 1 23 ? -22.75 7.566 12.57 1 98.12 23 HIS B C 1
ATOM 2841 O O . HIS B 1 23 ? -22.125 7.172 11.586 1 98.12 23 HIS B O 1
ATOM 2847 N N . VAL B 1 24 ? -23.547 8.531 12.539 1 98.69 24 VAL B N 1
ATOM 2848 C CA . VAL B 1 24 ? -23.719 9.344 11.344 1 98.69 24 VAL B CA 1
ATOM 2849 C C . VAL B 1 24 ? -23.25 10.773 11.625 1 98.69 24 VAL B C 1
ATOM 2851 O O . VAL B 1 24 ? -23.641 11.383 12.617 1 98.69 24 VAL B O 1
ATOM 2854 N N . TYR B 1 25 ? -22.406 11.266 10.789 1 98.88 25 TYR B N 1
ATOM 2855 C CA . TYR B 1 25 ? -21.891 12.625 10.859 1 98.88 25 TYR B CA 1
ATOM 2856 C C . TYR B 1 25 ? -22.312 13.43 9.625 1 98.88 25 TYR B C 1
ATOM 2858 O O . TYR B 1 25 ? -22.547 12.859 8.555 1 98.88 25 TYR B O 1
ATOM 2866 N N . GLN B 1 26 ? -22.359 14.742 9.812 1 98.81 26 GLN B N 1
ATOM 2867 C CA . GLN B 1 26 ? -22.688 15.633 8.695 1 98.81 26 GLN B CA 1
ATOM 2868 C C . GLN B 1 26 ? -21.828 16.891 8.734 1 98.81 26 GLN B C 1
ATOM 2870 O O . GLN B 1 26 ? -21.234 17.219 9.766 1 98.81 26 GLN B O 1
ATOM 2875 N N . GLY B 1 27 ? -21.734 17.484 7.578 1 98.38 27 GLY B N 1
ATOM 2876 C CA . GLY B 1 27 ? -21.031 18.75 7.406 1 98.38 27 GLY B CA 1
ATOM 2877 C C . GLY B 1 27 ? -21.078 19.281 5.984 1 98.38 27 GLY B C 1
ATOM 2878 O O . GLY B 1 27 ? -21.875 18.797 5.176 1 98.38 27 GLY B O 1
ATOM 2879 N N . THR B 1 28 ? -20.328 20.312 5.762 1 97.69 28 THR B N 1
ATOM 2880 C CA . THR B 1 28 ? -20.203 20.922 4.438 1 97.69 28 THR B CA 1
ATOM 2881 C C . THR B 1 28 ? -18.734 21.016 4.031 1 97.69 28 THR B C 1
ATOM 2883 O O . THR B 1 28 ? -17.891 21.391 4.84 1 97.69 28 THR B O 1
ATOM 2886 N N . ILE B 1 29 ? -18.5 20.609 2.832 1 97.31 29 ILE B N 1
ATOM 2887 C CA . ILE B 1 29 ? -17.141 20.703 2.314 1 97.31 29 ILE B CA 1
ATOM 2888 C C . ILE B 1 29 ? -16.703 22.172 2.293 1 97.31 29 ILE B C 1
ATOM 2890 O O . ILE B 1 29 ? -17.453 23.047 1.84 1 97.31 29 ILE B O 1
ATOM 2894 N N . ASP B 1 30 ? -15.555 22.453 2.84 1 96.12 30 ASP B N 1
ATOM 2895 C CA . ASP B 1 30 ? -14.984 23.797 2.748 1 96.12 30 ASP B CA 1
ATOM 2896 C C . ASP B 1 30 ? -14.523 24.094 1.325 1 96.12 30 ASP B C 1
ATOM 2898 O O . ASP B 1 30 ? -13.672 23.391 0.777 1 96.12 30 ASP B O 1
ATOM 2902 N N . PRO B 1 31 ? -14.969 25.078 0.714 1 92.19 31 PRO B N 1
ATOM 2903 C CA . PRO B 1 31 ? -14.68 25.359 -0.696 1 92.19 31 PRO B CA 1
ATOM 2904 C C . PRO B 1 31 ? -13.234 25.781 -0.932 1 92.19 31 PRO B C 1
ATOM 2906 O O . PRO B 1 31 ? -12.789 25.859 -2.08 1 92.19 31 PRO B O 1
ATOM 2909 N N . GLY B 1 32 ? -12.531 26.047 0.118 1 92.88 32 GLY B N 1
ATOM 2910 C CA . GLY B 1 32 ? -11.133 26.422 -0.029 1 92.88 32 GLY B CA 1
ATOM 2911 C C . GLY B 1 32 ? -10.203 25.234 -0.177 1 92.88 32 GLY B C 1
ATOM 2912 O O . GLY B 1 32 ? -9.047 25.391 -0.573 1 92.88 32 GLY B O 1
ATOM 2913 N N . TRP B 1 33 ? -10.617 24.078 0.121 1 95.19 33 TRP B N 1
ATOM 2914 C CA . TRP B 1 33 ? -9.773 22.891 0.12 1 95.19 33 TRP B CA 1
ATOM 2915 C C . TRP B 1 33 ? -10.039 22.031 -1.115 1 95.19 33 TRP B C 1
ATOM 2917 O O . TRP B 1 33 ? -10.492 20.891 -1.002 1 95.19 33 TRP B O 1
ATOM 2927 N N . VAL B 1 34 ? -9.656 22.656 -2.283 1 91.62 34 VAL B N 1
ATOM 2928 C CA . VAL B 1 34 ? -9.953 22.062 -3.582 1 91.62 34 VAL B CA 1
ATOM 2929 C C . VAL B 1 34 ? -8.688 22.047 -4.441 1 91.62 34 VAL B C 1
ATOM 2931 O O . VAL B 1 34 ? -7.754 22.812 -4.195 1 91.62 34 VAL B O 1
ATOM 2934 N N . VAL B 1 35 ? -8.609 21.141 -5.289 1 89 35 VAL B N 1
ATOM 2935 C CA . VAL B 1 35 ? -7.754 21.172 -6.469 1 89 35 VAL B CA 1
ATOM 2936 C C . VAL B 1 35 ? -8.594 21.406 -7.719 1 89 35 VAL B C 1
ATOM 2938 O O . VAL B 1 35 ? -9.477 20.609 -8.039 1 89 35 VAL B O 1
ATOM 2941 N N . GLY B 1 36 ? -8.359 22.5 -8.375 1 87.56 36 GLY B N 1
ATOM 2942 C CA . GLY B 1 36 ? -9.305 22.891 -9.414 1 87.56 36 GLY B CA 1
ATOM 2943 C C . GLY B 1 36 ? -10.711 23.109 -8.891 1 87.56 36 GLY B C 1
ATOM 2944 O O . GLY B 1 36 ? -10.922 23.938 -8.008 1 87.56 36 GLY B O 1
ATOM 2945 N N . SER B 1 37 ? -11.594 22.234 -9.367 1 88.31 37 SER B N 1
ATOM 2946 C CA . SER B 1 37 ? -12.992 22.406 -8.977 1 88.31 37 SER B CA 1
ATOM 2947 C C . SER B 1 37 ? -13.453 21.281 -8.055 1 88.31 37 SER B C 1
ATOM 2949 O O . SER B 1 37 ? -14.609 21.25 -7.648 1 88.31 37 SER B O 1
ATOM 2951 N N . ILE B 1 38 ? -12.555 20.422 -7.715 1 93.25 38 ILE B N 1
ATOM 2952 C CA . ILE B 1 38 ? -12.93 19.234 -6.957 1 93.25 38 ILE B CA 1
ATOM 2953 C C . ILE B 1 38 ? -12.281 19.281 -5.578 1 93.25 38 ILE B C 1
ATOM 2955 O O . ILE B 1 38 ? -11.086 19.578 -5.457 1 93.25 38 ILE B O 1
ATOM 2959 N N . PRO B 1 39 ? -13.07 19.062 -4.539 1 95.62 39 PRO B N 1
ATOM 2960 C CA . PRO B 1 39 ? -12.469 18.969 -3.209 1 95.62 39 PRO B CA 1
ATOM 2961 C C . PRO B 1 39 ? -11.258 18.047 -3.164 1 95.62 39 PRO B C 1
ATOM 2963 O O . PRO B 1 39 ? -11.266 16.984 -3.791 1 95.62 39 PRO B O 1
ATOM 2966 N N . HIS B 1 40 ? -10.188 18.453 -2.467 1 96.25 40 HIS B N 1
ATOM 2967 C CA . HIS B 1 40 ? -8.945 17.688 -2.355 1 96.25 40 HIS B CA 1
ATOM 2968 C C . HIS B 1 40 ? -9.188 16.344 -1.686 1 96.25 40 HIS B C 1
ATOM 2970 O O . HIS B 1 40 ? -9.766 16.281 -0.597 1 96.25 40 HIS B O 1
ATOM 2976 N N . GLY B 1 41 ? -8.758 15.273 -2.291 1 97.44 41 GLY B N 1
ATOM 2977 C CA . GLY B 1 41 ? -9.016 13.93 -1.809 1 97.44 41 GLY B CA 1
ATOM 2978 C C . GLY B 1 41 ? -8.477 13.68 -0.413 1 97.44 41 GLY B C 1
ATOM 2979 O O . GLY B 1 41 ? -9.141 13.047 0.41 1 97.44 41 GLY B O 1
ATOM 2980 N N . GLY B 1 42 ? -7.25 14.148 -0.134 1 98.19 42 GLY B N 1
ATOM 2981 C CA . GLY B 1 42 ? -6.66 14.008 1.188 1 98.19 42 GLY B CA 1
ATOM 2982 C C . GLY B 1 42 ? -7.438 14.734 2.27 1 98.19 42 GLY B C 1
ATOM 2983 O O . GLY B 1 42 ? -7.531 14.258 3.402 1 98.19 42 GLY B O 1
ATOM 2984 N N . TYR B 1 43 ? -7.961 15.883 1.877 1 97.88 43 TYR B N 1
ATOM 2985 C CA . TYR B 1 43 ? -8.844 16.609 2.775 1 97.88 43 TYR B CA 1
ATOM 2986 C C . TYR B 1 43 ? -10.109 15.82 3.061 1 97.88 43 TYR B C 1
ATOM 2988 O O . TYR B 1 43 ? -10.5 15.648 4.219 1 97.88 43 TYR B O 1
ATOM 2996 N N . VAL B 1 44 ? -10.75 15.273 2.072 1 98.69 44 VAL B N 1
ATOM 2997 C CA . VAL B 1 44 ? -11.977 14.5 2.207 1 98.69 44 VAL B CA 1
ATOM 2998 C C . VAL B 1 44 ? -11.711 13.258 3.062 1 98.69 44 VAL B C 1
ATOM 3000 O O . VAL B 1 44 ? -12.5 12.938 3.957 1 98.69 44 VAL B O 1
ATOM 3003 N N . LEU B 1 45 ? -10.609 12.586 2.816 1 98.94 45 LEU B N 1
ATOM 3004 C CA . LEU B 1 45 ? -10.25 11.422 3.625 1 98.94 45 LEU B CA 1
ATOM 3005 C C . LEU B 1 45 ? -10.023 11.828 5.078 1 98.94 45 LEU B C 1
ATOM 3007 O O . LEU B 1 45 ? -10.359 11.078 5.996 1 98.94 45 LEU B O 1
ATOM 3011 N N . GLY B 1 46 ? -9.461 13.016 5.281 1 98.88 46 GLY B N 1
ATOM 3012 C CA . GLY B 1 46 ? -9.305 13.523 6.633 1 98.88 46 GLY B CA 1
ATOM 3013 C C . GLY B 1 46 ? -10.617 13.641 7.383 1 98.88 46 GLY B C 1
ATOM 3014 O O . GLY B 1 46 ? -10.68 13.367 8.586 1 98.88 46 GLY B O 1
ATOM 3015 N N . LEU B 1 47 ? -11.695 14.055 6.691 1 98.88 47 LEU B N 1
ATOM 3016 C CA . LEU B 1 47 ? -13.023 14.133 7.293 1 98.88 47 LEU B CA 1
ATOM 3017 C C . LEU B 1 47 ? -13.484 12.758 7.766 1 98.88 47 LEU B C 1
ATOM 3019 O O . LEU B 1 47 ? -14.008 12.617 8.875 1 98.88 47 LEU B O 1
ATOM 3023 N N . LEU B 1 48 ? -13.25 11.797 6.949 1 98.94 48 LEU B N 1
ATOM 3024 C CA . LEU B 1 48 ? -13.664 10.438 7.281 1 98.94 48 LEU B CA 1
ATOM 3025 C C . LEU B 1 48 ? -12.883 9.906 8.477 1 98.94 48 LEU B C 1
ATOM 3027 O O . LEU B 1 48 ? -13.461 9.273 9.367 1 98.94 48 LEU B O 1
ATOM 3031 N N . ILE B 1 49 ? -11.625 10.164 8.516 1 98.94 49 ILE B N 1
ATOM 3032 C CA . ILE B 1 49 ? -10.797 9.703 9.617 1 98.94 49 ILE B CA 1
ATOM 3033 C C . ILE B 1 49 ? -11.18 10.438 10.898 1 98.94 49 ILE B C 1
ATOM 3035 O O . ILE B 1 49 ? -11.25 9.828 11.969 1 98.94 49 ILE B O 1
ATOM 3039 N N . THR B 1 50 ? -11.438 11.742 10.781 1 98.88 50 THR B N 1
ATOM 3040 C CA . THR B 1 50 ? -11.875 12.508 11.945 1 98.88 50 THR B CA 1
ATOM 3041 C C . THR B 1 50 ? -13.148 11.922 12.539 1 98.88 50 THR B C 1
ATOM 3043 O O . THR B 1 50 ? -13.219 11.68 13.75 1 98.88 50 THR B O 1
ATOM 3046 N N . ALA B 1 51 ? -14.148 11.68 11.695 1 98.94 51 ALA B N 1
ATOM 3047 C CA . ALA B 1 51 ? -15.398 11.094 12.156 1 98.94 51 ALA B CA 1
ATOM 3048 C C . ALA B 1 51 ? -15.156 9.742 12.82 1 98.94 51 ALA B C 1
ATOM 3050 O O . ALA B 1 51 ? -15.75 9.438 13.859 1 98.94 51 ALA B O 1
ATOM 3051 N N . SER B 1 52 ? -14.305 8.977 12.25 1 98.88 52 SER B N 1
ATOM 3052 C CA . SER B 1 52 ? -14.023 7.648 12.773 1 98.88 52 SER B CA 1
ATOM 3053 C C . SER B 1 52 ? -13.305 7.723 14.125 1 98.88 52 SER B C 1
ATOM 3055 O O . SER B 1 52 ? -13.57 6.918 15.016 1 98.88 52 SER B O 1
ATOM 3057 N N . ILE B 1 53 ? -12.367 8.656 14.234 1 98.81 53 ILE B N 1
ATOM 3058 C CA . ILE B 1 53 ? -11.672 8.852 15.508 1 98.81 53 ILE B CA 1
ATOM 3059 C C . ILE B 1 53 ? -12.672 9.258 16.578 1 98.81 53 ILE B C 1
ATOM 3061 O O . ILE B 1 53 ? -12.633 8.742 17.703 1 98.81 53 ILE B O 1
ATOM 3065 N N . GLN B 1 54 ? -13.57 10.156 16.234 1 98.31 54 GLN B N 1
ATOM 3066 C CA . GLN B 1 54 ? -14.602 10.562 17.172 1 98.31 54 GLN B CA 1
ATOM 3067 C C . GLN B 1 54 ? -15.445 9.367 17.609 1 98.31 54 GLN B C 1
ATOM 3069 O O . GLN B 1 54 ? -15.758 9.219 18.797 1 98.31 54 GLN B O 1
ATOM 3074 N N . SER B 1 55 ? -15.758 8.531 16.688 1 97.81 55 SER B N 1
ATOM 3075 C CA . SER B 1 55 ? -16.578 7.363 16.953 1 97.81 55 SER B CA 1
ATOM 3076 C C . SER B 1 55 ? -15.875 6.398 17.906 1 97.81 55 SER B C 1
ATOM 3078 O O . SER B 1 55 ? -16.516 5.75 18.734 1 97.81 55 SER B O 1
ATOM 3080 N N . GLN B 1 56 ? -14.562 6.301 17.828 1 97.75 56 GLN B N 1
ATOM 3081 C CA . GLN B 1 56 ? -13.812 5.277 18.547 1 97.75 56 GLN B CA 1
ATOM 3082 C C . GLN B 1 56 ? -13.188 5.844 19.812 1 97.75 56 GLN B C 1
ATOM 3084 O O . GLN B 1 56 ? -12.695 5.09 20.656 1 97.75 56 GLN B O 1
ATOM 3089 N N . GLN B 1 57 ? -13.25 7.141 20.031 1 95.62 57 GLN B N 1
ATOM 3090 C CA . GLN B 1 57 ? -12.547 7.812 21.109 1 95.62 57 GLN B CA 1
ATOM 3091 C C . GLN B 1 57 ? -12.922 7.219 22.469 1 95.62 57 GLN B C 1
ATOM 3093 O O . GLN B 1 57 ? -12.07 7.031 23.328 1 95.62 57 GLN B O 1
ATOM 3098 N N . PRO B 1 58 ? -14.172 6.824 22.688 1 94.25 58 PRO B N 1
ATOM 3099 C CA . PRO B 1 58 ? -14.562 6.301 24 1 94.25 58 PRO B CA 1
ATOM 3100 C C . PRO B 1 58 ? -14.266 4.812 24.141 1 94.25 58 PRO B C 1
ATOM 3102 O O . PRO B 1 58 ? -14.523 4.23 25.203 1 94.25 58 PRO B O 1
ATOM 3105 N N . THR B 1 59 ? -13.734 4.176 23.141 1 95.88 59 THR B N 1
ATOM 3106 C CA . THR B 1 59 ? -13.547 2.73 23.156 1 95.88 59 THR B CA 1
ATOM 3107 C C . THR B 1 59 ? -12.117 2.371 23.547 1 95.88 59 THR B C 1
ATOM 3109 O O . THR B 1 59 ? -11.289 3.256 23.766 1 95.88 59 THR B O 1
ATOM 3112 N N . LYS B 1 60 ? -11.766 1.071 23.656 1 96.88 60 LYS B N 1
ATOM 3113 C CA . LYS B 1 60 ? -10.438 0.584 24.016 1 96.88 60 LYS B CA 1
ATOM 3114 C C . LYS B 1 60 ? -9.477 0.695 22.844 1 96.88 60 LYS B C 1
ATOM 3116 O O . LYS B 1 60 ? -8.266 0.511 23.016 1 96.88 60 LYS B O 1
ATOM 3121 N N . HIS B 1 61 ? -9.992 0.917 21.703 1 98.38 61 HIS B N 1
ATOM 3122 C CA . HIS B 1 61 ? -9.18 1.089 20.5 1 98.38 61 HIS B CA 1
ATOM 3123 C C . HIS B 1 61 ? -9.367 2.48 19.906 1 98.38 61 HIS B C 1
ATOM 3125 O O . HIS B 1 61 ? -9.992 2.633 18.859 1 98.38 61 HIS B O 1
ATOM 3131 N N . PRO B 1 62 ? -8.727 3.477 20.438 1 98.31 62 PRO B N 1
ATOM 3132 C CA . PRO B 1 62 ? -9.047 4.855 20.062 1 98.31 62 PRO B CA 1
ATOM 3133 C C . PRO B 1 62 ? -8.242 5.352 18.875 1 98.31 62 PRO B C 1
ATOM 3135 O O . PRO B 1 62 ? -8.578 6.383 18.281 1 98.31 62 PRO B O 1
ATOM 3138 N N . ASP B 1 63 ? -7.156 4.625 18.469 1 98.69 63 ASP B N 1
ATOM 3139 C CA . ASP B 1 63 ? -6.219 5.191 17.5 1 98.69 63 ASP B CA 1
ATOM 3140 C C . ASP B 1 63 ? -6.352 4.508 16.141 1 98.69 63 ASP B C 1
ATOM 3142 O O . ASP B 1 63 ? -6.445 3.279 16.062 1 98.69 63 ASP B O 1
ATOM 3146 N N . PRO B 1 64 ? -6.41 5.301 15.062 1 98.81 64 PRO B N 1
ATOM 3147 C CA . PRO B 1 64 ? -6.359 4.656 13.75 1 98.81 64 PRO B CA 1
ATOM 3148 C C . PRO B 1 64 ? -5.02 3.975 13.484 1 98.81 64 PRO B C 1
ATOM 3150 O O . PRO B 1 64 ? -3.963 4.559 13.734 1 98.81 64 PRO B O 1
ATOM 3153 N N . ILE B 1 65 ? -5.055 2.736 13 1 98.75 65 ILE B N 1
ATOM 3154 C CA . ILE B 1 65 ? -3.865 1.94 12.719 1 98.75 65 ILE B CA 1
ATOM 3155 C C . ILE B 1 65 ? -3.635 1.875 11.211 1 98.75 65 ILE B C 1
ATOM 3157 O O . ILE B 1 65 ? -2.502 2.021 10.742 1 98.75 65 ILE B O 1
ATOM 3161 N N . HIS B 1 66 ? -4.715 1.643 10.469 1 98.88 66 HIS B N 1
ATOM 3162 C CA . HIS B 1 66 ? -4.641 1.516 9.016 1 98.88 66 HIS B CA 1
ATOM 3163 C C . HIS B 1 66 ? -5.922 2.01 8.352 1 98.88 66 HIS B C 1
ATOM 3165 O O . HIS B 1 66 ? -7.02 1.722 8.828 1 98.88 66 HIS B O 1
ATOM 3171 N N . VAL B 1 67 ? -5.746 2.719 7.273 1 98.88 67 VAL B N 1
ATOM 3172 C CA . VAL B 1 67 ? -6.867 3.238 6.496 1 98.88 67 VAL B CA 1
ATOM 3173 C C . VAL B 1 67 ? -6.711 2.842 5.031 1 98.88 67 VAL B C 1
ATOM 3175 O O . VAL B 1 67 ? -5.625 2.967 4.461 1 98.88 67 VAL B O 1
ATOM 3178 N N . THR B 1 68 ? -7.727 2.297 4.477 1 98.88 68 THR B N 1
ATOM 3179 C CA . THR B 1 68 ? -7.84 2.162 3.029 1 98.88 68 THR B CA 1
ATOM 3180 C C . THR B 1 68 ? -9.031 2.961 2.504 1 98.88 68 THR B C 1
ATOM 3182 O O . THR B 1 68 ? -10.141 2.828 3.01 1 98.88 68 THR B O 1
ATOM 3185 N N . ALA B 1 69 ? -8.75 3.748 1.524 1 98.94 69 ALA B N 1
ATOM 3186 C CA . ALA B 1 69 ? -9.805 4.562 0.935 1 98.94 69 ALA B CA 1
ATOM 3187 C C . ALA B 1 69 ? -9.938 4.293 -0.562 1 98.94 69 ALA B C 1
ATOM 3189 O O . ALA B 1 69 ? -8.93 4.215 -1.274 1 98.94 69 ALA B O 1
ATOM 3190 N N . HIS B 1 70 ? -11.102 4.098 -0.989 1 98.81 70 HIS B N 1
ATOM 3191 C CA . HIS B 1 70 ? -11.453 4.027 -2.404 1 98.81 70 HIS B CA 1
ATOM 3192 C C . HIS B 1 70 ? -12.258 5.25 -2.834 1 98.81 70 HIS B C 1
ATOM 3194 O O . HIS B 1 70 ? -13.367 5.465 -2.35 1 98.81 70 HIS B O 1
ATOM 3200 N N . PHE B 1 71 ? -11.672 6.016 -3.689 1 98.31 71 PHE B N 1
ATOM 3201 C CA . PHE B 1 71 ? -12.336 7.199 -4.223 1 98.31 71 PHE B CA 1
ATOM 3202 C C . PHE B 1 71 ? -13.172 6.84 -5.449 1 98.31 71 PHE B C 1
ATOM 3204 O O . PHE B 1 71 ? -12.648 6.766 -6.562 1 98.31 71 PHE B O 1
ATOM 3211 N N . MET B 1 72 ? -14.477 6.73 -5.215 1 96.06 72 MET B N 1
ATOM 3212 C CA . MET B 1 72 ? -15.398 6.16 -6.195 1 96.06 72 MET B CA 1
ATOM 3213 C C . MET B 1 72 ? -15.789 7.195 -7.242 1 96.06 72 MET B C 1
ATOM 3215 O O . MET B 1 72 ? -15.984 6.859 -8.406 1 96.06 72 MET B O 1
ATOM 3219 N N . GLN B 1 73 ? -15.961 8.406 -6.809 1 94.5 73 GLN B N 1
ATOM 3220 C CA . GLN B 1 73 ? -16.375 9.523 -7.645 1 94.5 73 GLN B CA 1
ATOM 3221 C C . GLN B 1 73 ? -15.867 10.852 -7.078 1 94.5 73 GLN B C 1
ATOM 3223 O O . GLN B 1 73 ? -15.617 10.961 -5.879 1 94.5 73 GLN B O 1
ATOM 3228 N N . PRO B 1 74 ? -15.711 11.82 -7.984 1 94 74 PRO B N 1
ATOM 3229 C CA . PRO B 1 74 ? -15.367 13.148 -7.461 1 94 74 PRO B CA 1
ATOM 3230 C C . PRO B 1 74 ? -16.391 13.672 -6.465 1 94 74 PRO B C 1
ATOM 3232 O O . PRO B 1 74 ? -17.594 13.461 -6.645 1 94 74 PRO B O 1
ATOM 3235 N N . THR B 1 75 ? -15.914 14.281 -5.395 1 96.25 75 THR B N 1
ATOM 3236 C CA . THR B 1 75 ? -16.797 14.859 -4.395 1 96.25 75 THR B CA 1
ATOM 3237 C C . THR B 1 75 ? -17.203 16.281 -4.785 1 96.25 75 THR B C 1
ATOM 3239 O O . THR B 1 75 ? -16.5 16.938 -5.547 1 96.25 75 THR B O 1
ATOM 3242 N N . ALA B 1 76 ? -18.344 16.734 -4.258 1 95.06 76 ALA B N 1
ATOM 3243 C CA . ALA B 1 76 ? -18.875 18.062 -4.523 1 95.06 76 ALA B CA 1
ATOM 3244 C C . ALA B 1 76 ? -18.578 19.016 -3.373 1 95.06 76 ALA B C 1
ATOM 3246 O O . ALA B 1 76 ? -18.375 18.578 -2.236 1 95.06 76 ALA B O 1
ATOM 3247 N N . ARG B 1 77 ? -18.547 20.25 -3.818 1 93.75 77 ARG B N 1
ATOM 3248 C CA . ARG B 1 77 ? -18.438 21.297 -2.807 1 93.75 77 ARG B CA 1
ATOM 3249 C C . ARG B 1 77 ? -19.781 21.547 -2.141 1 93.75 77 ARG B C 1
ATOM 3251 O O . ARG B 1 77 ? -20.344 22.641 -2.275 1 93.75 77 ARG B O 1
ATOM 3258 N N . SER B 1 78 ? -20.297 20.609 -1.444 1 95.06 78 SER B N 1
ATOM 3259 C CA . SER B 1 78 ? -21.625 20.656 -0.853 1 95.06 78 SER B CA 1
ATOM 3260 C C . SER B 1 78 ? -21.672 19.859 0.451 1 95.06 78 SER B C 1
ATOM 3262 O O . SER B 1 78 ? -20.641 19.484 0.999 1 95.06 78 SER B O 1
ATOM 3264 N N . GLU B 1 79 ? -22.891 19.719 0.895 1 97.69 79 GLU B N 1
ATOM 3265 C CA . GLU B 1 79 ? -23.109 18.953 2.119 1 97.69 79 GLU B CA 1
ATOM 3266 C C . GLU B 1 79 ? -22.734 17.484 1.922 1 97.69 79 GLU B C 1
ATOM 3268 O O . GLU B 1 79 ? -22.859 16.953 0.816 1 97.69 79 GLU B O 1
ATOM 3273 N N . TYR B 1 80 ? -22.266 16.906 3.029 1 98.56 80 TYR B N 1
ATOM 3274 C CA . TYR B 1 80 ? -21.953 15.492 3.014 1 98.56 80 TYR B CA 1
ATOM 3275 C C . TYR B 1 80 ? -22.5 14.789 4.246 1 98.56 80 TYR B C 1
ATOM 3277 O O . TYR B 1 80 ? -22.812 15.445 5.246 1 98.56 80 TYR B O 1
ATOM 3285 N N . THR B 1 81 ? -22.703 13.531 4.102 1 98.81 81 THR B N 1
ATOM 3286 C CA . THR B 1 81 ? -22.969 12.617 5.211 1 98.81 81 THR B CA 1
ATOM 3287 C C . THR B 1 81 ? -21.875 11.555 5.301 1 98.81 81 THR B C 1
ATOM 3289 O O . THR B 1 81 ? -21.453 11 4.281 1 98.81 81 THR B O 1
ATOM 3292 N N . ILE B 1 82 ? -21.344 11.32 6.504 1 98.88 82 ILE B N 1
ATOM 3293 C CA . ILE B 1 82 ? -20.422 10.234 6.758 1 98.88 82 ILE B CA 1
ATOM 3294 C C . ILE B 1 82 ? -21.078 9.18 7.648 1 98.88 82 ILE B C 1
ATOM 3296 O O . ILE B 1 82 ? -21.547 9.492 8.75 1 98.88 82 ILE B O 1
ATOM 3300 N N . GLN B 1 83 ? -21.156 8.023 7.176 1 98.81 83 GLN B N 1
ATOM 3301 C CA . GLN B 1 83 ? -21.672 6.898 7.953 1 98.81 83 GLN B CA 1
ATOM 3302 C C . GLN B 1 83 ? -20.547 6.004 8.445 1 98.81 83 GLN B C 1
ATOM 3304 O O . GLN B 1 83 ? -19.828 5.406 7.637 1 98.81 83 GLN B O 1
ATOM 3309 N N . VAL B 1 84 ? -20.344 5.93 9.75 1 98.69 84 VAL B N 1
ATOM 3310 C CA . VAL B 1 84 ? -19.328 5.09 10.383 1 98.69 84 VAL B CA 1
ATOM 3311 C C . VAL B 1 84 ? -19.984 3.85 10.984 1 98.69 84 VAL B C 1
ATOM 3313 O O . VAL B 1 84 ? -20.938 3.961 11.758 1 98.69 84 VAL B O 1
ATOM 3316 N N . GLN B 1 85 ? -19.5 2.717 10.641 1 97.94 85 GLN B N 1
ATOM 3317 C CA . GLN B 1 85 ? -20.062 1.465 11.141 1 97.94 85 GLN B CA 1
ATOM 3318 C C . GLN B 1 85 ? -18.969 0.521 11.625 1 97.94 85 GLN B C 1
ATOM 3320 O O . GLN B 1 85 ? -18.031 0.212 10.875 1 97.94 85 GLN B O 1
ATOM 3325 N N . VAL B 1 86 ? -19.125 0.062 12.867 1 97.31 86 VAL B N 1
ATOM 3326 C CA . VAL B 1 86 ? -18.234 -0.979 13.359 1 97.31 86 VAL B CA 1
ATOM 3327 C C . VAL B 1 86 ? -18.547 -2.307 12.68 1 97.31 86 VAL B C 1
ATOM 3329 O O . VAL B 1 86 ? -19.719 -2.695 12.578 1 97.31 86 VAL B O 1
ATOM 3332 N N . VAL B 1 87 ? -17.547 -2.967 12.172 1 95.94 87 VAL B N 1
ATOM 3333 C CA . VAL B 1 87 ? -17.703 -4.246 11.484 1 95.94 87 VAL B CA 1
ATOM 3334 C C . VAL B 1 87 ? -17.359 -5.391 12.438 1 95.94 87 VAL B C 1
ATOM 3336 O O . VAL B 1 87 ? -18.031 -6.43 12.43 1 95.94 87 VAL B O 1
ATOM 3339 N N . ARG B 1 88 ? -16.297 -5.176 13.25 1 95.5 88 ARG B N 1
ATOM 3340 C CA . ARG B 1 88 ? -15.844 -6.195 14.195 1 95.5 88 ARG B CA 1
ATOM 3341 C C . ARG B 1 88 ? -14.922 -5.59 15.25 1 95.5 88 ARG B C 1
ATOM 3343 O O . ARG B 1 88 ? -14.078 -4.75 14.945 1 95.5 88 ARG B O 1
ATOM 3350 N N . THR B 1 89 ? -15.133 -6 16.422 1 96 89 THR B N 1
ATOM 3351 C CA . THR B 1 89 ? -14.234 -5.648 17.516 1 96 89 THR B CA 1
ATOM 3352 C C . THR B 1 89 ? -13.516 -6.891 18.047 1 96 89 THR B C 1
ATOM 3354 O O . THR B 1 89 ? -14.164 -7.828 18.516 1 96 89 THR B O 1
ATOM 3357 N N . GLY B 1 90 ? -12.242 -6.875 17.875 1 94.75 90 GLY B N 1
ATOM 3358 C CA . GLY B 1 90 ? -11.43 -7.934 18.453 1 94.75 90 GLY B CA 1
ATOM 3359 C C . GLY B 1 90 ? -10.695 -7.512 19.703 1 94.75 90 GLY B C 1
ATOM 3360 O O . GLY B 1 90 ? -11.023 -6.492 20.312 1 94.75 90 GLY B O 1
ATOM 3361 N N . SER B 1 91 ? -9.734 -8.359 20.094 1 94.31 91 SER B N 1
ATOM 3362 C CA . SER B 1 91 ? -8.992 -8.102 21.328 1 94.31 91 SER B CA 1
ATOM 3363 C C . SER B 1 91 ? -8.07 -6.898 21.172 1 94.31 91 SER B C 1
ATOM 3365 O O . SER B 1 91 ? -7.934 -6.09 22.094 1 94.31 91 SER B O 1
ATOM 3367 N N . ARG B 1 92 ? -7.512 -6.742 19.922 1 95.31 92 ARG B N 1
ATOM 3368 C CA . ARG B 1 92 ? -6.48 -5.719 19.781 1 95.31 92 ARG B CA 1
ATOM 3369 C C . ARG B 1 92 ? -6.891 -4.664 18.766 1 95.31 92 ARG B C 1
ATOM 3371 O O . ARG B 1 92 ? -6.309 -3.578 18.719 1 95.31 92 ARG B O 1
ATOM 3378 N N . PHE B 1 93 ? -7.879 -5.07 17.969 1 97.69 93 PHE B N 1
ATOM 3379 C CA . PHE B 1 93 ? -8.227 -4.18 16.859 1 97.69 93 PHE B CA 1
ATOM 3380 C C . PHE B 1 93 ? -9.734 -4.117 16.672 1 97.69 93 PHE B C 1
ATOM 3382 O O . PHE B 1 93 ? -10.445 -5.074 16.984 1 97.69 93 PHE B O 1
ATOM 3389 N N . THR B 1 94 ? -10.188 -3.029 16.219 1 98.25 94 THR B N 1
ATOM 3390 C CA . THR B 1 94 ? -11.562 -2.828 15.789 1 98.25 94 THR B CA 1
ATOM 3391 C C . THR B 1 94 ? -11.609 -2.398 14.32 1 98.25 94 THR B C 1
ATOM 3393 O O . THR B 1 94 ? -10.875 -1.494 13.914 1 98.25 94 THR B O 1
ATOM 3396 N N . ASN B 1 95 ? -12.367 -3.076 13.531 1 98.38 95 ASN B N 1
ATOM 3397 C CA . ASN B 1 95 ? -12.57 -2.738 12.133 1 98.38 95 ASN B CA 1
ATOM 3398 C C . ASN B 1 95 ? -13.875 -1.961 11.922 1 98.38 95 ASN B C 1
ATOM 3400 O O . ASN B 1 95 ? -14.93 -2.361 12.414 1 98.38 95 ASN B O 1
ATOM 3404 N N . LEU B 1 96 ? -13.68 -0.833 11.156 1 98.12 96 LEU B N 1
ATOM 3405 C CA . LEU B 1 96 ? -14.844 -0.014 10.82 1 98.12 96 LEU B CA 1
ATOM 3406 C C . LEU B 1 96 ? -14.859 0.321 9.328 1 98.12 96 LEU B C 1
ATOM 3408 O O . LEU B 1 96 ? -13.82 0.269 8.664 1 98.12 96 LEU B O 1
ATOM 3412 N N . THR B 1 97 ? -16.062 0.585 8.898 1 97.94 97 THR B N 1
ATOM 3413 C CA . THR B 1 97 ? -16.219 1.294 7.637 1 97.94 97 THR B CA 1
ATOM 3414 C C . THR B 1 97 ? -16.703 2.723 7.871 1 97.94 97 THR B C 1
ATOM 3416 O O . THR B 1 97 ? -17.422 2.99 8.828 1 97.94 97 THR B O 1
ATOM 3419 N N . ALA B 1 98 ? -16.203 3.654 7.105 1 98.75 98 ALA B N 1
ATOM 3420 C CA . ALA B 1 98 ? -16.672 5.035 7.043 1 98.75 98 ALA B CA 1
ATOM 3421 C C . ALA B 1 98 ? -16.859 5.488 5.598 1 98.75 98 ALA B C 1
ATOM 3423 O O . ALA B 1 98 ? -15.906 5.469 4.809 1 98.75 98 ALA B 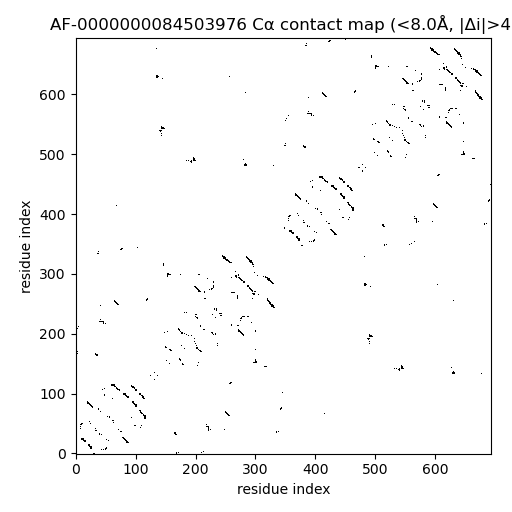O 1
ATOM 3424 N N . ASN B 1 99 ? -18.062 5.875 5.277 1 98.69 99 ASN B N 1
ATOM 3425 C CA . ASN B 1 99 ? -18.359 6.25 3.898 1 98.69 99 ASN B CA 1
ATOM 3426 C C . ASN B 1 99 ? -18.875 7.684 3.811 1 98.69 99 ASN B C 1
ATOM 3428 O O . ASN B 1 99 ? -19.672 8.117 4.652 1 98.69 99 ASN B O 1
ATOM 3432 N N . LEU B 1 100 ? -18.359 8.383 2.867 1 98.88 100 LEU B N 1
ATOM 3433 C CA . LEU B 1 100 ? -18.875 9.727 2.594 1 98.88 100 LEU B CA 1
ATOM 3434 C C . LEU B 1 100 ? -19.875 9.703 1.449 1 98.88 100 LEU B C 1
ATOM 3436 O O . LEU B 1 100 ? -19.578 9.211 0.359 1 98.88 100 LEU B O 1
ATOM 3440 N N . ILE B 1 101 ? -21.031 10.242 1.758 1 98.56 101 ILE B N 1
ATOM 3441 C CA . ILE B 1 101 ? -22.172 10.219 0.835 1 98.56 101 ILE B CA 1
ATOM 3442 C C . ILE B 1 101 ? -22.578 11.648 0.482 1 98.56 101 ILE B C 1
ATOM 3444 O O . ILE B 1 101 ? -22.688 12.5 1.362 1 98.56 101 ILE B O 1
ATOM 3448 N N . GLN B 1 102 ? -22.719 11.922 -0.758 1 97.5 102 GLN B N 1
ATOM 3449 C CA . GLN B 1 102 ? -23.297 13.156 -1.281 1 97.5 102 GLN B CA 1
ATOM 3450 C C . GLN B 1 102 ? -24.359 12.867 -2.338 1 97.5 102 GLN B C 1
ATOM 3452 O O . GLN B 1 102 ? -24.172 12 -3.191 1 97.5 102 GLN B O 1
ATOM 3457 N N . ASN B 1 103 ? -25.5 13.516 -2.232 1 94 103 ASN B N 1
ATOM 3458 C CA . ASN B 1 103 ? -26.594 13.375 -3.189 1 94 103 ASN B CA 1
ATOM 3459 C C . ASN B 1 103 ? -27.016 11.914 -3.352 1 94 103 ASN B C 1
ATOM 3461 O O . ASN B 1 103 ? -27.188 11.438 -4.473 1 94 103 ASN B O 1
ATOM 3465 N N . GLY B 1 104 ? -26.922 11.188 -2.281 1 93.94 104 GLY B N 1
ATOM 3466 C CA . GLY B 1 104 ? -27.391 9.805 -2.26 1 93.94 104 GLY B CA 1
ATOM 3467 C C . GLY B 1 104 ? -26.375 8.828 -2.822 1 93.94 104 GLY B C 1
ATOM 3468 O O . GLY B 1 104 ? -26.641 7.625 -2.898 1 93.94 104 GLY B O 1
ATOM 3469 N N . GLU B 1 105 ? -25.203 9.312 -3.197 1 94.88 105 GLU B N 1
ATOM 3470 C CA . GLU B 1 105 ? -24.172 8.461 -3.779 1 94.88 105 GLU B CA 1
ATOM 3471 C C . GLU B 1 105 ? -22.969 8.359 -2.861 1 94.88 105 GLU B C 1
ATOM 3473 O O . GLU B 1 105 ? -22.516 9.367 -2.312 1 94.88 105 GLU B O 1
ATOM 3478 N N . THR B 1 106 ? -22.484 7.172 -2.699 1 96.56 106 THR B N 1
ATOM 3479 C CA . THR B 1 106 ? -21.219 7 -1.981 1 96.56 106 THR B CA 1
ATOM 3480 C C . THR B 1 106 ? -20.047 7.492 -2.822 1 96.56 106 THR B C 1
ATOM 3482 O O . THR B 1 106 ? -19.797 6.965 -3.906 1 96.56 106 THR B O 1
ATOM 3485 N N . LYS B 1 107 ? -19.375 8.5 -2.297 1 97.88 107 LYS B N 1
ATOM 3486 C CA . LYS B 1 107 ? -18.266 9.117 -3.037 1 97.88 107 LYS B CA 1
ATOM 3487 C C . LYS B 1 107 ? -16.938 8.516 -2.643 1 97.88 107 LYS B C 1
ATOM 3489 O O . LYS B 1 107 ? -16.047 8.344 -3.486 1 97.88 107 LYS B O 1
ATOM 3494 N N . VAL B 1 108 ? -16.781 8.211 -1.365 1 98.62 108 VAL B N 1
ATOM 3495 C CA . VAL B 1 108 ? -15.562 7.621 -0.842 1 98.62 108 VAL B CA 1
ATOM 3496 C C . VAL B 1 108 ? -15.906 6.5 0.138 1 98.62 108 VAL B C 1
ATOM 3498 O O . VAL B 1 108 ? -16.734 6.684 1.035 1 98.62 108 VAL B O 1
ATOM 3501 N N . LEU B 1 109 ? -15.328 5.328 -0.092 1 98.5 109 LEU B N 1
ATOM 3502 C CA . LEU B 1 109 ? -15.453 4.172 0.789 1 98.5 109 LEU B CA 1
ATOM 3503 C C . LEU B 1 109 ? -14.148 3.912 1.541 1 98.5 109 LEU B C 1
ATOM 3505 O O . LEU B 1 109 ? -13.07 3.918 0.943 1 98.5 109 LEU B O 1
ATOM 3509 N N . THR B 1 110 ? -14.297 3.689 2.891 1 98.75 110 THR B N 1
ATOM 3510 C CA . THR B 1 110 ? -13.078 3.398 3.641 1 98.75 110 THR B CA 1
ATOM 3511 C C . THR B 1 110 ? -13.266 2.166 4.52 1 98.75 110 THR B C 1
ATOM 3513 O O . THR B 1 110 ? -14.391 1.834 4.898 1 98.75 110 THR B O 1
ATOM 3516 N N . HIS B 1 111 ? -12.266 1.447 4.691 1 98.81 111 HIS B N 1
ATOM 3517 C CA . HIS B 1 111 ? -12.07 0.509 5.789 1 98.81 111 HIS B CA 1
ATOM 3518 C C . HIS B 1 111 ? -10.938 0.968 6.707 1 98.81 111 HIS B C 1
ATOM 3520 O O . HIS B 1 111 ? -9.836 1.272 6.242 1 98.81 111 HIS B O 1
ATOM 3526 N N . ILE B 1 112 ? -11.25 1.045 7.957 1 98.88 112 ILE B N 1
ATOM 3527 C CA . ILE B 1 112 ? -10.273 1.568 8.898 1 98.88 112 ILE B CA 1
ATOM 3528 C C . ILE B 1 112 ? -10.109 0.598 10.07 1 98.88 112 ILE B C 1
ATOM 3530 O O . ILE B 1 112 ? -11.102 0.137 10.641 1 98.88 112 ILE B O 1
ATOM 3534 N N . ILE B 1 113 ? -8.891 0.319 10.383 1 98.88 113 ILE B N 1
ATOM 3535 C CA . ILE B 1 113 ? -8.547 -0.491 11.555 1 98.88 113 ILE B CA 1
ATOM 3536 C C . ILE B 1 113 ? -8.102 0.415 12.695 1 98.88 113 ILE B C 1
ATOM 3538 O O . ILE B 1 113 ? -7.234 1.272 12.508 1 98.88 113 ILE B O 1
ATOM 3542 N N . PHE B 1 114 ? -8.742 0.215 13.836 1 98.81 114 PHE B N 1
ATOM 3543 C CA . PHE B 1 114 ? -8.367 0.961 15.031 1 98.81 114 PHE B CA 1
ATOM 3544 C C . PHE B 1 114 ? -7.688 0.05 16.047 1 98.81 114 PHE B C 1
ATOM 3546 O O . PHE B 1 114 ? -7.949 -1.154 16.078 1 98.81 114 PHE B O 1
ATOM 3553 N N . GLY B 1 115 ? -6.84 0.581 16.812 1 98.5 115 GLY B N 1
ATOM 3554 C CA . GLY B 1 115 ? -6.129 -0.022 17.922 1 98.5 115 GLY B CA 1
ATOM 3555 C C . GLY B 1 115 ? -5.527 1.001 18.875 1 98.5 115 GLY B C 1
ATOM 3556 O O . GLY B 1 115 ? -6.184 1.982 19.234 1 98.5 115 GLY B O 1
ATOM 3557 N N . THR B 1 116 ? -4.352 0.678 19.312 1 97.5 116 THR B N 1
ATOM 3558 C CA . THR B 1 116 ? -3.611 1.59 20.172 1 97.5 116 THR B CA 1
ATOM 3559 C C . THR B 1 116 ? -2.234 1.889 19.594 1 97.5 116 THR B C 1
ATOM 3561 O O . THR B 1 116 ? -1.429 0.978 19.391 1 97.5 116 THR B O 1
ATOM 3564 N N . LEU B 1 117 ? -1.981 3.121 19.312 1 97.62 117 LEU B N 1
ATOM 3565 C CA . LEU B 1 117 ? -0.671 3.557 18.828 1 97.62 117 LEU B CA 1
ATOM 3566 C C . LEU B 1 117 ? 0.233 3.926 20 1 97.62 117 LEU B C 1
ATOM 3568 O O . LEU B 1 117 ? -0.239 4.441 21.016 1 97.62 117 LEU B O 1
ATOM 3572 N N . PRO B 1 118 ? 1.498 3.691 19.859 1 94.88 118 PRO B N 1
ATOM 3573 C CA . PRO B 1 118 ? 2.402 4.223 20.875 1 94.88 118 PRO B CA 1
ATOM 3574 C C . PRO B 1 118 ? 2.455 5.75 20.891 1 94.88 118 PRO B C 1
ATOM 3576 O O . PRO B 1 118 ? 2.336 6.379 19.828 1 94.88 118 PRO B O 1
ATOM 3579 N N . GLU B 1 119 ? 2.633 6.25 22.078 1 95.75 119 GLU B N 1
ATOM 3580 C CA . GLU B 1 119 ? 2.926 7.68 22.156 1 95.75 119 GLU B CA 1
ATOM 3581 C C . GLU B 1 119 ? 4.195 8.031 21.391 1 95.75 119 GLU B C 1
ATOM 3583 O O . GLU B 1 119 ? 5.082 7.188 21.234 1 95.75 119 GLU B O 1
ATOM 3588 N N . PHE B 1 120 ? 4.285 9.211 20.906 1 95.69 120 PHE B N 1
ATOM 3589 C CA . PHE B 1 120 ? 5.426 9.602 20.078 1 95.69 120 PHE B CA 1
ATOM 3590 C C . PHE B 1 120 ? 6.734 9.367 20.828 1 95.69 120 PHE B C 1
ATOM 3592 O O . PHE B 1 120 ? 7.695 8.844 20.266 1 95.69 120 PHE B O 1
ATOM 3599 N N . ASP B 1 121 ? 6.738 9.742 22.062 1 90.81 121 ASP B N 1
ATOM 3600 C CA . ASP B 1 121 ? 7.957 9.672 22.875 1 90.81 121 ASP B CA 1
ATOM 3601 C C . ASP B 1 121 ? 7.961 8.43 23.766 1 90.81 121 ASP B C 1
ATOM 3603 O O . ASP B 1 121 ? 8.609 8.414 24.812 1 90.81 121 ASP B O 1
ATOM 3607 N N . ALA B 1 122 ? 7.156 7.438 23.328 1 88.75 122 ALA B N 1
ATOM 3608 C CA . ALA B 1 122 ? 7.172 6.199 24.109 1 88.75 122 ALA B CA 1
ATOM 3609 C C . ALA B 1 122 ? 8.586 5.621 24.188 1 88.75 122 ALA B C 1
ATOM 3611 O O . ALA B 1 122 ? 9.32 5.625 23.203 1 88.75 122 ALA B O 1
ATOM 3612 N N . PRO B 1 123 ? 8.875 5.18 25.328 1 84 123 PRO B N 1
ATOM 3613 C CA . PRO B 1 123 ? 10.219 4.609 25.453 1 84 123 PRO B CA 1
ATOM 3614 C C . PRO B 1 123 ? 10.398 3.33 24.641 1 84 123 PRO B C 1
ATOM 3616 O O . PRO B 1 123 ? 9.422 2.629 24.359 1 84 123 PRO B O 1
ATOM 3619 N N . GLU B 1 124 ? 11.602 3.139 24.25 1 82.19 124 GLU B N 1
ATOM 3620 C CA . GLU B 1 124 ? 11.953 1.876 23.609 1 82.19 124 GLU B CA 1
ATOM 3621 C C . GLU B 1 124 ? 11.742 0.696 24.547 1 82.19 124 GLU B C 1
ATOM 3623 O O . GLU B 1 124 ? 11.953 0.817 25.766 1 82.19 124 GLU B O 1
ATOM 3628 N N . PRO B 1 125 ? 11.273 -0.339 23.906 1 75.38 125 PRO B N 1
ATOM 3629 C CA . PRO B 1 125 ? 11.195 -1.521 24.766 1 75.38 125 PRO B CA 1
ATOM 3630 C C . PRO B 1 125 ? 12.523 -1.863 25.438 1 75.38 125 PRO B C 1
ATOM 3632 O O . PRO B 1 125 ? 13.578 -1.713 24.812 1 75.38 125 PRO B O 1
ATOM 3635 N N . THR B 1 126 ? 12.461 -2.078 26.734 1 65.88 126 THR B N 1
ATOM 3636 C CA . THR B 1 126 ? 13.664 -2.416 27.484 1 65.88 126 THR B CA 1
ATOM 3637 C C . THR B 1 126 ? 14.047 -3.877 27.266 1 65.88 126 THR B C 1
ATOM 3639 O O . THR B 1 126 ? 13.219 -4.684 26.844 1 65.88 126 THR B O 1
ATOM 3642 N N . ALA B 1 127 ? 15.328 -4.082 27.438 1 58.5 127 ALA B N 1
ATOM 3643 C CA . ALA B 1 127 ? 15.852 -5.441 27.359 1 58.5 127 ALA B CA 1
ATOM 3644 C C . ALA B 1 127 ? 15.023 -6.41 28.188 1 58.5 127 ALA B C 1
ATOM 3646 O O . ALA B 1 127 ? 14.898 -7.59 27.844 1 58.5 127 ALA B O 1
ATOM 3647 N N . SER B 1 128 ? 14.602 -5.902 29.234 1 52.31 128 SER B N 1
ATOM 3648 C CA . SER B 1 128 ? 13.859 -6.746 30.172 1 52.31 128 SER B CA 1
ATOM 3649 C C . SER B 1 128 ? 12.492 -7.117 29.594 1 52.31 128 SER B C 1
ATOM 3651 O O . SER B 1 128 ? 11.906 -8.133 29.984 1 52.31 128 SER B O 1
ATOM 3653 N N . GLU B 1 129 ? 12.031 -6.293 28.734 1 62.38 129 GLU B N 1
ATOM 3654 C CA . GLU B 1 129 ? 10.719 -6.586 28.172 1 62.38 129 GLU B CA 1
ATOM 3655 C C . GLU B 1 129 ? 10.805 -7.637 27.078 1 62.38 129 GLU B C 1
ATOM 3657 O O . GLU B 1 129 ? 11.625 -7.516 26.156 1 62.38 129 GLU B O 1
ATOM 3662 N N . SER B 1 130 ? 11.359 -8.828 27.391 1 63.09 130 SER B N 1
ATOM 3663 C CA . SER B 1 130 ? 11.5 -10.016 26.547 1 63.09 130 SER B CA 1
ATOM 3664 C C . SER B 1 130 ? 10.867 -9.797 25.172 1 63.09 130 SER B C 1
ATOM 3666 O O . SER B 1 130 ? 9.93 -10.5 24.797 1 63.09 130 SER B O 1
ATOM 3668 N N . VAL B 1 131 ? 11.219 -8.625 24.562 1 68.94 131 VAL B N 1
ATOM 3669 C CA . VAL B 1 131 ? 10.711 -8.453 23.203 1 68.94 131 VAL B CA 1
ATOM 3670 C C . VAL B 1 131 ? 11.625 -9.164 22.219 1 68.94 131 VAL B C 1
ATOM 3672 O O . VAL B 1 131 ? 12.844 -8.992 22.25 1 68.94 131 VAL B O 1
ATOM 3675 N N . SER B 1 132 ? 10.984 -10.07 21.484 1 78.12 132 SER B N 1
ATOM 3676 C CA . SER B 1 132 ? 11.719 -10.766 20.438 1 78.12 132 SER B CA 1
ATOM 3677 C C . SER B 1 132 ? 12.375 -9.781 19.469 1 78.12 132 SER B C 1
ATOM 3679 O O . SER B 1 132 ? 11.789 -8.75 19.141 1 78.12 132 SER B O 1
ATOM 3681 N N . PRO B 1 133 ? 13.617 -10.016 19.156 1 80.25 133 PRO B N 1
ATOM 3682 C CA . PRO B 1 133 ? 14.281 -9.156 18.172 1 80.25 133 PRO B CA 1
ATOM 3683 C C . PRO B 1 133 ? 13.539 -9.109 16.844 1 80.25 133 PRO B C 1
ATOM 3685 O O . PRO B 1 133 ? 13.828 -8.258 15.992 1 80.25 133 PRO B O 1
ATOM 3688 N N . TYR B 1 134 ? 12.602 -9.898 16.734 1 85.94 134 TYR B N 1
ATOM 3689 C CA . TYR B 1 134 ? 11.875 -9.977 15.469 1 85.94 134 TYR B CA 1
ATOM 3690 C C . TYR B 1 134 ? 10.523 -9.281 15.578 1 85.94 134 TYR B C 1
ATOM 3692 O O . TYR B 1 134 ? 9.633 -9.531 14.758 1 85.94 134 TYR B O 1
ATOM 3700 N N . GLN B 1 135 ? 10.438 -8.445 16.641 1 90.25 135 GLN B N 1
ATOM 3701 C CA . GLN B 1 135 ? 9.203 -7.688 16.812 1 90.25 135 GLN B CA 1
ATOM 3702 C C . GLN B 1 135 ? 9.469 -6.188 16.812 1 90.25 135 GLN B C 1
ATOM 3704 O O . GLN B 1 135 ? 8.539 -5.383 16.828 1 90.25 135 GLN B O 1
ATOM 3709 N N . HIS B 1 136 ? 10.773 -5.883 16.797 1 91.5 136 HIS B N 1
ATOM 3710 C CA . HIS B 1 136 ? 11.117 -4.469 16.906 1 91.5 136 HIS B CA 1
ATOM 3711 C C . HIS B 1 136 ? 12.539 -4.203 16.438 1 91.5 136 HIS B C 1
ATOM 3713 O O . HIS B 1 136 ? 13.477 -4.867 16.875 1 91.5 136 HIS B O 1
ATOM 3719 N N . ILE B 1 137 ? 12.656 -3.271 15.484 1 91.81 137 ILE B N 1
ATOM 3720 C CA . ILE B 1 137 ? 13.969 -2.736 15.141 1 91.81 137 ILE B CA 1
ATOM 3721 C C . ILE B 1 137 ? 14.18 -1.402 15.852 1 91.81 137 ILE B C 1
ATOM 3723 O O . ILE B 1 137 ? 13.516 -0.413 15.547 1 91.81 137 ILE B O 1
ATOM 3727 N N . SER B 1 138 ? 15.117 -1.353 16.75 1 89.06 138 SER B N 1
ATOM 3728 C CA . SER B 1 138 ? 15.398 -0.151 17.531 1 89.06 138 SER B CA 1
ATOM 3729 C C . SER B 1 138 ? 15.992 0.949 16.656 1 89.06 138 SER B C 1
ATOM 3731 O O . SER B 1 138 ? 16.719 0.667 15.703 1 89.06 138 SER B O 1
ATOM 3733 N N . PRO B 1 139 ? 15.727 2.189 17.078 1 87.38 139 PRO B N 1
ATOM 3734 C CA . PRO B 1 139 ? 16.312 3.309 16.344 1 87.38 139 PRO B CA 1
ATOM 3735 C C . PRO B 1 139 ? 17.828 3.283 16.344 1 87.38 139 PRO B C 1
ATOM 3737 O O . PRO B 1 139 ? 18.469 3.922 15.492 1 87.38 139 PRO B O 1
ATOM 3740 N N . THR B 1 140 ? 18.484 2.564 17.266 1 87.81 140 THR B N 1
ATOM 3741 C CA . THR B 1 140 ? 19.938 2.498 17.344 1 87.81 140 THR B CA 1
ATOM 3742 C C . THR B 1 140 ? 20.469 1.349 16.484 1 87.81 140 THR B C 1
ATOM 3744 O O . THR B 1 140 ? 21.672 1.23 16.281 1 87.81 140 THR B O 1
ATOM 3747 N N . HIS B 1 141 ? 19.547 0.536 16.031 1 90.88 141 HIS B N 1
ATOM 3748 C CA . HIS B 1 141 ? 19.969 -0.574 15.188 1 90.88 141 HIS B CA 1
ATOM 3749 C C . HIS B 1 141 ? 20.438 -0.078 13.828 1 90.88 141 HIS B C 1
ATOM 3751 O O . HIS B 1 141 ? 19.828 0.813 13.242 1 90.88 141 HIS B O 1
ATOM 3757 N N . PRO B 1 142 ? 21.469 -0.62 13.25 1 92.19 142 PRO B N 1
ATOM 3758 C CA . PRO B 1 142 ? 22.016 -0.142 11.977 1 92.19 142 PRO B CA 1
ATOM 3759 C C . PRO B 1 142 ? 21 -0.245 10.828 1 92.19 142 PRO B C 1
ATOM 3761 O O . PRO B 1 142 ? 21.078 0.522 9.867 1 92.19 142 PRO B O 1
ATOM 3764 N N . LEU B 1 143 ? 20.078 -1.129 10.961 1 93 143 LEU B N 1
ATOM 3765 C CA . LEU B 1 143 ? 19.156 -1.361 9.859 1 93 143 LEU B CA 1
ATOM 3766 C C . LEU B 1 143 ? 17.875 -0.548 10.055 1 93 143 LEU B C 1
ATOM 3768 O O . LEU B 1 143 ? 16.938 -0.67 9.273 1 93 143 LEU B O 1
ATOM 3772 N N . PHE B 1 144 ? 17.859 0.276 11.086 1 92.69 144 PHE B N 1
ATOM 3773 C CA . PHE B 1 144 ? 16.75 1.183 11.305 1 92.69 144 PHE B CA 1
ATOM 3774 C C . PHE B 1 144 ? 16.609 2.166 10.148 1 92.69 144 PHE B C 1
ATOM 3776 O O . PHE B 1 144 ? 17.609 2.721 9.672 1 92.69 144 PHE B O 1
ATOM 3783 N N . ARG B 1 145 ? 15.375 2.332 9.625 1 94.31 145 ARG B N 1
ATOM 3784 C CA . ARG B 1 145 ? 15.094 3.291 8.562 1 94.31 145 ARG B CA 1
ATOM 3785 C C . ARG B 1 145 ? 15.172 4.723 9.078 1 94.31 145 ARG B C 1
ATOM 3787 O O . ARG B 1 145 ? 14.461 5.086 10.023 1 94.31 145 ARG B O 1
ATOM 3794 N N . SER B 1 146 ? 16.016 5.5 8.469 1 93.56 146 SER B N 1
ATOM 3795 C CA . SER B 1 146 ? 16.141 6.91 8.828 1 93.56 146 SER B CA 1
ATOM 3796 C C . SER B 1 146 ? 15.414 7.797 7.828 1 93.56 146 SER B C 1
ATOM 3798 O O . SER B 1 146 ? 15.172 7.391 6.688 1 93.56 146 SER B O 1
ATOM 3800 N N . ILE B 1 147 ? 15.062 8.992 8.312 1 95.75 147 ILE B N 1
ATOM 3801 C CA . ILE B 1 147 ? 14.344 9.938 7.457 1 95.75 147 ILE B CA 1
ATOM 3802 C C . ILE B 1 147 ? 15.141 10.18 6.176 1 95.75 147 ILE B C 1
ATOM 3804 O O . ILE B 1 147 ? 16.344 10.445 6.227 1 95.75 147 ILE B O 1
ATOM 3808 N N . PRO B 1 148 ? 14.523 10.094 5.047 1 95.31 148 PRO B N 1
ATOM 3809 C CA . PRO B 1 148 ? 15.234 10.219 3.773 1 95.31 148 PRO B CA 1
ATOM 3810 C C . PRO B 1 148 ? 15.469 11.672 3.365 1 95.31 148 PRO B C 1
ATOM 3812 O O . PRO B 1 148 ? 16.156 11.93 2.375 1 95.31 148 PRO B O 1
ATOM 3815 N N . LEU B 1 149 ? 14.945 12.617 4.066 1 95.31 149 LEU B N 1
ATOM 3816 C CA . LEU B 1 149 ? 15.203 14.016 3.76 1 95.31 149 LEU B CA 1
ATOM 3817 C C . LEU B 1 149 ? 16.609 14.422 4.203 1 95.31 149 LEU B C 1
ATOM 3819 O O . LEU B 1 149 ? 17.062 14.016 5.273 1 95.31 149 LEU B O 1
ATOM 3823 N N . ASN B 1 150 ? 17.188 15.273 3.379 1 92.75 150 ASN B N 1
ATOM 3824 C CA . ASN B 1 150 ? 18.594 15.555 3.605 1 92.75 150 ASN B CA 1
ATOM 3825 C C . ASN B 1 150 ? 18.812 16.969 4.129 1 92.75 150 ASN B C 1
ATOM 3827 O O . ASN B 1 150 ? 19.859 17.297 4.68 1 92.75 150 ASN B O 1
ATOM 3831 N N . SER B 1 151 ? 17.859 17.812 3.973 1 92.25 151 SER B N 1
ATOM 3832 C CA . SER B 1 151 ? 17.969 19.188 4.457 1 92.25 151 SER B CA 1
ATOM 3833 C C . SER B 1 151 ? 17.203 19.375 5.762 1 92.25 151 SER B C 1
ATOM 3835 O O . SER B 1 151 ? 16.062 18.922 5.891 1 92.25 151 SER B O 1
ATOM 3837 N N . HIS B 1 152 ? 17.859 20 6.684 1 94.12 152 HIS B N 1
ATOM 3838 C CA . HIS B 1 152 ? 17.156 20.391 7.902 1 94.12 152 HIS B CA 1
ATOM 3839 C C . HIS B 1 152 ? 16.156 21.516 7.633 1 94.12 152 HIS B C 1
ATOM 3841 O O . HIS B 1 152 ? 16.453 22.453 6.898 1 94.12 152 HIS B O 1
ATOM 3847 N N . PRO B 1 153 ? 15 21.422 8.242 1 95.38 153 PRO B N 1
ATOM 3848 C CA . PRO B 1 153 ? 14.016 22.453 7.957 1 95.38 153 PRO B CA 1
ATOM 3849 C C . PRO B 1 153 ? 14.508 23.859 8.336 1 95.38 153 PRO B C 1
ATOM 3851 O O . PRO B 1 153 ? 14.078 24.844 7.742 1 95.38 153 PRO B O 1
ATOM 3854 N N . ARG B 1 154 ? 15.391 24.031 9.273 1 93.31 154 ARG B N 1
ATOM 3855 C CA . ARG B 1 154 ? 15.891 25.328 9.711 1 93.31 154 ARG B CA 1
ATOM 3856 C C . ARG B 1 154 ? 16.625 26.047 8.57 1 93.31 154 ARG B C 1
ATOM 3858 O O . ARG B 1 154 ? 16.719 27.281 8.562 1 93.31 154 ARG B O 1
ATOM 3865 N N . ASN B 1 155 ? 17.141 25.219 7.645 1 91.81 155 ASN B N 1
ATOM 3866 C CA . ASN B 1 155 ? 17.938 25.75 6.543 1 91.81 155 ASN B CA 1
ATOM 3867 C C . ASN B 1 155 ? 17.109 25.891 5.273 1 91.81 155 ASN B C 1
ATOM 3869 O O . ASN B 1 155 ? 17.656 25.984 4.172 1 91.81 155 ASN B O 1
ATOM 3873 N N . THR B 1 156 ? 15.828 25.797 5.41 1 92.5 156 THR B N 1
ATOM 3874 C CA . THR B 1 156 ? 14.953 25.875 4.25 1 92.5 156 THR B CA 1
ATOM 3875 C C . THR B 1 156 ? 14.023 27.078 4.355 1 92.5 156 THR B C 1
ATOM 3877 O O . THR B 1 156 ? 13.969 27.734 5.395 1 92.5 156 THR B O 1
ATOM 3880 N N . THR B 1 157 ? 13.43 27.469 3.27 1 91.88 157 THR B N 1
ATOM 3881 C CA . THR B 1 157 ? 12.461 28.547 3.195 1 91.88 157 THR B CA 1
ATOM 3882 C C . THR B 1 157 ? 11.18 28.094 2.504 1 91.88 157 THR B C 1
ATOM 3884 O O . THR B 1 157 ? 11.219 27.219 1.636 1 91.88 157 THR B O 1
ATOM 3887 N N . PRO B 1 158 ? 10.117 28.688 2.967 1 91.25 158 PRO B N 1
ATOM 3888 C CA . PRO B 1 158 ? 8.859 28.328 2.293 1 91.25 158 PRO B CA 1
ATOM 3889 C C . PRO B 1 158 ? 8.867 28.688 0.809 1 91.25 158 PRO B C 1
ATOM 3891 O O . PRO B 1 158 ? 9.5 29.672 0.411 1 91.25 158 PRO B O 1
ATOM 3894 N N . ALA B 1 159 ? 8.227 27.859 0.087 1 89.12 159 ALA B N 1
ATOM 3895 C CA . ALA B 1 159 ? 8.047 28.094 -1.344 1 89.12 159 ALA B CA 1
ATOM 3896 C C . ALA B 1 159 ? 6.566 28.188 -1.704 1 89.12 159 ALA B C 1
ATOM 3898 O O . ALA B 1 159 ? 5.719 27.609 -1.029 1 89.12 159 ALA B O 1
ATOM 3899 N N . ASP B 1 160 ? 6.316 28.797 -2.828 1 83.12 160 ASP B N 1
ATOM 3900 C CA . ASP B 1 160 ? 4.938 28.969 -3.281 1 83.12 160 ASP B CA 1
ATOM 3901 C C . ASP B 1 160 ? 4.371 27.656 -3.818 1 83.12 160 ASP B C 1
ATOM 3903 O O . ASP B 1 160 ? 5.105 26.844 -4.395 1 83.12 160 ASP B O 1
ATOM 3907 N N . MET B 1 161 ? 3.092 27.531 -3.576 1 82.19 161 MET B N 1
ATOM 3908 C CA . MET B 1 161 ? 2.369 26.422 -4.199 1 82.19 161 MET B CA 1
ATOM 3909 C C . MET B 1 161 ? 1.741 26.859 -5.52 1 82.19 161 MET B C 1
ATOM 3911 O O . MET B 1 161 ? 1.442 28.047 -5.711 1 82.19 161 MET B O 1
ATOM 3915 N N . HIS B 1 162 ? 1.644 25.875 -6.395 1 76.12 162 HIS B N 1
ATOM 3916 C CA . HIS B 1 162 ? 1.046 26.141 -7.699 1 76.12 162 HIS B CA 1
ATOM 3917 C C . HIS B 1 162 ? -0.383 26.656 -7.555 1 76.12 162 HIS B C 1
ATOM 3919 O O . HIS B 1 162 ? -1.101 26.25 -6.633 1 76.12 162 HIS B O 1
ATOM 3925 N N . PHE B 1 163 ? -0.846 27.375 -8.508 1 70 163 PHE B N 1
ATOM 3926 C CA . PHE B 1 163 ? -2.125 28.062 -8.438 1 70 163 PHE B CA 1
ATOM 3927 C C . PHE B 1 163 ? -3.283 27.078 -8.523 1 70 163 PHE B C 1
ATOM 3929 O O . PHE B 1 163 ? -4.41 27.391 -8.141 1 70 163 PHE B O 1
ATOM 3936 N N . LYS B 1 164 ? -2.99 25.922 -9 1 72.44 164 LYS B N 1
ATOM 3937 C CA . LYS B 1 164 ? -4.062 24.953 -9.133 1 72.44 164 LYS B CA 1
ATOM 3938 C C . LYS B 1 164 ? -4.574 24.5 -7.766 1 72.44 164 LYS B C 1
ATOM 3940 O O . LYS B 1 164 ? -5.652 23.906 -7.66 1 72.44 164 LYS B O 1
ATOM 3945 N N . TYR B 1 165 ? -3.76 24.797 -6.777 1 79 165 TYR B N 1
ATOM 3946 C CA . TYR B 1 165 ? -4.188 24.516 -5.414 1 79 165 TYR B CA 1
ATOM 3947 C C . TYR B 1 165 ? -5.035 25.656 -4.863 1 79 165 TYR B C 1
ATOM 3949 O O . TYR B 1 165 ? -4.684 26.828 -5.012 1 79 165 TYR B O 1
ATOM 3957 N N . GLY B 1 166 ? -6.168 25.406 -4.383 1 78.81 166 GLY B N 1
ATOM 3958 C CA . GLY B 1 166 ? -7.125 26.375 -3.902 1 78.81 166 GLY B CA 1
ATOM 3959 C C . GLY B 1 166 ? -6.598 27.219 -2.75 1 78.81 166 GLY B C 1
ATOM 3960 O O . GLY B 1 166 ? -5.387 27.406 -2.625 1 78.81 166 GLY B O 1
ATOM 3961 N N . ALA B 1 167 ? -7.551 27.719 -2.02 1 85.94 167 ALA B N 1
ATOM 3962 C CA . ALA B 1 167 ? -7.246 28.703 -0.996 1 85.94 167 ALA B CA 1
ATOM 3963 C C . ALA B 1 167 ? -6.52 28.078 0.187 1 85.94 167 ALA B C 1
ATOM 3965 O O . ALA B 1 167 ? -5.957 28.781 1.03 1 85.94 167 ALA B O 1
ATOM 3966 N N . PHE B 1 168 ? -6.445 26.734 0.128 1 89.06 168 PHE B N 1
ATOM 3967 C CA . PHE B 1 168 ? -5.773 26.094 1.258 1 89.06 168 PHE B CA 1
ATOM 3968 C C . PHE B 1 168 ? -4.281 26.422 1.246 1 89.06 168 PHE B C 1
ATOM 3970 O O . PHE B 1 168 ? -3.588 26.203 2.242 1 89.06 168 PHE B O 1
ATOM 3977 N N . ARG B 1 169 ? -3.758 26.938 0.177 1 88.94 169 ARG B N 1
ATOM 3978 C CA . ARG B 1 169 ? -2.355 27.328 0.074 1 88.94 169 ARG B CA 1
ATOM 3979 C C . ARG B 1 169 ? -2.002 28.391 1.113 1 88.94 169 ARG B C 1
ATOM 3981 O O . ARG B 1 169 ? -0.826 28.609 1.41 1 88.94 169 ARG B O 1
ATOM 3988 N N . ASN B 1 170 ? -3.055 29.031 1.616 1 90.62 170 ASN B N 1
ATOM 3989 C CA . ASN B 1 170 ? -2.842 30.062 2.637 1 90.62 170 ASN B CA 1
ATOM 3990 C C . ASN B 1 170 ? -2.76 29.438 4.031 1 90.62 170 ASN B C 1
ATOM 3992 O O . ASN B 1 170 ? -2.404 30.125 4.992 1 90.62 170 ASN B O 1
ATOM 3996 N N . HIS B 1 171 ? -3.049 28.172 4.148 1 94.19 171 HIS B N 1
ATOM 3997 C CA . HIS B 1 171 ? -3.158 27.547 5.469 1 94.19 171 HIS B CA 1
ATOM 3998 C C . HIS B 1 171 ? -2.064 26.516 5.684 1 94.19 171 HIS B C 1
ATOM 4000 O O . HIS B 1 171 ? -1.95 25.938 6.77 1 94.19 171 HIS B O 1
ATOM 4006 N N . VAL B 1 172 ? -1.241 26.328 4.648 1 94.94 172 VAL B N 1
ATOM 4007 C CA . VAL B 1 172 ? -0.107 25.406 4.746 1 94.94 172 VAL B CA 1
ATOM 4008 C C . VAL B 1 172 ? 1.095 26 4.012 1 94.94 172 VAL B C 1
ATOM 4010 O O . VAL B 1 172 ? 0.937 26.828 3.117 1 94.94 172 VAL B O 1
ATOM 4013 N N . ARG B 1 173 ? 2.215 25.609 4.449 1 94.12 173 ARG B N 1
ATOM 4014 C CA . ARG B 1 173 ? 3.479 25.969 3.822 1 94.12 173 ARG B CA 1
ATOM 4015 C C . ARG B 1 173 ? 4.285 24.734 3.445 1 94.12 173 ARG B C 1
ATOM 4017 O O . ARG B 1 173 ? 4.148 23.688 4.07 1 94.12 173 ARG B O 1
ATOM 4024 N N . ARG B 1 174 ? 5.047 24.891 2.406 1 94.44 174 ARG B N 1
ATOM 4025 C CA . ARG B 1 174 ? 5.941 23.812 1.983 1 94.44 174 ARG B CA 1
ATOM 4026 C C . ARG B 1 174 ? 7.277 24.375 1.504 1 94.44 174 ARG B C 1
ATOM 4028 O O . ARG B 1 174 ? 7.371 25.547 1.146 1 94.44 174 ARG B O 1
ATOM 4035 N N . THR B 1 175 ? 8.305 23.594 1.585 1 94.5 175 THR B N 1
ATOM 4036 C CA . THR B 1 175 ? 9.594 23.938 0.994 1 94.5 175 THR B CA 1
ATOM 4037 C C . THR B 1 175 ? 9.672 23.453 -0.451 1 94.5 175 THR B C 1
ATOM 4039 O O . THR B 1 175 ? 8.797 22.719 -0.915 1 94.5 175 THR B O 1
ATOM 4042 N N . THR B 1 176 ? 10.688 23.953 -1.105 1 90.19 176 THR B N 1
ATOM 4043 C CA . THR B 1 176 ? 11.047 23.297 -2.359 1 90.19 176 THR B CA 1
ATOM 4044 C C . THR B 1 176 ? 11.445 21.844 -2.117 1 90.19 176 THR B C 1
ATOM 4046 O O . THR B 1 176 ? 11.812 21.484 -1.001 1 90.19 176 THR B O 1
ATOM 4049 N N . PRO B 1 177 ? 11.328 21.031 -3.201 1 91.75 177 PRO B N 1
ATOM 4050 C CA . PRO B 1 177 ? 11.75 19.641 -3.049 1 91.75 177 PRO B CA 1
ATOM 4051 C C . PRO B 1 177 ? 13.203 19.516 -2.6 1 91.75 177 PRO B C 1
ATOM 4053 O O . PRO B 1 177 ? 14.039 20.344 -2.959 1 91.75 177 PRO B O 1
ATOM 4056 N N . ASP B 1 178 ? 13.484 18.547 -1.8 1 95.5 178 ASP B N 1
ATOM 4057 C CA . ASP B 1 178 ? 14.828 18.25 -1.314 1 95.5 178 ASP B CA 1
ATOM 4058 C C . ASP B 1 178 ? 15.828 18.203 -2.465 1 95.5 178 ASP B C 1
ATOM 4060 O O . ASP B 1 178 ? 15.719 17.375 -3.363 1 95.5 178 ASP B O 1
ATOM 4064 N N . PRO B 1 179 ? 16.812 19.094 -2.414 1 95.38 179 PRO B N 1
ATOM 4065 C CA . PRO B 1 179 ? 17.719 19.203 -3.555 1 95.38 179 PRO B CA 1
ATOM 4066 C C . PRO B 1 179 ? 18.547 17.938 -3.76 1 95.38 179 PRO B C 1
ATOM 4068 O O . PRO B 1 179 ? 18.906 17.594 -4.895 1 95.38 179 PRO B O 1
ATOM 4071 N N . THR B 1 180 ? 18.844 17.25 -2.732 1 95.81 180 THR B N 1
ATOM 4072 C CA . THR B 1 180 ? 19.641 16.031 -2.844 1 95.81 180 THR B CA 1
ATOM 4073 C C . THR B 1 180 ? 18.859 14.945 -3.592 1 95.81 180 THR B C 1
ATOM 4075 O O . THR B 1 180 ? 19.422 14.266 -4.457 1 95.81 180 THR B O 1
ATOM 4078 N N . LEU B 1 181 ? 17.609 14.805 -3.287 1 96.06 181 LEU B N 1
ATOM 4079 C CA . LEU B 1 181 ? 16.766 13.828 -3.969 1 96.06 181 LEU B CA 1
ATOM 4080 C C . LEU B 1 181 ? 16.578 14.203 -5.438 1 96.06 181 LEU B C 1
ATOM 4082 O O . LEU B 1 181 ? 16.641 13.336 -6.312 1 96.06 181 LEU B O 1
ATOM 4086 N N . MET B 1 182 ? 16.406 15.484 -5.691 1 95.5 182 MET B N 1
ATOM 4087 C CA . MET B 1 182 ? 16.266 15.945 -7.066 1 95.5 182 MET B CA 1
ATOM 4088 C C . MET B 1 182 ? 17.547 15.688 -7.859 1 95.5 182 MET B C 1
ATOM 4090 O O . MET B 1 182 ? 17.484 15.273 -9.016 1 95.5 182 MET B O 1
ATOM 4094 N N . ALA B 1 183 ? 18.672 15.914 -7.215 1 97 183 ALA B N 1
ATOM 4095 C CA . ALA B 1 183 ? 19.953 15.656 -7.859 1 97 183 ALA B CA 1
ATOM 4096 C C . ALA B 1 183 ? 20.125 14.172 -8.188 1 97 183 ALA B C 1
ATOM 4098 O O . ALA B 1 183 ? 20.672 13.82 -9.227 1 97 183 ALA B O 1
ATOM 4099 N N . ARG B 1 184 ? 19.656 13.336 -7.344 1 96.06 184 ARG B N 1
ATOM 4100 C CA . ARG B 1 184 ? 19.719 11.898 -7.59 1 96.06 184 ARG B CA 1
ATOM 4101 C C . ARG B 1 184 ? 18.875 11.508 -8.789 1 96.06 184 ARG B C 1
ATOM 4103 O O . ARG B 1 184 ? 19.281 10.68 -9.609 1 96.06 184 ARG B O 1
ATOM 4110 N N . ASN B 1 185 ? 17.672 12.086 -8.867 1 96.5 185 ASN B N 1
ATOM 4111 C CA . ASN B 1 185 ? 16.844 11.844 -10.031 1 96.5 185 ASN B CA 1
ATOM 4112 C C . ASN B 1 185 ? 17.531 12.266 -11.32 1 96.5 185 ASN B C 1
ATOM 4114 O O . ASN B 1 185 ? 17.531 11.531 -12.305 1 96.5 185 ASN B O 1
ATOM 4118 N N . ARG B 1 186 ? 18.156 13.398 -11.289 1 96.38 186 ARG B N 1
ATOM 4119 C CA . ARG B 1 186 ? 18.828 13.93 -12.469 1 96.38 186 ARG B CA 1
ATOM 4120 C C . ARG B 1 186 ? 20.031 13.07 -12.844 1 96.38 186 ARG B C 1
ATOM 4122 O O . ARG B 1 186 ? 20.297 12.859 -14.031 1 96.38 186 ARG B O 1
ATOM 4129 N N . ALA B 1 187 ? 20.703 12.68 -11.852 1 96.69 187 ALA B N 1
ATOM 4130 C CA . ALA B 1 187 ? 21.844 11.797 -12.109 1 96.69 187 ALA B CA 1
ATOM 4131 C C . ALA B 1 187 ? 21.391 10.516 -12.812 1 96.69 187 ALA B C 1
ATOM 4133 O O . ALA B 1 187 ? 22.062 10.031 -13.727 1 96.69 187 ALA B O 1
ATOM 4134 N N . LYS B 1 188 ? 20.281 9.984 -12.445 1 95.25 188 LYS B N 1
ATOM 4135 C CA . LYS B 1 188 ? 19.734 8.797 -13.094 1 95.25 188 LYS B CA 1
ATOM 4136 C C . LYS B 1 188 ? 19.359 9.086 -14.547 1 95.25 188 LYS B C 1
ATOM 4138 O O . LYS B 1 188 ? 19.641 8.273 -15.43 1 95.25 188 LYS B O 1
ATOM 4143 N N . LEU B 1 189 ? 18.734 10.219 -14.727 1 94.19 189 LEU B N 1
ATOM 4144 C CA . LEU B 1 189 ? 18.328 10.625 -16.078 1 94.19 189 LEU B CA 1
ATOM 4145 C C . LEU B 1 189 ? 19.547 10.727 -17 1 94.19 189 LEU B C 1
ATOM 4147 O O . LEU B 1 189 ? 19.5 10.258 -18.141 1 94.19 189 LEU B O 1
ATOM 4151 N N . GLU B 1 190 ? 20.641 11.156 -16.469 1 95.25 190 GLU B N 1
ATOM 4152 C CA . GLU B 1 190 ? 21.859 11.398 -17.25 1 95.25 190 GLU B CA 1
ATOM 4153 C C . GLU B 1 190 ? 22.641 10.102 -17.484 1 95.25 190 GLU B C 1
ATOM 4155 O O . GLU B 1 190 ? 23.281 9.938 -18.516 1 95.25 190 GLU B O 1
ATOM 4160 N N . ALA B 1 191 ? 22.672 9.227 -16.531 1 92 191 ALA B N 1
ATOM 4161 C CA . ALA B 1 191 ? 23.453 7.988 -16.594 1 92 191 ALA B CA 1
ATOM 4162 C C . ALA B 1 191 ? 22.891 7.055 -17.672 1 92 191 ALA B C 1
ATOM 4164 O O . ALA B 1 191 ? 23.625 6.227 -18.219 1 92 191 ALA B O 1
ATOM 4165 N N . GLY B 1 192 ? 21.719 7.145 -18.016 1 83.25 192 GLY B N 1
ATOM 4166 C CA . GLY B 1 192 ? 21.156 6.332 -19.078 1 83.25 192 GLY B CA 1
ATOM 4167 C C . GLY B 1 192 ? 20.453 5.082 -18.578 1 83.25 192 GLY B C 1
ATOM 4168 O O . GLY B 1 192 ? 20.656 4.68 -17.422 1 83.25 192 GLY B O 1
ATOM 4169 N N . SER B 1 193 ? 19.797 4.441 -19.438 1 79 193 SER B N 1
ATOM 4170 C CA . SER B 1 193 ? 18.984 3.271 -19.094 1 79 193 SER B CA 1
ATOM 4171 C C . SER B 1 193 ? 19.859 2.062 -18.797 1 79 193 SER B C 1
ATOM 4173 O O . SER B 1 193 ? 20.891 1.853 -19.453 1 79 193 SER B O 1
ATOM 4175 N N . GLY B 1 194 ? 19.516 1.333 -17.75 1 77.5 194 GLY B N 1
ATOM 4176 C CA . GLY B 1 194 ? 20.203 0.075 -17.469 1 77.5 194 GLY B CA 1
ATOM 4177 C C . GLY B 1 194 ? 21.328 0.216 -16.484 1 77.5 194 GLY B C 1
ATOM 4178 O O . GLY B 1 194 ? 21.938 -0.778 -16.078 1 77.5 194 GLY B O 1
ATOM 4179 N N . THR B 1 195 ? 21.656 1.422 -16.031 1 83 195 THR B N 1
ATOM 4180 C CA . THR B 1 195 ? 22.797 1.634 -15.164 1 83 195 THR B CA 1
ATOM 4181 C C . THR B 1 195 ? 22.359 1.771 -13.711 1 83 195 THR B C 1
ATOM 4183 O O . THR B 1 195 ? 23.188 1.813 -12.805 1 83 195 THR B O 1
ATOM 4186 N N . HIS B 1 196 ? 21.125 1.848 -13.516 1 87.88 196 HIS B N 1
ATOM 4187 C CA . HIS B 1 196 ? 20.516 1.994 -12.203 1 87.88 196 HIS B CA 1
ATOM 4188 C C . HIS B 1 196 ? 19.094 1.441 -12.203 1 87.88 196 HIS B C 1
ATOM 4190 O O . HIS B 1 196 ? 18.531 1.14 -13.258 1 87.88 196 HIS B O 1
ATOM 4196 N N . PRO B 1 197 ? 18.484 1.321 -11.031 1 87.56 197 PRO B N 1
ATOM 4197 C CA . PRO B 1 197 ? 17.156 0.692 -10.969 1 87.56 197 PRO B CA 1
ATOM 4198 C C . PRO B 1 197 ? 16.031 1.649 -11.344 1 87.56 197 PRO B C 1
ATOM 4200 O O . PRO B 1 197 ? 14.859 1.28 -11.273 1 87.56 197 PRO B O 1
ATOM 4203 N N . GLY B 1 198 ? 16.375 2.84 -11.719 1 92.31 198 GLY B N 1
ATOM 4204 C CA . GLY B 1 198 ? 15.344 3.797 -12.086 1 92.31 198 GLY B CA 1
ATOM 4205 C C . GLY B 1 198 ? 14.508 4.266 -10.906 1 92.31 198 GLY B C 1
ATOM 4206 O O . GLY B 1 198 ? 14.992 4.277 -9.773 1 92.31 198 GLY B O 1
ATOM 4207 N N . GLY B 1 199 ? 13.25 4.746 -11.219 1 93.25 199 GLY B N 1
ATOM 4208 C CA . GLY B 1 199 ? 12.383 5.27 -10.172 1 93.25 199 GLY B CA 1
ATOM 4209 C C . GLY B 1 199 ? 12.594 6.75 -9.906 1 93.25 199 GLY B C 1
ATOM 4210 O O . GLY B 1 199 ? 13.586 7.332 -10.359 1 93.25 199 GLY B O 1
ATOM 4211 N N . LEU B 1 200 ? 11.609 7.32 -9.242 1 96.12 200 LEU B N 1
ATOM 4212 C CA . LEU B 1 200 ? 11.594 8.742 -8.914 1 96.12 200 LEU B CA 1
ATOM 4213 C C . LEU B 1 200 ? 11.359 8.945 -7.418 1 96.12 200 LEU B C 1
ATOM 4215 O O . LEU B 1 200 ? 10.609 8.195 -6.793 1 96.12 200 LEU B O 1
ATOM 4219 N N . GLU B 1 201 ? 12.047 9.945 -6.902 1 96.38 201 GLU B N 1
ATOM 4220 C CA . GLU B 1 201 ? 11.852 10.289 -5.496 1 96.38 201 GLU B CA 1
ATOM 4221 C C . GLU B 1 201 ? 11.695 11.789 -5.309 1 96.38 201 GLU B C 1
ATOM 4223 O O . GLU B 1 201 ? 12.211 12.578 -6.109 1 96.38 201 GLU B O 1
ATOM 4228 N N . SER B 1 202 ? 10.984 12.156 -4.312 1 96.38 202 SER B N 1
ATOM 4229 C CA . SER B 1 202 ? 10.836 13.547 -3.9 1 96.38 202 SER B CA 1
ATOM 4230 C C . SER B 1 202 ? 10.602 13.656 -2.4 1 96.38 202 SER B C 1
ATOM 4232 O O . SER B 1 202 ? 10.297 12.664 -1.738 1 96.38 202 SER B O 1
ATOM 4234 N N . GLY B 1 203 ? 10.844 14.773 -1.882 1 96.88 203 GLY B N 1
ATOM 4235 C CA . GLY B 1 203 ? 10.625 15.062 -0.474 1 96.88 203 GLY B CA 1
ATOM 4236 C C . GLY B 1 203 ? 10.602 16.547 -0.167 1 96.88 203 GLY B C 1
ATOM 4237 O O . GLY B 1 203 ? 11.258 17.344 -0.844 1 96.88 203 GLY B O 1
ATOM 4238 N N . ALA B 1 204 ? 9.883 16.891 0.802 1 97.56 204 ALA B N 1
ATOM 4239 C CA . ALA B 1 204 ? 9.797 18.281 1.239 1 97.56 204 ALA B CA 1
ATOM 4240 C C . ALA B 1 204 ? 9.25 18.375 2.66 1 97.56 204 ALA B C 1
ATOM 4242 O O . ALA B 1 204 ? 8.633 17.438 3.158 1 97.56 204 ALA B O 1
ATOM 4243 N N . TRP B 1 205 ? 9.555 19.469 3.285 1 98 205 TRP B N 1
ATOM 4244 C CA . TRP B 1 205 ? 8.922 19.797 4.559 1 98 205 TRP B CA 1
ATOM 4245 C C . TRP B 1 205 ? 7.59 20.516 4.336 1 98 205 TRP B C 1
ATOM 4247 O O . TRP B 1 205 ? 7.477 21.375 3.451 1 98 205 TRP B O 1
ATOM 4257 N N . TRP B 1 206 ? 6.633 20.125 5.078 1 97.75 206 TRP B N 1
ATOM 4258 C CA . TRP B 1 206 ? 5.309 20.734 5.09 1 97.75 206 TRP B CA 1
ATOM 4259 C C . TRP B 1 206 ? 4.957 21.25 6.48 1 97.75 206 TRP B C 1
ATOM 4261 O O . TRP B 1 206 ? 5.34 20.656 7.484 1 97.75 206 TRP B O 1
ATOM 4271 N N . GLU B 1 207 ? 4.156 22.328 6.535 1 97.12 207 GLU B N 1
ATOM 4272 C CA . GLU B 1 207 ? 3.914 22.984 7.816 1 97.12 207 GLU B CA 1
ATOM 4273 C C . GLU B 1 207 ? 2.543 23.656 7.844 1 97.12 207 GLU B C 1
ATOM 4275 O O . GLU B 1 207 ? 2.119 24.25 6.855 1 97.12 207 GLU B O 1
ATOM 4280 N N . LEU B 1 208 ? 1.85 23.469 8.977 1 96.81 208 LEU B N 1
ATOM 4281 C CA . LEU B 1 208 ? 0.671 24.297 9.203 1 96.81 208 LEU B CA 1
ATOM 4282 C C . LEU B 1 208 ? 1.06 25.766 9.352 1 96.81 208 LEU B C 1
ATOM 4284 O O . LEU B 1 208 ? 1.986 26.094 10.094 1 96.81 208 LEU B O 1
ATOM 4288 N N . ALA B 1 209 ? 0.347 26.641 8.719 1 94.5 209 ALA B N 1
ATOM 4289 C CA . ALA B 1 209 ? 0.717 28.047 8.664 1 94.5 209 ALA B CA 1
ATOM 4290 C C . ALA B 1 209 ? 0.478 28.734 10.008 1 94.5 209 ALA B C 1
ATOM 4292 O O . ALA B 1 209 ? 1.235 29.625 10.406 1 94.5 209 ALA B O 1
ATOM 4293 N N . GLY B 1 210 ? -0.538 28.328 10.688 1 92.81 210 GLY B N 1
ATOM 4294 C CA . GLY B 1 210 ? -0.873 28.953 11.953 1 92.81 210 GLY B CA 1
ATOM 4295 C C . GLY B 1 210 ? 0.076 28.578 13.078 1 92.81 21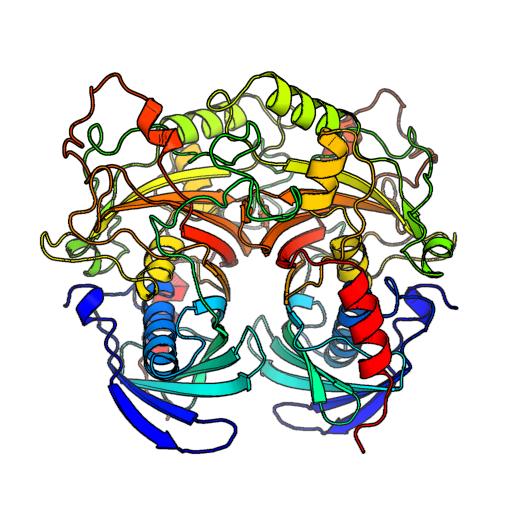0 GLY B C 1
ATOM 4296 O O . GLY B 1 210 ? 0.309 27.391 13.328 1 92.81 210 GLY B O 1
ATOM 4297 N N . GLN B 1 211 ? 0.447 29.547 13.844 1 89.75 211 GLN B N 1
ATOM 4298 C CA . GLN B 1 211 ? 1.466 29.328 14.867 1 89.75 211 GLN B CA 1
ATOM 4299 C C . GLN B 1 211 ? 0.9 28.547 16.047 1 89.75 211 GLN B C 1
ATOM 4301 O O . GLN B 1 211 ? 1.644 27.875 16.766 1 89.75 211 GLN B O 1
ATOM 4306 N N . GLU B 1 212 ? -0.36 28.594 16.188 1 91.75 212 GLU B N 1
ATOM 4307 C CA . GLU B 1 212 ? -0.967 27.922 17.344 1 91.75 212 GLU B CA 1
ATOM 4308 C C . GLU B 1 212 ? -1.562 26.578 16.938 1 91.75 212 GLU B C 1
ATOM 4310 O O . GLU B 1 212 ? -2.08 25.844 17.781 1 91.75 212 GLU B O 1
ATOM 4315 N N . GLU B 1 213 ? -1.461 26.297 15.664 1 95.19 213 GLU B N 1
ATOM 4316 C CA . GLU B 1 213 ? -2.041 25.047 15.18 1 95.19 213 GLU B CA 1
ATOM 4317 C C . GLU B 1 213 ? -1.167 23.844 15.547 1 95.19 213 GLU B C 1
ATOM 4319 O O . GLU B 1 213 ? 0.025 24 15.82 1 95.19 213 GLU B O 1
ATOM 4324 N N . GLU B 1 214 ? -1.84 22.719 15.641 1 96.88 214 GLU B N 1
ATOM 4325 C CA . GLU B 1 214 ? -1.166 21.453 15.93 1 96.88 214 GLU B CA 1
ATOM 4326 C C . GLU B 1 214 ? -1.62 20.359 14.969 1 96.88 214 GLU B C 1
ATOM 4328 O O . GLU B 1 214 ? -2.795 20.297 14.602 1 96.88 214 GLU B O 1
ATOM 4333 N N . LEU B 1 215 ? -0.673 19.547 14.656 1 97.88 215 LEU B N 1
ATOM 4334 C CA . LEU B 1 215 ? -0.96 18.422 13.758 1 97.88 215 LEU B CA 1
ATOM 4335 C C . LEU B 1 215 ? -1.825 17.391 14.453 1 97.88 215 LEU B C 1
ATOM 4337 O O . LEU B 1 215 ? -1.653 17.125 15.648 1 97.88 215 LEU B O 1
ATOM 4341 N N . HIS B 1 216 ? -2.74 16.828 13.695 1 97.88 216 HIS B N 1
ATOM 4342 C CA . HIS B 1 216 ? -3.561 15.688 14.062 1 97.88 216 HIS B CA 1
ATOM 4343 C C . HIS B 1 216 ? -3.41 14.555 13.047 1 97.88 216 HIS B C 1
ATOM 4345 O O . HIS B 1 216 ? -3.154 14.805 11.867 1 97.88 216 HIS B O 1
ATOM 4351 N N . LEU B 1 217 ? -3.596 13.32 13.578 1 98.56 217 LEU B N 1
ATOM 4352 C CA . LEU B 1 217 ? -3.439 12.172 12.695 1 98.56 217 LEU B CA 1
ATOM 4353 C C . LEU B 1 217 ? -4.395 12.266 11.508 1 98.56 217 LEU B C 1
ATOM 4355 O O . LEU B 1 217 ? -4.07 11.82 10.406 1 98.56 217 LEU B O 1
ATOM 4359 N N . SER B 1 218 ? -5.57 12.891 11.68 1 98.75 218 SER B N 1
ATOM 4360 C CA . SER B 1 218 ? -6.562 13.008 10.617 1 98.75 218 SER B CA 1
ATOM 4361 C C . SER B 1 218 ? -6.082 13.945 9.516 1 98.75 218 SER B C 1
ATOM 4363 O O . SER B 1 218 ? -6.676 14 8.438 1 98.75 218 SER B O 1
ATOM 4365 N N . MET B 1 219 ? -4.945 14.664 9.734 1 98.69 219 MET B N 1
ATOM 4366 C CA . MET B 1 219 ? -4.41 15.594 8.742 1 98.69 219 MET B CA 1
ATOM 4367 C C . MET B 1 219 ? -3.439 14.883 7.801 1 98.69 219 MET B C 1
ATOM 4369 O O . MET B 1 219 ? -3.096 15.414 6.742 1 98.69 219 MET B O 1
ATOM 4373 N N . ILE B 1 220 ? -3 13.688 8.125 1 98.75 220 ILE B N 1
ATOM 4374 C CA . ILE B 1 220 ? -1.931 12.977 7.43 1 98.75 220 ILE B CA 1
ATOM 4375 C C . ILE B 1 220 ? -2.346 12.703 5.984 1 98.75 220 ILE B C 1
ATOM 4377 O O . ILE B 1 220 ? -1.554 12.883 5.059 1 98.75 220 ILE B O 1
ATOM 4381 N N . PRO B 1 221 ? -3.652 12.391 5.734 1 98.69 221 PRO B N 1
ATOM 4382 C CA . PRO B 1 221 ? -4.023 12.141 4.34 1 98.69 221 PRO B CA 1
ATOM 4383 C C . PRO B 1 221 ? -3.834 13.375 3.453 1 98.69 221 PRO B C 1
ATOM 4385 O O . PRO B 1 221 ? -3.475 13.242 2.281 1 98.69 221 PRO B O 1
ATOM 4388 N N . PHE B 1 222 ? -4.059 14.539 3.979 1 98.25 222 PHE B N 1
ATOM 4389 C CA . PHE B 1 222 ? -3.863 15.75 3.195 1 98.25 222 PHE B CA 1
ATOM 4390 C C . PHE B 1 222 ? -2.404 15.898 2.775 1 98.25 222 PHE B C 1
ATOM 4392 O O . PHE B 1 222 ? -2.109 16.094 1.596 1 98.25 222 PHE B O 1
ATOM 4399 N N . PHE B 1 223 ? -1.503 15.742 3.703 1 97.81 223 PHE B N 1
ATOM 4400 C CA . PHE B 1 223 ? -0.083 15.945 3.441 1 97.81 223 PHE B CA 1
ATOM 4401 C C . PHE B 1 223 ? 0.471 14.836 2.557 1 97.81 223 PHE B C 1
ATOM 4403 O O . PHE B 1 223 ? 1.372 15.07 1.748 1 97.81 223 PHE B O 1
ATOM 4410 N N . ALA B 1 224 ? -0.106 13.625 2.678 1 97.19 224 ALA B N 1
ATOM 4411 C CA . ALA B 1 224 ? 0.287 12.523 1.802 1 97.19 224 ALA B CA 1
ATOM 4412 C C . ALA B 1 224 ? -0.152 12.781 0.364 1 97.19 224 ALA B C 1
ATOM 4414 O O . ALA B 1 224 ? 0.573 12.461 -0.581 1 97.19 224 ALA B O 1
ATOM 4415 N N . ASP B 1 225 ? -1.309 13.414 0.23 1 96.31 225 ASP B N 1
ATOM 4416 C CA . ASP B 1 225 ? -1.965 13.555 -1.066 1 96.31 225 ASP B CA 1
ATOM 4417 C C . ASP B 1 225 ? -1.461 14.797 -1.803 1 96.31 225 ASP B C 1
ATOM 4419 O O . ASP B 1 225 ? -1.463 14.836 -3.035 1 96.31 225 ASP B O 1
ATOM 4423 N N . VAL B 1 226 ? -1.031 15.812 -1.061 1 91 226 VAL B N 1
ATOM 4424 C CA . VAL B 1 226 ? -0.637 17.062 -1.697 1 91 226 VAL B CA 1
ATOM 4425 C C . VAL B 1 226 ? 0.821 16.984 -2.143 1 91 226 VAL B C 1
ATOM 4427 O O . VAL B 1 226 ? 1.29 17.812 -2.912 1 91 226 VAL B O 1
ATOM 4430 N N . SER B 1 227 ? 1.501 15.883 -1.74 1 86.56 227 SER B N 1
ATOM 4431 C CA . SER B 1 227 ? 2.896 15.688 -2.113 1 86.56 227 SER B CA 1
ATOM 4432 C C . SER B 1 227 ? 3.035 15.398 -3.605 1 86.56 227 SER B C 1
ATOM 4434 O O . SER B 1 227 ? 2.039 15.172 -4.293 1 86.56 227 SER B O 1
ATOM 4436 N N . GLU B 1 228 ? 4.207 15.492 -4.066 1 87.88 228 GLU B N 1
ATOM 4437 C CA . GLU B 1 228 ? 4.469 15.406 -5.5 1 87.88 228 GLU B CA 1
ATOM 4438 C C . GLU B 1 228 ? 4.172 14.008 -6.031 1 87.88 228 GLU B C 1
ATOM 4440 O O . GLU B 1 228 ? 4.66 13.016 -5.492 1 87.88 228 GLU B O 1
ATOM 4445 N N . SER B 1 229 ? 3.389 13.977 -7.105 1 92.25 229 SER B N 1
ATOM 4446 C CA . SER B 1 229 ? 3.061 12.719 -7.773 1 92.25 229 SER B CA 1
ATOM 4447 C C . SER B 1 229 ? 4.164 12.305 -8.742 1 92.25 229 SER B C 1
ATOM 4449 O O . SER B 1 229 ? 5 13.125 -9.125 1 92.25 229 SER B O 1
ATOM 4451 N N . THR B 1 230 ? 4.145 11.094 -9.18 1 94.88 230 THR B N 1
ATOM 4452 C CA . THR B 1 230 ? 5.172 10.531 -10.039 1 94.88 230 THR B CA 1
ATOM 4453 C C . THR B 1 230 ? 5.289 11.328 -11.336 1 94.88 230 THR B C 1
ATOM 4455 O O . THR B 1 230 ? 6.387 11.75 -11.719 1 94.88 230 THR B O 1
ATOM 4458 N N . PRO B 1 231 ? 4.188 11.688 -12 1 94.62 231 PRO B N 1
ATOM 4459 C CA . PRO B 1 231 ? 4.32 12.477 -13.227 1 94.62 231 PRO B CA 1
ATOM 4460 C C . PRO B 1 231 ? 4.84 13.891 -12.961 1 94.62 231 PRO B C 1
ATOM 4462 O O . PRO B 1 231 ? 5.555 14.453 -13.797 1 94.62 231 PRO B O 1
ATOM 4465 N N . THR B 1 232 ? 4.492 14.438 -11.805 1 92.19 232 THR B N 1
ATOM 4466 C CA . THR B 1 232 ? 4.98 15.773 -11.453 1 92.19 232 THR B CA 1
ATOM 4467 C C . THR B 1 232 ? 6.488 15.75 -11.234 1 92.19 232 THR B C 1
ATOM 4469 O O . THR B 1 232 ? 7.203 16.641 -11.703 1 92.19 232 THR B O 1
ATOM 4472 N N . ILE B 1 233 ? 6.977 14.727 -10.555 1 93.5 233 ILE B N 1
ATOM 4473 C CA . ILE B 1 233 ? 8.414 14.594 -10.336 1 93.5 233 ILE B CA 1
ATOM 4474 C C . ILE B 1 233 ? 9.125 14.414 -11.672 1 93.5 233 ILE B C 1
ATOM 4476 O O . ILE B 1 233 ? 10.164 15.031 -11.914 1 93.5 233 ILE B O 1
ATOM 4480 N N . LEU B 1 234 ? 8.508 13.578 -12.516 1 94.12 234 LEU B N 1
ATOM 4481 C CA . LEU B 1 234 ? 9.078 13.344 -13.836 1 94.12 234 LEU B CA 1
ATOM 4482 C C . LEU B 1 234 ? 9.219 14.648 -14.609 1 94.12 234 LEU B C 1
ATOM 4484 O O . LEU B 1 234 ? 10.273 14.922 -15.195 1 94.12 234 LEU B O 1
ATOM 4488 N N . SER B 1 235 ? 8.195 15.477 -14.586 1 92.44 235 SER B N 1
ATOM 4489 C CA . SER B 1 235 ? 8.203 16.766 -15.273 1 92.44 235 SER B CA 1
ATOM 4490 C C . SER B 1 235 ? 9.297 17.672 -14.719 1 92.44 235 SER B C 1
ATOM 4492 O O . SER B 1 235 ? 10.023 18.312 -15.484 1 92.44 235 SER B O 1
ATOM 4494 N N . GLN B 1 236 ? 9.445 17.688 -13.445 1 90.31 236 GLN B N 1
ATOM 4495 C CA . GLN B 1 236 ? 10.445 18.516 -12.789 1 90.31 236 GLN B CA 1
ATOM 4496 C C . GLN B 1 236 ? 11.859 18.094 -13.172 1 90.31 236 GLN B C 1
ATOM 4498 O O . GLN B 1 236 ? 12.727 18.938 -13.422 1 90.31 236 GLN B O 1
ATOM 4503 N N . VAL B 1 237 ? 12.055 16.812 -13.195 1 92.75 237 VAL B N 1
ATOM 4504 C CA . VAL B 1 237 ? 13.367 16.281 -13.531 1 92.75 237 VAL B CA 1
ATOM 4505 C C . VAL B 1 237 ? 13.734 16.672 -14.961 1 92.75 237 VAL B C 1
ATOM 4507 O O . VAL B 1 237 ? 14.898 16.969 -15.25 1 92.75 237 VAL B O 1
ATOM 4510 N N . HIS B 1 238 ? 12.703 16.797 -15.852 1 91.75 238 HIS B N 1
ATOM 4511 C CA . HIS B 1 238 ? 12.938 17.172 -17.25 1 91.75 238 HIS B CA 1
ATOM 4512 C C . HIS B 1 238 ? 13 18.688 -17.406 1 91.75 238 HIS B C 1
ATOM 4514 O O . HIS B 1 238 ? 13.344 19.188 -18.469 1 91.75 238 HIS B O 1
ATOM 4520 N N . GLY B 1 239 ? 12.617 19.406 -16.344 1 86.81 239 GLY B N 1
ATOM 4521 C CA . GLY B 1 239 ? 12.633 20.859 -16.391 1 86.81 239 GLY B CA 1
ATOM 4522 C C . GLY B 1 239 ? 11.414 21.438 -17.078 1 86.81 239 GLY B C 1
ATOM 4523 O O . GLY B 1 239 ? 11.477 22.547 -17.625 1 86.81 239 GLY B O 1
ATOM 4524 N N . ASP B 1 240 ? 10.25 20.656 -17.203 1 83.94 240 ASP B N 1
ATOM 4525 C CA . ASP B 1 240 ? 9.062 21.078 -17.938 1 83.94 240 ASP B CA 1
ATOM 4526 C C . ASP B 1 240 ? 8.07 21.797 -17.016 1 83.94 240 ASP B C 1
ATOM 4528 O O . ASP B 1 240 ? 6.973 22.172 -17.438 1 83.94 240 ASP B O 1
ATOM 4532 N N . GLY B 1 241 ? 8.461 22.047 -15.766 1 78.06 241 GLY B N 1
ATOM 4533 C CA . GLY B 1 241 ? 7.555 22.688 -14.844 1 78.06 241 GLY B CA 1
ATOM 4534 C C . GLY B 1 241 ? 6.367 21.828 -14.461 1 78.06 241 GLY B C 1
ATOM 4535 O O . GLY B 1 241 ? 6.422 20.609 -14.562 1 78.06 241 GLY B O 1
ATOM 4536 N N . THR B 1 242 ? 5.23 22.469 -14.016 1 76.62 242 THR B N 1
ATOM 4537 C CA . THR B 1 242 ? 4.043 21.75 -13.57 1 76.62 242 THR B CA 1
ATOM 4538 C C . THR B 1 242 ? 3.123 21.438 -14.75 1 76.62 242 THR B C 1
ATOM 4540 O O . THR B 1 242 ? 2.602 22.359 -15.391 1 76.62 242 THR B O 1
ATOM 4543 N N . PRO B 1 243 ? 2.904 20.203 -15.008 1 80.62 243 PRO B N 1
ATOM 4544 C CA . PRO B 1 243 ? 2.021 19.859 -16.125 1 80.62 243 PRO B CA 1
ATOM 4545 C C . PRO B 1 243 ? 0.567 20.25 -15.867 1 80.62 243 PRO B C 1
ATOM 4547 O O . PRO B 1 243 ? 0.136 20.312 -14.719 1 80.62 243 PRO B O 1
ATOM 4550 N N . ALA B 1 244 ? -0.128 20.547 -16.969 1 83 244 ALA B N 1
ATOM 4551 C CA . ALA B 1 244 ? -1.565 20.781 -16.891 1 83 244 ALA B CA 1
ATOM 4552 C C . ALA B 1 244 ? -2.338 19.469 -16.766 1 83 244 ALA B C 1
ATOM 4554 O O . ALA B 1 244 ? -3.117 19.125 -17.656 1 83 244 ALA B O 1
ATOM 4555 N N . MET B 1 245 ? -2.076 18.797 -15.672 1 88.88 245 MET B N 1
ATOM 4556 C CA . MET B 1 245 ? -2.65 17.469 -15.445 1 88.88 245 MET B CA 1
ATOM 4557 C C . MET B 1 245 ? -3.348 17.406 -14.086 1 88.88 245 MET B C 1
ATOM 4559 O O . MET B 1 245 ? -3.105 18.25 -13.219 1 88.88 245 MET B O 1
ATOM 4563 N N . TRP B 1 246 ? -4.23 16.516 -14.008 1 91.06 246 TRP B N 1
ATOM 4564 C CA . TRP B 1 246 ? -4.898 16.141 -12.773 1 91.06 246 TRP B CA 1
ATOM 4565 C C . TRP B 1 246 ? -4.633 14.672 -12.43 1 91.06 246 TRP B C 1
ATOM 4567 O O . TRP B 1 246 ? -4.656 13.812 -13.312 1 91.06 246 TRP B O 1
ATOM 4577 N N . TYR B 1 247 ? -4.379 14.469 -11.172 1 93.75 247 TYR B N 1
ATOM 4578 C CA . TYR B 1 247 ? -4.004 13.133 -10.742 1 93.75 247 TYR B CA 1
ATOM 4579 C C . TYR B 1 247 ? -4.996 12.586 -9.719 1 93.75 247 TYR B C 1
ATOM 4581 O O . TYR B 1 247 ? -4.641 12.367 -8.562 1 93.75 247 TYR B O 1
ATOM 4589 N N . PRO B 1 248 ? -6.23 12.305 -10.164 1 95.31 248 PRO B N 1
ATOM 4590 C CA . PRO B 1 248 ? -7.223 11.789 -9.219 1 95.31 248 PRO B CA 1
ATOM 4591 C C . PRO B 1 248 ? -6.812 10.453 -8.602 1 95.31 248 PRO B C 1
ATOM 4593 O O . PRO B 1 248 ? -6.527 9.5 -9.32 1 95.31 248 PRO B O 1
ATOM 4596 N N . THR B 1 249 ? -6.797 10.438 -7.281 1 97.31 249 THR B N 1
ATOM 4597 C CA . THR B 1 249 ? -6.48 9.234 -6.527 1 97.31 249 THR B CA 1
ATOM 4598 C C . THR B 1 249 ? -7.625 8.227 -6.605 1 97.31 249 THR B C 1
ATOM 4600 O O . THR B 1 249 ? -8.789 8.586 -6.406 1 97.31 249 THR B O 1
ATOM 4603 N N . MET B 1 250 ? -7.305 6.988 -6.895 1 98.06 250 MET B N 1
ATOM 4604 C CA . MET B 1 250 ? -8.297 5.918 -6.887 1 98.06 250 MET B CA 1
ATOM 4605 C C . MET B 1 250 ? -8.281 5.172 -5.555 1 98.06 250 MET B C 1
ATOM 4607 O O . MET B 1 250 ? -9.344 4.836 -5.02 1 98.06 250 MET B O 1
ATOM 4611 N N . VAL B 1 251 ? -7.121 4.902 -5.109 1 98.81 251 VAL B N 1
ATOM 4612 C CA . VAL B 1 251 ? -6.949 4.176 -3.855 1 98.81 251 VAL B CA 1
ATOM 4613 C C . VAL B 1 251 ? -5.816 4.805 -3.047 1 98.81 251 VAL B C 1
ATOM 4615 O O . VAL B 1 251 ? -4.77 5.156 -3.6 1 98.81 251 VAL B O 1
ATOM 4618 N N . MET B 1 252 ? -6.031 4.984 -1.789 1 98.75 252 MET B N 1
ATOM 4619 C CA . MET B 1 252 ? -4.984 5.438 -0.876 1 98.75 252 MET B CA 1
ATOM 4620 C C . MET B 1 252 ? -4.965 4.586 0.39 1 98.75 252 MET B C 1
ATOM 4622 O O . MET B 1 252 ? -6.02 4.25 0.934 1 98.75 252 MET B O 1
ATOM 4626 N N . THR B 1 253 ? -3.811 4.211 0.805 1 98.81 253 THR B N 1
ATOM 4627 C CA . THR B 1 253 ? -3.633 3.523 2.08 1 98.81 253 THR B CA 1
ATOM 4628 C C . THR B 1 253 ? -2.725 4.328 3.004 1 98.81 253 THR B C 1
ATOM 4630 O O . THR B 1 253 ? -1.794 4.992 2.545 1 98.81 253 THR B O 1
ATOM 4633 N N . ILE B 1 254 ? -3.059 4.285 4.23 1 98.81 254 ILE B N 1
ATOM 4634 C CA . ILE B 1 254 ? -2.234 4.895 5.27 1 98.81 254 ILE B CA 1
ATOM 4635 C C . ILE B 1 254 ? -2.074 3.926 6.438 1 98.81 254 ILE B C 1
ATOM 4637 O O . ILE B 1 254 ? -3.062 3.449 7 1 98.81 254 ILE B O 1
ATOM 4641 N N . GLU B 1 255 ? -0.91 3.615 6.742 1 98.81 255 GLU B N 1
ATOM 4642 C CA . GLU B 1 255 ? -0.6 2.893 7.973 1 98.81 255 GLU B CA 1
ATOM 4643 C C . GLU B 1 255 ? 0.074 3.807 8.992 1 98.81 255 GLU B C 1
ATOM 4645 O O . GLU B 1 255 ? 1.202 4.254 8.781 1 98.81 255 GLU B O 1
ATOM 4650 N N . PHE B 1 256 ? -0.604 4.012 10.07 1 98.75 256 PHE B N 1
ATOM 4651 C CA . PHE B 1 256 ? -0.049 4.84 11.133 1 98.75 256 PHE B CA 1
ATOM 4652 C C . PHE B 1 256 ? 0.897 4.031 12.008 1 98.75 256 PHE B C 1
ATOM 4654 O O . PHE B 1 256 ? 0.579 2.908 12.398 1 98.75 256 PHE B O 1
ATOM 4661 N N . LYS B 1 257 ? 2.004 4.676 12.297 1 97.25 257 LYS B N 1
ATOM 4662 C CA . LYS B 1 257 ? 3.031 3.965 13.047 1 97.25 257 LYS B CA 1
ATOM 4663 C C . LYS B 1 257 ? 3.064 4.422 14.508 1 97.25 257 LYS B C 1
ATOM 4665 O O . LYS B 1 257 ? 3.393 3.643 15.398 1 97.25 257 LYS B O 1
ATOM 4670 N N . ARG B 1 258 ? 2.725 5.68 14.703 1 96.81 258 ARG B N 1
ATOM 4671 C CA . ARG B 1 258 ? 2.795 6.27 16.031 1 96.81 258 ARG B CA 1
ATOM 4672 C C . ARG B 1 258 ? 2.023 7.582 16.094 1 96.81 258 ARG B C 1
ATOM 4674 O O . ARG B 1 258 ? 1.647 8.133 15.055 1 96.81 258 ARG B O 1
ATOM 4681 N N . LYS B 1 259 ? 1.787 8.039 17.312 1 97.88 259 LYS B N 1
ATOM 4682 C CA . LYS B 1 259 ? 1.159 9.344 17.5 1 97.88 259 LYS B CA 1
ATOM 4683 C C . LYS B 1 259 ? 2.121 10.477 17.156 1 97.88 259 LYS B C 1
ATOM 4685 O O . LYS B 1 259 ? 3.307 10.234 16.906 1 97.88 259 LYS B O 1
ATOM 4690 N N . LEU B 1 260 ? 1.614 11.648 17.047 1 98.19 260 LEU B N 1
ATOM 4691 C CA . LEU B 1 260 ? 2.393 12.82 16.656 1 98.19 260 LEU B CA 1
ATOM 4692 C C . LEU B 1 260 ? 3.002 13.5 17.875 1 98.19 260 LEU B C 1
ATOM 4694 O O . LEU B 1 260 ? 2.516 13.32 19 1 98.19 260 LEU B O 1
ATOM 4698 N N . PRO B 1 261 ? 4.07 14.25 17.625 1 96.62 261 PRO B N 1
ATOM 4699 C CA . PRO B 1 261 ? 4.625 14.992 18.766 1 96.62 261 PRO B CA 1
ATOM 4700 C C . PRO B 1 261 ? 3.646 16.016 19.328 1 96.62 261 PRO B C 1
ATOM 4702 O O . PRO B 1 261 ? 3.006 16.75 18.562 1 96.62 261 PRO B O 1
ATOM 4705 N N . LYS B 1 262 ? 3.621 16.078 20.641 1 93.75 262 LYS B N 1
ATOM 4706 C CA . LYS B 1 262 ? 2.791 17.078 21.297 1 93.75 262 LYS B CA 1
ATOM 4707 C C . LYS B 1 262 ? 3.471 18.453 21.297 1 93.75 262 LYS B C 1
ATOM 4709 O O . LYS B 1 262 ? 4.695 18.531 21.203 1 93.75 262 LYS B O 1
ATOM 4714 N N . LYS B 1 263 ? 2.625 19.391 21.422 1 93.5 263 LYS B N 1
ATOM 4715 C CA . LYS B 1 263 ? 3.154 20.75 21.516 1 93.5 263 LYS B CA 1
ATOM 4716 C C . LYS B 1 263 ? 4.109 20.891 22.703 1 93.5 263 LYS B C 1
ATOM 4718 O O . LYS B 1 263 ? 3.814 20.406 23.797 1 93.5 263 LYS B O 1
ATOM 4723 N N . GLY B 1 264 ? 5.309 21.453 22.422 1 90.44 264 GLY B N 1
ATOM 4724 C CA . GLY B 1 264 ? 6.262 21.703 23.484 1 90.44 264 GLY B CA 1
ATOM 4725 C C . GLY B 1 264 ? 7.293 20.594 23.625 1 90.44 264 GLY B C 1
ATOM 4726 O O . GLY B 1 264 ? 8.242 20.719 24.406 1 90.44 264 GLY B O 1
ATOM 4727 N N . LEU B 1 265 ? 7.137 19.469 22.953 1 92.81 265 LEU B N 1
ATOM 4728 C CA . LEU B 1 265 ? 8.141 18.422 23.031 1 92.81 265 LEU B CA 1
ATOM 4729 C C . LEU B 1 265 ? 9.469 18.891 22.453 1 92.81 265 LEU B C 1
ATOM 4731 O O . LEU B 1 265 ? 9.531 19.328 21.297 1 92.81 265 LEU B O 1
ATOM 4735 N N . ALA B 1 266 ? 10.469 18.781 23.25 1 90.5 266 ALA B N 1
ATOM 4736 C CA . ALA B 1 266 ? 11.789 19.281 22.844 1 90.5 266 ALA B CA 1
ATOM 4737 C C . ALA B 1 266 ? 12.328 18.5 21.656 1 90.5 266 ALA B C 1
ATOM 4739 O O . ALA B 1 266 ? 12.25 17.266 21.609 1 90.5 266 ALA B O 1
ATOM 4740 N N . GLY B 1 267 ? 12.797 19.234 20.672 1 91.06 267 GLY B N 1
ATOM 4741 C CA . GLY B 1 267 ? 13.484 18.625 19.547 1 91.06 267 GLY B CA 1
ATOM 4742 C C . GLY B 1 267 ? 12.555 18.234 18.422 1 91.06 267 GLY B C 1
ATOM 4743 O O . GLY B 1 267 ? 12.992 17.625 17.438 1 91.06 267 GLY B O 1
ATOM 4744 N N . TYR B 1 268 ? 11.242 18.594 18.609 1 95.38 268 TYR B N 1
ATOM 4745 C CA . TYR B 1 268 ? 10.266 18.234 17.578 1 95.38 268 TYR B CA 1
ATOM 4746 C C . TYR B 1 268 ? 9.289 19.391 17.344 1 95.38 268 TYR B C 1
ATOM 4748 O O . TYR B 1 268 ? 8.969 20.141 18.266 1 95.38 268 TYR B O 1
ATOM 4756 N N . SER B 1 269 ? 8.914 19.516 16.156 1 96.75 269 SER B N 1
ATOM 4757 C CA . SER B 1 269 ? 7.84 20.453 15.82 1 96.75 269 SER B CA 1
ATOM 4758 C C . SER B 1 269 ? 6.477 19.781 15.914 1 96.75 269 SER B C 1
ATOM 4760 O O . SER B 1 269 ? 6.312 18.625 15.508 1 96.75 269 SER B O 1
ATOM 4762 N N . SER B 1 270 ? 5.5 20.484 16.391 1 96.88 270 SER B N 1
ATOM 4763 C CA . SER B 1 270 ? 4.125 20 16.438 1 96.88 270 SER B CA 1
ATOM 4764 C C . SER B 1 270 ? 3.326 20.484 15.227 1 96.88 270 SER B C 1
ATOM 4766 O O . SER B 1 270 ? 2.117 20.266 15.148 1 96.88 270 SER B O 1
ATOM 4768 N N . ARG B 1 271 ? 4.02 21.141 14.242 1 97.25 271 ARG B N 1
ATOM 4769 C CA . ARG B 1 271 ? 3.285 21.734 13.125 1 97.25 271 ARG B CA 1
ATOM 4770 C C . ARG B 1 271 ? 3.908 21.328 11.789 1 97.25 271 ARG B C 1
ATOM 4772 O O . ARG B 1 271 ? 3.33 21.578 10.734 1 97.25 271 ARG B O 1
ATOM 4779 N N . THR B 1 272 ? 5.098 20.719 11.875 1 98 272 THR B N 1
ATOM 4780 C CA . THR B 1 272 ? 5.859 20.469 10.656 1 98 272 THR B CA 1
ATOM 4781 C C . THR B 1 272 ? 6.059 18.969 10.445 1 98 272 THR B C 1
ATOM 4783 O O . THR B 1 272 ? 6.277 18.234 11.406 1 98 272 THR B O 1
ATOM 4786 N N . LEU B 1 273 ? 5.926 18.516 9.211 1 98.31 273 LEU B N 1
ATOM 4787 C CA . LEU B 1 273 ? 6.145 17.125 8.805 1 98.31 273 LEU B CA 1
ATOM 4788 C C . LEU B 1 273 ? 7.148 17.062 7.652 1 98.31 273 LEU B C 1
ATOM 4790 O O . LEU B 1 273 ? 7.195 17.953 6.809 1 98.31 273 LEU B O 1
ATOM 4794 N N . GLY B 1 274 ? 7.957 16.031 7.676 1 98.44 274 GLY B N 1
ATOM 4795 C CA . GLY B 1 274 ? 8.672 15.641 6.473 1 98.44 274 GLY B CA 1
ATOM 4796 C C . GLY B 1 274 ? 7.91 14.641 5.621 1 98.44 274 GLY B C 1
ATOM 4797 O O . GLY B 1 274 ? 7.473 13.602 6.117 1 98.44 274 GLY B O 1
ATOM 4798 N N . VAL B 1 275 ? 7.727 14.945 4.336 1 98.31 275 VAL B N 1
ATOM 4799 C CA . VAL B 1 275 ? 7.004 14.055 3.438 1 98.31 275 VAL B CA 1
ATOM 4800 C C . VAL B 1 275 ? 7.941 13.539 2.35 1 98.31 275 VAL B C 1
ATOM 4802 O O . VAL B 1 275 ? 8.555 14.328 1.623 1 98.31 275 VAL B O 1
ATOM 4805 N N . TYR B 1 276 ? 8.117 12.25 2.312 1 97.69 276 TYR B N 1
ATOM 4806 C CA . TYR B 1 276 ? 8.914 11.562 1.297 1 97.69 276 TYR B CA 1
ATOM 4807 C C . TYR B 1 276 ? 8.023 10.742 0.369 1 97.69 276 TYR B C 1
ATOM 4809 O O . TYR B 1 276 ? 7.066 10.109 0.818 1 97.69 276 TYR B O 1
ATOM 4817 N N . SER B 1 277 ? 8.258 10.773 -0.899 1 96.31 277 SER B N 1
ATOM 4818 C CA . SER B 1 277 ? 7.496 9.992 -1.867 1 96.31 277 SER B CA 1
ATOM 4819 C C . SER B 1 277 ? 8.414 9.312 -2.879 1 96.31 277 SER B C 1
ATOM 4821 O O . SER B 1 277 ? 9.438 9.875 -3.275 1 96.31 277 SER B O 1
ATOM 4823 N N . GLN B 1 278 ? 8.062 8.172 -3.221 1 95.62 278 GLN B N 1
ATOM 4824 C CA . GLN B 1 278 ? 8.727 7.398 -4.27 1 95.62 278 GLN B CA 1
ATOM 4825 C C . GLN B 1 278 ? 7.711 6.848 -5.27 1 95.62 278 GLN B C 1
ATOM 4827 O O . GLN B 1 278 ? 6.676 6.305 -4.879 1 95.62 278 GLN B O 1
ATOM 4832 N N . GLY B 1 279 ? 7.969 7.082 -6.523 1 95.25 279 GLY B N 1
ATOM 4833 C CA . GLY B 1 279 ? 7.176 6.527 -7.609 1 95.25 279 GLY B CA 1
ATOM 4834 C C . GLY B 1 279 ? 7.984 5.676 -8.57 1 95.25 279 GLY B C 1
ATOM 4835 O O . GLY B 1 279 ? 9.094 6.047 -8.953 1 95.25 279 GLY B O 1
ATOM 4836 N N . SER B 1 280 ? 7.398 4.547 -8.961 1 92.06 280 SER B N 1
ATOM 4837 C CA . SER B 1 280 ? 8.164 3.611 -9.773 1 92.06 280 SER B CA 1
ATOM 4838 C C . SER B 1 280 ? 7.504 3.395 -11.133 1 92.06 280 SER B C 1
ATOM 4840 O O . SER B 1 280 ? 8.188 3.152 -12.133 1 92.06 280 SER B O 1
ATOM 4842 N N . PHE B 1 281 ? 6.223 3.439 -11.141 1 95.81 281 PHE B N 1
ATOM 4843 C CA . PHE B 1 281 ? 5.539 3.002 -12.352 1 95.81 281 PHE B CA 1
ATOM 4844 C C . PHE B 1 281 ? 4.523 4.043 -12.805 1 95.81 281 PHE B C 1
ATOM 4846 O O . PHE B 1 281 ? 3.676 4.473 -12.016 1 95.81 281 PHE B O 1
ATOM 4853 N N . LEU B 1 282 ? 4.633 4.465 -13.984 1 95.5 282 LEU B N 1
ATOM 4854 C CA . LEU B 1 282 ? 3.711 5.32 -14.719 1 95.5 282 LEU B CA 1
ATOM 4855 C C . LEU B 1 282 ? 3.426 4.742 -16.109 1 95.5 282 LEU B C 1
ATOM 4857 O O . LEU B 1 282 ? 4.242 4.879 -17.016 1 95.5 282 LEU B O 1
ATOM 4861 N N . GLU B 1 283 ? 2.318 4.086 -16.172 1 91.75 283 GLU B N 1
ATOM 4862 C CA . GLU B 1 283 ? 1.971 3.379 -17.391 1 91.75 283 GLU B CA 1
ATOM 4863 C C . GLU B 1 283 ? 0.472 3.457 -17.672 1 91.75 283 GLU B C 1
ATOM 4865 O O . GLU B 1 283 ? -0.343 3.287 -16.766 1 91.75 283 GLU B O 1
ATOM 4870 N N . HIS B 1 284 ? 0.145 3.721 -18.875 1 87.94 284 HIS B N 1
ATOM 4871 C CA . HIS B 1 284 ? -1.232 3.705 -19.359 1 87.94 284 HIS B CA 1
ATOM 4872 C C . HIS B 1 284 ? -2.117 4.621 -18.516 1 87.94 284 HIS B C 1
ATOM 4874 O O . HIS B 1 284 ? -3.238 4.25 -18.156 1 87.94 284 HIS B O 1
ATOM 4880 N N . GLY B 1 285 ? -1.591 5.645 -18.094 1 91.88 285 GLY B N 1
ATOM 4881 C CA . GLY B 1 285 ? -2.35 6.688 -17.422 1 91.88 285 GLY B CA 1
ATOM 4882 C C . GLY B 1 285 ? -2.512 6.441 -15.93 1 91.88 285 GLY B C 1
ATOM 4883 O O . GLY B 1 285 ? -3.281 7.133 -15.258 1 91.88 285 GLY B O 1
ATOM 4884 N N . ARG B 1 286 ? -1.851 5.434 -15.406 1 95.88 286 ARG B N 1
ATOM 4885 C CA . ARG B 1 286 ? -1.883 5.148 -13.977 1 95.88 286 ARG B CA 1
ATOM 4886 C C . ARG B 1 286 ? -0.488 5.246 -13.367 1 95.88 286 ARG B C 1
ATOM 4888 O O . ARG B 1 286 ? 0.506 4.938 -14.023 1 95.88 286 ARG B O 1
ATOM 4895 N N . HIS B 1 287 ? -0.449 5.723 -12.18 1 96.81 287 HIS B N 1
ATOM 4896 C CA . HIS B 1 287 ? 0.831 5.734 -11.477 1 96.81 287 HIS B CA 1
ATOM 4897 C C . HIS B 1 287 ? 0.655 5.387 -10.008 1 96.81 287 HIS B C 1
ATOM 4899 O O . HIS B 1 287 ? -0.446 5.5 -9.461 1 96.81 287 HIS B O 1
ATOM 4905 N N . ASP B 1 288 ? 1.71 4.859 -9.445 1 96.81 288 ASP B N 1
ATOM 4906 C CA . ASP B 1 288 ? 1.742 4.535 -8.016 1 96.81 288 ASP B CA 1
ATOM 4907 C C . ASP B 1 288 ? 2.709 5.449 -7.27 1 96.81 288 ASP B C 1
ATOM 4909 O O . ASP B 1 288 ? 3.643 5.992 -7.859 1 96.81 288 ASP B O 1
ATOM 4913 N N . THR B 1 289 ? 2.395 5.691 -6.016 1 96.81 289 THR B N 1
ATOM 4914 C CA . THR B 1 289 ? 3.273 6.43 -5.117 1 96.81 289 THR B CA 1
ATOM 4915 C C . THR B 1 289 ? 3.352 5.746 -3.754 1 96.81 289 THR B C 1
ATOM 4917 O O . THR B 1 289 ? 2.322 5.406 -3.166 1 96.81 289 THR B O 1
ATOM 4920 N N . TYR B 1 290 ? 4.539 5.41 -3.344 1 96.5 290 TYR B N 1
ATOM 4921 C CA . TYR B 1 290 ? 4.84 5.082 -1.955 1 96.5 290 TYR B CA 1
ATOM 4922 C C . TYR B 1 290 ? 5.266 6.32 -1.179 1 96.5 290 TYR B C 1
ATOM 4924 O O . TYR B 1 290 ? 6.031 7.145 -1.685 1 96.5 290 TYR B O 1
ATOM 4932 N N . GLY B 1 291 ? 4.715 6.5 0.025 1 97.38 291 GLY B N 1
ATOM 4933 C CA . GLY B 1 291 ? 5.051 7.688 0.799 1 97.38 291 GLY B CA 1
ATOM 4934 C C . GLY B 1 291 ? 5.414 7.375 2.238 1 97.38 291 GLY B C 1
ATOM 4935 O O . GLY B 1 291 ? 4.996 6.352 2.783 1 97.38 291 GLY B O 1
ATOM 4936 N N . GLU B 1 292 ? 6.219 8.219 2.822 1 98.12 292 GLU B N 1
ATOM 4937 C CA . GLU B 1 292 ? 6.551 8.234 4.242 1 98.12 292 GLU B CA 1
ATOM 4938 C C . GLU B 1 292 ? 6.344 9.617 4.844 1 98.12 292 GLU B C 1
ATOM 4940 O O . GLU B 1 292 ? 6.762 10.625 4.258 1 98.12 292 GLU B O 1
ATOM 4945 N N . ILE B 1 293 ? 5.688 9.633 5.961 1 98.75 293 ILE B N 1
ATOM 4946 C CA . ILE B 1 293 ? 5.477 10.867 6.707 1 98.75 293 ILE B CA 1
ATOM 4947 C C . ILE B 1 293 ? 6.32 10.859 7.98 1 98.75 293 ILE B C 1
ATOM 4949 O O . ILE B 1 293 ? 6.227 9.93 8.781 1 98.75 293 ILE B O 1
ATOM 4953 N N . TRP B 1 294 ? 7.062 11.922 8.156 1 98.38 294 TRP B N 1
ATOM 4954 C CA . TRP B 1 294 ? 8.055 11.93 9.227 1 98.38 294 TRP B CA 1
ATOM 4955 C C . TRP B 1 294 ? 7.852 13.133 10.141 1 98.38 294 TRP B C 1
ATOM 4957 O O . TRP B 1 294 ? 7.402 14.195 9.695 1 98.38 294 TRP B O 1
ATOM 4967 N N . SER B 1 295 ? 8.227 12.961 11.406 1 98.31 295 SER B N 1
ATOM 4968 C CA . SER B 1 295 ? 8.344 14.102 12.312 1 98.31 295 SER B CA 1
ATOM 4969 C C . SER B 1 295 ? 9.43 15.062 11.852 1 98.31 295 SER B C 1
ATOM 4971 O O . SER B 1 295 ? 10.258 14.719 11.008 1 98.31 295 SER B O 1
ATOM 4973 N N . ALA B 1 296 ? 9.352 16.25 12.391 1 97.75 296 ALA B N 1
ATOM 4974 C CA . ALA B 1 296 ? 10.312 17.312 12.055 1 97.75 296 ALA B CA 1
ATOM 4975 C C . ALA B 1 296 ? 11.008 17.844 13.305 1 97.75 296 ALA B C 1
ATOM 4977 O O . ALA B 1 296 ? 10.391 17.969 14.359 1 97.75 296 ALA B O 1
ATOM 4978 N N . PRO B 1 297 ? 12.258 18.172 13.148 1 96.31 297 PRO B N 1
ATOM 4979 C CA . PRO B 1 297 ? 13.008 18.688 14.305 1 96.31 297 PRO B CA 1
ATOM 4980 C C . PRO B 1 297 ? 12.656 20.141 14.633 1 96.31 297 PRO B C 1
ATOM 4982 O O . PRO B 1 297 ? 12.922 20.594 15.75 1 96.31 297 PRO B O 1
ATOM 4985 N N . SER B 1 298 ? 12.188 20.906 13.688 1 95.62 298 SER B N 1
ATOM 4986 C CA . SER B 1 298 ? 11.781 22.297 13.852 1 95.62 298 SER B CA 1
ATOM 4987 C C . SER B 1 298 ? 10.797 22.719 12.766 1 95.62 298 SER B C 1
ATOM 4989 O O . SER B 1 298 ? 10.492 21.938 11.859 1 95.62 298 SER B O 1
ATOM 4991 N N . GLY B 1 299 ? 10.328 23.922 12.922 1 95.44 299 GLY B N 1
ATOM 4992 C CA . GLY B 1 299 ? 9.594 24.531 11.82 1 95.44 299 GLY B CA 1
ATOM 4993 C C . GLY B 1 299 ? 10.492 24.969 10.68 1 95.44 299 GLY B C 1
ATOM 4994 O O . GLY B 1 299 ? 11.719 25.016 10.828 1 95.44 299 GLY B O 1
ATOM 4995 N N . ILE B 1 300 ? 9.852 25.219 9.578 1 96.25 300 ILE B N 1
ATOM 4996 C CA . ILE B 1 300 ? 10.578 25.703 8.406 1 96.25 300 ILE B CA 1
ATOM 4997 C C . ILE B 1 300 ? 11.25 27.031 8.727 1 96.25 300 ILE B C 1
ATOM 4999 O O . ILE B 1 300 ? 10.594 27.984 9.164 1 96.25 300 ILE B O 1
ATOM 5003 N N . GLY B 1 301 ? 12.516 27.125 8.547 1 93.94 301 GLY B N 1
ATOM 5004 C CA . GLY B 1 301 ? 13.281 28.344 8.766 1 93.94 301 GLY B CA 1
ATOM 5005 C C . GLY B 1 301 ? 13.484 28.672 10.234 1 93.94 301 GLY B C 1
ATOM 5006 O O . GLY B 1 301 ? 13.906 29.766 10.586 1 93.94 301 GLY B O 1
ATOM 5007 N N . GLN B 1 302 ? 13.18 27.766 11.062 1 93.12 302 GLN B N 1
ATOM 5008 C CA . GLN B 1 302 ? 13.258 28 12.5 1 93.12 302 GLN B CA 1
ATOM 5009 C C . GLN B 1 302 ? 14.344 27.125 13.141 1 93.12 302 GLN B C 1
ATOM 5011 O O . GLN B 1 302 ? 14.508 25.969 12.766 1 93.12 302 GLN B O 1
ATOM 5016 N N . PRO B 1 303 ? 15.031 27.672 14.055 1 89.44 303 PRO B N 1
ATOM 5017 C CA . PRO B 1 303 ? 16.047 26.875 14.742 1 89.44 303 PRO B CA 1
ATOM 5018 C C . PRO B 1 303 ? 15.438 25.766 15.594 1 89.44 303 PRO B C 1
ATOM 5020 O O . PRO B 1 303 ? 14.266 25.844 15.969 1 89.44 303 PRO B O 1
ATOM 5023 N N . ASP B 1 304 ? 16.188 24.688 15.82 1 86.12 304 ASP B N 1
ATOM 5024 C CA . ASP B 1 304 ? 15.742 23.578 16.656 1 86.12 304 ASP B CA 1
ATOM 5025 C C . ASP B 1 304 ? 16.516 23.547 17.969 1 86.12 304 ASP B C 1
ATOM 5027 O O . ASP B 1 304 ? 16.359 22.625 18.781 1 86.12 304 ASP B O 1
ATOM 5031 N N . GLY B 1 305 ? 17.359 24.438 18.188 1 83.75 305 GLY B N 1
ATOM 5032 C CA . GLY B 1 305 ? 18.188 24.5 19.391 1 83.75 305 GLY B CA 1
ATOM 5033 C C . GLY B 1 305 ? 19.469 23.703 19.266 1 83.75 305 GLY B C 1
ATOM 5034 O O . GLY B 1 305 ? 20.328 23.734 20.172 1 83.75 305 GLY B O 1
ATOM 5035 N N . ARG B 1 306 ? 19.641 22.953 18.203 1 83.44 306 ARG B N 1
ATOM 5036 C CA . ARG B 1 306 ? 20.859 22.203 17.938 1 83.44 306 ARG B CA 1
ATOM 5037 C C . ARG B 1 306 ? 21.906 23.047 17.219 1 83.44 306 ARG B C 1
ATOM 5039 O O . ARG B 1 306 ? 21.562 24.094 16.656 1 83.44 306 ARG B O 1
ATOM 5046 N N . ASP B 1 307 ? 23.125 22.422 17.344 1 82.56 307 ASP B N 1
ATOM 5047 C CA . ASP B 1 307 ? 24.172 23.031 16.547 1 82.56 307 ASP B CA 1
ATOM 5048 C C . ASP B 1 307 ? 23.891 22.859 15.055 1 82.56 307 ASP B C 1
ATOM 5050 O O . ASP B 1 307 ? 23.438 21.797 14.617 1 82.56 307 ASP B O 1
ATOM 5054 N N . SER B 1 308 ? 24.125 23.938 14.297 1 75.69 308 SER B N 1
ATOM 5055 C CA . SER B 1 308 ? 23.797 23.953 12.875 1 75.69 308 SER B CA 1
ATOM 5056 C C . SER B 1 308 ? 24.578 22.891 12.117 1 75.69 308 SER B C 1
ATOM 5058 O O . SER B 1 308 ? 24.141 22.453 11.047 1 75.69 308 SER B O 1
ATOM 5060 N N . ALA B 1 309 ? 25.672 22.438 12.688 1 76.06 309 ALA B N 1
ATOM 5061 C CA . ALA B 1 309 ? 26.516 21.438 12.016 1 76.06 309 ALA B CA 1
ATOM 5062 C C . ALA B 1 309 ? 26.125 20.031 12.453 1 76.06 309 ALA B C 1
ATOM 5064 O O . ALA B 1 309 ? 26.625 19.047 11.883 1 76.06 309 ALA B O 1
ATOM 5065 N N . ASP B 1 310 ? 25.203 20.016 13.375 1 77.25 310 ASP B N 1
ATOM 5066 C CA . ASP B 1 310 ? 24.812 18.719 13.93 1 77.25 310 ASP B CA 1
ATOM 5067 C C . ASP B 1 310 ? 23.766 18.031 13.047 1 77.25 310 ASP B C 1
ATOM 5069 O O . ASP B 1 310 ? 22.625 18.469 12.992 1 77.25 310 ASP B O 1
ATOM 5073 N N . ASP B 1 311 ? 24.188 17 12.344 1 76.5 311 ASP B N 1
ATOM 5074 C CA . ASP B 1 311 ? 23.281 16.25 11.477 1 76.5 311 ASP B CA 1
ATOM 5075 C C . ASP B 1 311 ? 22.688 15.047 12.203 1 76.5 311 ASP B C 1
ATOM 5077 O O . ASP B 1 311 ? 22.094 14.172 11.578 1 76.5 311 ASP B O 1
ATOM 5081 N N . SER B 1 312 ? 22.875 15.164 13.5 1 83 312 SER B N 1
ATOM 5082 C CA . SER B 1 312 ? 22.422 14.023 14.281 1 83 312 SER B CA 1
ATOM 5083 C C . SER B 1 312 ? 20.906 14.047 14.453 1 83 312 SER B C 1
ATOM 5085 O O . SER B 1 312 ? 20.328 13.094 14.984 1 83 312 SER B O 1
ATOM 5087 N N . TRP B 1 313 ? 20.25 15.172 13.859 1 89.06 313 TRP B N 1
ATOM 5088 C CA . TRP B 1 313 ? 18.812 15.312 14.023 1 89.06 313 TRP B CA 1
ATOM 5089 C C . TRP B 1 313 ? 18.078 14.156 13.344 1 89.06 313 TRP B C 1
ATOM 5091 O O . TRP B 1 313 ? 16.969 13.789 13.758 1 89.06 313 TRP B O 1
ATOM 5101 N N . LYS B 1 314 ? 18.656 13.539 12.336 1 91 314 LYS B N 1
ATOM 5102 C CA . LYS B 1 314 ? 18 12.508 11.547 1 91 314 LYS B CA 1
ATOM 5103 C C . LYS B 1 314 ? 17.688 11.281 12.391 1 91 314 LYS B C 1
ATOM 5105 O O . LYS B 1 314 ? 16.641 10.648 12.219 1 91 314 LYS B O 1
ATOM 5110 N N . LYS B 1 315 ? 18.547 11.039 13.305 1 87.88 315 LYS B N 1
ATOM 5111 C CA . LYS B 1 315 ? 18.406 9.844 14.125 1 87.88 315 LYS B CA 1
ATOM 5112 C C . LYS B 1 315 ? 17.203 9.969 15.062 1 87.88 315 LYS B C 1
ATOM 5114 O O . LYS B 1 315 ? 16.688 8.961 15.547 1 87.88 315 LYS B O 1
ATOM 5119 N N . ASP B 1 316 ? 16.781 11.195 15.234 1 90.56 316 ASP B N 1
ATOM 5120 C CA . ASP B 1 316 ? 15.727 11.43 16.219 1 90.56 316 ASP B CA 1
ATOM 5121 C C . ASP B 1 316 ? 14.352 11.445 15.547 1 90.56 316 ASP B C 1
ATOM 5123 O O . ASP B 1 316 ? 13.328 11.375 16.234 1 90.56 316 ASP B O 1
ATOM 5127 N N . MET B 1 317 ? 14.328 11.539 14.219 1 94.62 317 MET B N 1
ATOM 5128 C CA . MET B 1 317 ? 13.047 11.602 13.523 1 94.62 317 MET B CA 1
ATOM 5129 C C . MET B 1 317 ? 12.398 10.227 13.445 1 94.62 317 MET B C 1
ATOM 5131 O O . MET B 1 317 ? 13.086 9.211 13.445 1 94.62 317 MET B O 1
ATOM 5135 N N . ARG B 1 318 ? 11.133 10.25 13.492 1 95.81 318 ARG B N 1
ATOM 5136 C CA . ARG B 1 318 ? 10.352 9.016 13.438 1 95.81 318 ARG B CA 1
ATOM 5137 C C . ARG B 1 318 ? 9.32 9.07 12.32 1 95.81 318 ARG B C 1
ATOM 5139 O O . ARG B 1 318 ? 8.695 10.109 12.094 1 95.81 318 ARG B O 1
ATOM 5146 N N . CYS B 1 319 ? 9.219 7.938 11.648 1 97.19 319 CYS B N 1
ATOM 5147 C CA . CYS B 1 319 ? 8.141 7.82 10.68 1 97.19 319 CYS B CA 1
ATOM 5148 C C . CYS B 1 319 ? 6.793 7.664 11.375 1 97.19 319 CYS B C 1
ATOM 5150 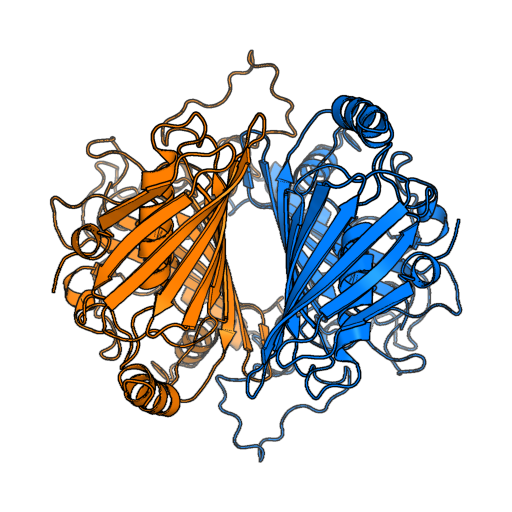O O . CYS B 1 319 ? 6.621 6.773 12.211 1 97.19 319 CYS B O 1
ATOM 5152 N N . VAL B 1 320 ? 5.875 8.547 11.031 1 98.12 320 VAL B N 1
ATOM 5153 C CA . VAL B 1 320 ? 4.586 8.516 11.711 1 98.12 320 VAL B CA 1
ATOM 5154 C C . VAL B 1 320 ? 3.57 7.754 10.867 1 98.12 320 VAL B C 1
ATOM 5156 O O . VAL B 1 320 ? 2.564 7.262 11.383 1 98.12 320 VAL B O 1
ATOM 5159 N N . ALA B 1 321 ? 3.809 7.668 9.57 1 98.56 321 ALA B N 1
ATOM 5160 C CA . ALA B 1 321 ? 2.895 6.922 8.711 1 98.56 321 ALA B CA 1
ATOM 5161 C C . ALA B 1 321 ? 3.564 6.543 7.395 1 98.56 321 ALA B C 1
ATOM 5163 O O . ALA B 1 321 ? 4.422 7.277 6.895 1 98.56 321 ALA B O 1
ATOM 5164 N N . VAL B 1 322 ? 3.186 5.434 6.875 1 98.31 322 VAL B N 1
ATOM 5165 C CA . VAL B 1 322 ? 3.52 5.062 5.504 1 98.31 322 VAL B CA 1
ATOM 5166 C C . VAL B 1 322 ? 2.258 5.07 4.645 1 98.31 322 VAL B C 1
ATOM 5168 O O . VAL B 1 322 ? 1.175 4.715 5.117 1 98.31 322 VAL B O 1
ATOM 5171 N N . THR B 1 323 ? 2.416 5.508 3.408 1 98.25 323 THR B N 1
ATOM 5172 C CA . THR B 1 323 ? 1.239 5.676 2.562 1 98.25 323 THR B CA 1
ATOM 5173 C C . THR B 1 323 ? 1.459 5.035 1.195 1 98.25 323 THR B C 1
ATOM 5175 O O . THR B 1 323 ? 2.6 4.852 0.767 1 98.25 323 THR B O 1
ATOM 5178 N N . GLY B 1 324 ? 0.436 4.512 0.581 1 97.75 324 GLY B N 1
ATOM 5179 C CA . GLY B 1 324 ? 0.377 4.051 -0.796 1 97.75 324 GLY B CA 1
ATOM 5180 C C . GLY B 1 324 ? -0.766 4.664 -1.584 1 97.75 324 GLY B C 1
ATOM 5181 O O . GLY B 1 324 ? -1.855 4.867 -1.047 1 97.75 324 GLY B O 1
ATOM 5182 N N . GLN B 1 325 ? -0.471 4.914 -2.846 1 98.19 325 GLN B N 1
ATOM 5183 C CA . GLN B 1 325 ? -1.49 5.555 -3.672 1 98.19 325 GLN B CA 1
ATOM 5184 C C . GLN B 1 325 ? -1.454 5.023 -5.102 1 98.19 325 GLN B C 1
ATOM 5186 O O . GLN B 1 325 ? -0.378 4.832 -5.672 1 98.19 325 GLN B O 1
ATOM 5191 N N . MET B 1 326 ? -2.592 4.648 -5.613 1 98.44 326 MET B N 1
ATOM 5192 C CA . MET B 1 326 ? -2.799 4.496 -7.047 1 98.44 326 MET B CA 1
ATOM 5193 C C . MET B 1 326 ? -3.65 5.633 -7.602 1 98.44 326 MET B C 1
ATOM 5195 O O . MET B 1 326 ? -4.754 5.879 -7.117 1 98.44 326 MET B O 1
ATOM 5199 N N . ALA B 1 327 ? -3.111 6.285 -8.586 1 97.88 327 ALA B N 1
ATOM 5200 C CA . ALA B 1 327 ? -3.805 7.445 -9.148 1 97.88 327 ALA B CA 1
ATOM 5201 C C . ALA B 1 327 ? -3.75 7.438 -10.672 1 97.88 327 ALA B C 1
ATOM 5203 O O . ALA B 1 327 ? -2.947 6.711 -11.266 1 97.88 327 ALA B O 1
ATOM 5204 N N . LEU B 1 328 ? -4.621 8.195 -11.273 1 96.31 328 LEU B N 1
ATOM 5205 C CA . LEU B 1 328 ? -4.652 8.391 -12.719 1 96.31 328 LEU B CA 1
ATOM 5206 C C . LEU B 1 328 ? -3.893 9.656 -13.117 1 96.31 328 LEU B C 1
ATOM 5208 O O . LEU B 1 328 ? -3.58 10.492 -12.266 1 96.31 328 LEU B O 1
ATOM 5212 N N . SER B 1 329 ? -3.516 9.695 -14.297 1 94.56 329 SER B N 1
ATOM 5213 C CA . SER B 1 329 ? -2.982 10.898 -14.93 1 94.56 329 SER B CA 1
ATOM 5214 C C . SER B 1 329 ? -3.859 11.336 -16.094 1 94.56 329 SER B C 1
ATOM 5216 O O . SER B 1 329 ? -3.852 10.711 -17.156 1 94.56 329 SER B O 1
ATOM 5218 N N . VAL B 1 330 ? -4.59 12.43 -15.867 1 92.25 330 VAL B N 1
ATOM 5219 C CA . VAL B 1 330 ? -5.527 12.883 -16.891 1 92.25 330 VAL B CA 1
ATOM 5220 C C . VAL B 1 330 ? -5.387 14.383 -17.094 1 92.25 330 VAL B C 1
ATOM 5222 O O . VAL B 1 330 ? -4.758 15.07 -16.281 1 92.25 330 VAL B O 1
ATOM 5225 N N . SER B 1 331 ? -6 14.836 -18.156 1 88.94 331 SER B N 1
ATOM 5226 C CA . SER B 1 331 ? -5.961 16.266 -18.422 1 88.94 331 SER B CA 1
ATOM 5227 C C . SER B 1 331 ? -6.723 17.047 -17.359 1 88.94 331 SER B C 1
ATOM 5229 O O . SER B 1 331 ? -7.773 16.609 -16.891 1 88.94 331 SER B O 1
ATOM 5231 N N . ILE B 1 332 ? -6.254 18.234 -17.047 1 87.56 332 ILE B N 1
ATOM 5232 C CA . ILE B 1 332 ? -6.879 19.094 -16.031 1 87.56 332 ILE B CA 1
ATOM 5233 C C . ILE B 1 332 ? -8.281 19.484 -16.5 1 87.56 332 ILE B C 1
ATOM 5235 O O . ILE B 1 332 ? -9.117 19.875 -15.68 1 87.56 332 ILE B O 1
ATOM 5239 N N . ASP B 1 333 ? -8.562 19.391 -17.797 1 88.5 333 ASP B N 1
ATOM 5240 C CA . ASP B 1 333 ? -9.883 19.703 -18.344 1 88.5 333 ASP B CA 1
ATOM 5241 C C . ASP B 1 333 ? -10.938 18.734 -17.781 1 88.5 333 ASP B C 1
ATOM 5243 O O . ASP B 1 333 ? -12.094 19.109 -17.594 1 88.5 333 ASP B O 1
ATOM 5247 N N . ILE B 1 334 ? -10.508 17.625 -17.484 1 87.5 334 ILE B N 1
ATOM 5248 C CA . ILE B 1 334 ? -11.414 16.625 -16.922 1 87.5 334 ILE B CA 1
ATOM 5249 C C . ILE B 1 334 ? -11.812 17.031 -15.508 1 87.5 334 ILE B C 1
ATOM 5251 O O . ILE B 1 334 ? -12.953 16.828 -15.094 1 87.5 334 ILE B O 1
ATOM 5255 N N . ASN B 1 335 ? -10.891 17.578 -14.781 1 87.75 335 ASN B N 1
ATOM 5256 C CA . ASN B 1 335 ? -11.172 18.078 -13.438 1 87.75 335 ASN B CA 1
ATOM 5257 C C . ASN B 1 335 ? -12.273 19.141 -13.453 1 87.75 335 ASN B C 1
ATOM 5259 O O . ASN B 1 335 ? -13.203 19.078 -12.641 1 87.75 335 ASN B O 1
ATOM 5263 N N . ARG B 1 336 ? -12.148 20.031 -14.375 1 85.56 336 ARG B N 1
ATOM 5264 C CA . ARG B 1 336 ? -13.117 21.125 -14.5 1 85.56 336 ARG B CA 1
ATOM 5265 C C . ARG B 1 336 ? -14.5 20.578 -14.867 1 85.56 336 ARG B C 1
ATOM 5267 O O . ARG B 1 336 ? -15.5 20.969 -14.25 1 85.56 336 ARG B O 1
ATOM 5274 N N . SER B 1 337 ? -14.484 19.75 -15.789 1 86.31 337 SER B N 1
ATOM 5275 C CA . SER B 1 337 ? -15.742 19.156 -16.25 1 86.31 337 SER B CA 1
ATOM 5276 C C . SER B 1 337 ? -16.422 18.359 -15.141 1 86.31 337 SER B C 1
ATOM 5278 O O . SER B 1 337 ? -17.625 18.484 -14.922 1 86.31 337 SER B O 1
ATOM 5280 N N . LYS B 1 338 ? -15.648 17.625 -14.391 1 84.06 338 LYS B N 1
ATOM 5281 C CA . LYS B 1 338 ? -16.188 16.781 -13.328 1 84.06 338 LYS B CA 1
ATOM 5282 C C . LYS B 1 338 ? -16.641 17.609 -12.133 1 84.06 338 LYS B C 1
ATOM 5284 O O . LYS B 1 338 ? -17.609 17.266 -11.453 1 84.06 338 LYS B O 1
ATOM 5289 N N . GLY B 1 339 ? -15.938 18.641 -11.875 1 83.12 339 GLY B N 1
ATOM 5290 C CA . GLY B 1 339 ? -16.328 19.531 -10.789 1 83.12 339 GLY B CA 1
ATOM 5291 C C . GLY B 1 339 ? -17.672 20.188 -11.016 1 83.12 339 GLY B C 1
ATOM 5292 O O . GLY B 1 339 ? -18.469 20.312 -10.086 1 83.12 339 GLY B O 1
ATOM 5293 N N . GLU B 1 340 ? -17.844 20.594 -12.266 1 79.5 340 GLU B N 1
ATOM 5294 C CA . GLU B 1 340 ? -19.125 21.203 -12.633 1 79.5 340 GLU B CA 1
ATOM 5295 C C . GLU B 1 340 ? -20.266 20.188 -12.5 1 79.5 340 GLU B C 1
ATOM 5297 O O . GLU B 1 340 ? -21.359 20.531 -12.039 1 79.5 340 GLU B O 1
ATOM 5302 N N . LYS B 1 341 ? -20.016 19 -12.797 1 78.19 341 LYS B N 1
ATOM 5303 C CA . LYS B 1 341 ? -21.031 17.938 -12.75 1 78.19 341 LYS B CA 1
ATOM 5304 C C . LYS B 1 341 ? -21.328 17.516 -11.312 1 78.19 341 LYS B C 1
ATOM 5306 O O . LYS B 1 341 ? -22.469 17.234 -10.969 1 78.19 341 LYS B O 1
ATOM 5311 N N . ALA B 1 342 ? -20.375 17.469 -10.484 1 78.75 342 ALA B N 1
ATOM 5312 C CA . ALA B 1 342 ? -20.516 17.016 -9.102 1 78.75 342 ALA B CA 1
ATOM 5313 C C . ALA B 1 342 ? -21.391 17.984 -8.305 1 78.75 342 ALA B C 1
ATOM 5315 O O . ALA B 1 342 ? -22.094 17.578 -7.387 1 78.75 342 ALA B O 1
ATOM 5316 N N . GLY B 1 343 ? -21.375 19.188 -8.703 1 70.19 343 GLY B N 1
ATOM 5317 C CA . GLY B 1 343 ? -22.125 20.219 -8 1 70.19 343 GLY B CA 1
ATOM 5318 C C . GLY B 1 343 ? -23.578 20.281 -8.406 1 70.19 343 GLY B C 1
ATOM 5319 O O . GLY B 1 343 ? -24.391 20.969 -7.77 1 70.19 343 GLY B O 1
ATOM 5320 N N . LYS B 1 344 ? -23.891 19.625 -9.516 1 69.38 344 LYS B N 1
ATOM 5321 C CA . LYS B 1 344 ? -25.266 19.672 -10 1 69.38 344 LYS B CA 1
ATOM 5322 C C . LYS B 1 344 ? -26.141 18.625 -9.312 1 69.38 344 LYS B C 1
ATOM 5324 O O . LYS B 1 344 ? -25.75 17.469 -9.195 1 69.38 344 LYS B O 1
ATOM 5329 N N . PRO B 1 345 ? -27.281 19.062 -8.695 1 60.34 345 PRO B N 1
ATOM 5330 C CA . PRO B 1 345 ? -28.203 18.109 -8.086 1 60.34 345 PRO B CA 1
ATOM 5331 C C . PRO B 1 345 ? -28.734 17.078 -9.078 1 60.34 345 PRO B C 1
ATOM 5333 O O . PRO B 1 345 ? -28.922 17.391 -10.258 1 60.34 345 PRO B O 1
ATOM 5336 N N . LYS B 1 346 ? -28.578 15.797 -8.898 1 55.62 346 LYS B N 1
ATOM 5337 C CA . LYS B 1 346 ? -29.188 14.844 -9.812 1 55.62 346 LYS B CA 1
ATOM 5338 C C . LYS B 1 346 ? -30.703 15.07 -9.914 1 55.62 346 LYS B C 1
ATOM 5340 O O . LYS B 1 346 ? -31.391 15.078 -8.898 1 55.62 346 LYS B O 1
ATOM 5345 N N . LEU B 1 347 ? -31.156 15.602 -11.047 1 37.66 347 LEU B N 1
ATOM 5346 C CA . LEU B 1 347 ? -32.594 15.773 -11.312 1 37.66 347 LEU B CA 1
ATOM 5347 C C . LEU B 1 347 ? -33.312 14.438 -11.234 1 37.66 347 LEU B C 1
ATOM 5349 O O . LEU B 1 347 ? -32.781 13.406 -11.656 1 37.66 347 LEU B O 1
#

Sequence (694 aa):
MAPLAQALSPQLVESIPSDLPKHVYQGTIDPGWVVGSIPHGGYVLGLLITASIQSQQPTKHPDPIHVTAHFMQPTARSEYTIQVQVVRTGSRFTNLTANLIQNGETKVLTHIIFGTLPEFDAPEPTASESVSPYQHISPTHPLFRSIPLNSHPRNTTPADMHFKYGAFRNHVRRTTPDPTLMARNRAKLEAGSGTHPGGLESGAWWELAGQEEELHLSMIPFFADVSESTPTILSQVHGDGTPAMWYPTMVMTIEFKRKLPKKGLAGYSSRTLGVYSQGSFLEHGRHDTYGEIWSAPSGIGQPDGRDSADDSWKKDMRCVAVTGQMALSVSIDINRSKGEKAGKPKLMAPLAQALSPQLVESIPSDLPKHVYQGTIDPGWVVGSIPHGGYVLGLLITASIQSQQPTKHPDPIHVTAHFMQPTARSEYTIQVQVVRTGSRFTNLTANLIQNGETKVLTHIIFGTLPEFDAPEPTASESVSPYQHISPTHPLFRSIPLNSHPRNTTPADMHFKYGAFRNHVRRTTPDPTLMARNRAKLEAGSGTHPGGLESGAWWELAGQEEELHLSMIPFFADVSESTPTILSQVHGDGTPAMWYPTMVMTIEFKRKLPKKGLAGYSSRTLGVYSQGSFLEHGRHDTYGEIWSAPSGIGQPDGRDSADDSWKKDMRCVAVTGQMALSVSIDINRSKGEKAGKPKL

Foldseek 3Di:
DDFLVVQLDWAWDDWDDDPKIKTKTKDFHDCQQDQALFHFPLSVQLNQVSVQLVVCVVDQFNAWFKKKKFFPATAARTMKMKMKIWPDDDPFKTKIWIFIDDLRDTGMIMIIITGDFAALPDDDDDPVNPDDPVVDDDLPHPPDDWDPADDALLPFDWDADDPSRGNCSQFKTKTPKRVVQLVVLLVVVVVDPPPDLDWHKTKIKMFGPDPPDFDDPSSVSVVQRSDDFRVQRVCVSVPNHGDQKDKAWRMKMKGFRHGADDPPPAQWDRTMKMKMWIWDDDPPFKTKIKMWIKTHRDHRSDDRPDDPPDPVSRSSMDTGMIMMTMIGIGGNVVVNVSSVVNHDNDD/DDFLVVQLDWAWDDWDDDPKIKTKTKDFHDCQQDQALFHFPLSVQLNQVSVQLVVCVVDQFNAWFKKKKFFPATAARTMKMKMKIWPDDDPFKTKIWIFIDDLRDTGMIMIIITGDFAALPDDDDDPVNPDDPVVDDDLPHPPDDWDPADDALLPFDWDADDPSRGNNSQFKTKTPKRVVQLVVLLVVVVVDPPPDLDWHKTKIKMFGPDPPDFDDPSSVSVVQRSDAFRVQRVCVSVVNHGDQKDKAWRMKMKGFRHGADDPPPQQWDRTMKMKMWIWDDDPPFKTKIKMWIKTHRDHRSDDRPDDPPDPVSRSSMDTGMIMMTMIGIGGNVVVNVSSVVNHDNDD

Organism: NCBI:txid456999

Secondary structure (DSSP, 8-state):
---HHHHS--EEEEEE-SSS-EEEEEEE--TTSEETTEE-HHHHHHHHHHHHHHHHTTSS--EEEEEEEEE-SPPPSSEEEEEEEEEEE-SS-EEEEEEEEETTEEEEEEEEEEE-PPPTTPPPPPTTS---TTS---TTSTTPPPP---S-GGG--EEPPPTTB-GGGGTEEEEPPPHHHHHHHHHHHHH-TTSS---EEEEEEEEESSTT----GGGHHHHHHHSPPHHHHHHHHHT--S-SEE--EEEEEEEE-SPPPPTT-TT--SSEEEEEEEE--EETTEEEEEEEEEE-SS-TT---SS-TT-GGGGGG--EEEEEEEEEE-EEHHHHHHHHHHHTS---/---HHHHS--EEEEEE-SSS-EEEEEEE--TTSEETTEE-HHHHHHHHHHHHHHHHTTSS--EEEEEEEEE-SPPPSSEEEEEEEEEEE-SS-EEEEEEEEETTEEEEEEEEEEE-PPPTTPPPPPTTS---TTS---TTSTTPPPP---S-GGG--EEPPPTTB-GGGGTEEEEPPPHHHHHHHHHHHHH-TTSS---EEEEEEEEESSTT----GGGHHHHHHHSPPHHHHHHHHHT--S-SEE--EEEEEEEE-SPPPPTT-TT--SSEEEEEEEE--EETTEEEEEEEEEE-SS-TT---SS-TT-GGGGGG--EEEEEEEEEE-EEHHHHHHHHHHHTS---

Radius of gyration: 24.13 Å; Cα contacts (8 Å, |Δi|>4): 1683; chains: 2; bounding box: 61×62×63 Å

Nearest PDB structures (foldseek):
  3bbj-assembly1_B  TM=8.007E-01  e=5.017E-18  Thermobifida fusca YX
  3bbj-assembly1_A  TM=7.506E-01  e=2.719E-18  Thermobifida fusca YX
  3rqb-assembly1_A  TM=8.078E-01  e=7.810E-15  Alicyclobacillus acidocaldarius subsp. acidocaldarius DSM 446
  4a0y-assembly1_B-2  TM=8.016E-01  e=8.795E-04  Staphylococcus aureus
  4a12-assembly1_B  TM=7.758E-01  e=7.442E-04  Staphylococcus aureus

InterPro domains:
  IPR029069 HotDog domain superfamily [SSF54637] (28-116)
  IPR042171 Acyl-CoA thioesterase, double hotdog domain [G3DSA:2.40.160.210] (17-299)
  IPR049449 Acyl-CoA thioesterase-like, N-terminal HotDog domain [PF13622] (30-114)
  IPR049450 Acyl-CoA thioesterase-like, C-terminal domain [PF20789] (192-296)
  IPR052389 Secondary Metabolite Biosynthesis-Associated [PTHR38110] (22-340)